Protein 5LW3 (pdb70)

Solvent-accessible surface area: 13856 Å² total; per-residue (Å²): 127,56,46,0,95,119,67,52,2,102,18,76,20,126,32,71,4,56,110,12,0,32,42,0,0,56,35,0,73,90,72,57,22,20,46,0,81,0,27,82,21,53,2,26,0,21,15,46,36,122,48,49,61,1,1,0,18,0,68,52,57,0,69,0,0,5,42,15,76,46,102,0,12,0,41,0,34,92,59,11,63,81,88,1,19,0,0,0,3,0,15,114,32,94,105,3,32,54,0,0,3,95,21,0,0,0,8,0,5,66,91,81,16,91,75,69,0,1,0,0,26,0,1,53,10,94,68,92,113,14,10,0,116,45,0,40,0,38,90,0,22,0,62,50,0,40,0,42,0,0,5,0,46,18,28,0,53,66,0,32,0,82,52,1,35,0,20,64,0,18,44,0,0,0,6,0,10,52,0,50,27,2,32,0,46,57,1,44,0,57,30,2,88,84,18,0,0,7,0,15,18,9,0,40,73,1,32,0,88,76,0,35,0,73,37,3,43,3,2,0,0,1,0,30,16,23,97,110,97,70,76,33,0,80,86,3,50,0,27,14,14,27,0,57,79,4,36,86,10,0,0,10,0,48,5,0,35,82,0,27,0,42,91,2,49,0,43,10,0,5,33,1,0,0,56,0,44,2,0,83,17,0,69,0,41,30,0,83,0,58,52,0,0,111,109,60,106,12,9,0,0,11,0,14,7,51,89,9,61,183,39,80,23,43,68,101,42,35,0,55,95,0,92,0,58,40,1,46,0,55,11,32,111,50,11,26,31,0,0,30,0,102,110,37,45,2,16,105,1,25,1,46,37,0,42,2,44,50,32,118,75,30,28,49,51,113,10,125,72,19,76,73,67,53,52,89,57,74,109,134,226

Secondary structure (DSSP, 8-state):
-EEGGGGT---EEEEE-HHHHHHHHHHHHHTT-EEEEE-SEEEEE---SSGGG-SEE--TTEEEEESSTTTEEEEEPTT-BS-EEEEEEPPTTS--EEEEEEEEEEE--GGG-BS-EEEEEE-S-TTSS--EEEEEEEEEEEE--SS-SEEE-SSEES-EEES-EEES-SS-SEEEESEES-EEES-EEES-SS-SEEEETT-EEEEEES-EEES-SS-SEEEE--SSS-PPPEEEEEES-EEES-SS-SEEEES-EEEEEES-EEES-SS-SEEEES-BS-EEES-EEES---SS-B-SEEEE-EE-TTSSS--EE--B--EEES-EEE--TTB-EEEEE-SSS-B--EEES-EEESSSEEEE---TT-EEE--B-PPP-

InterPro domains:
  IPR001343 RTX calcium-binding nonapeptide repeat [PF00353] (401-434)
  IPR001343 RTX calcium-binding nonapeptide repeat [PF00353] (562-595)
  IPR001343 RTX calcium-binding nonapeptide repeat [PF00353] (713-748)
  IPR006626 Parallel beta-helix repeat [SM00710] (133-155)
  IPR006626 Parallel beta-helix repeat [SM00710] (157-179)
  IPR006626 Parallel beta-helix repeat [SM00710] (180-202)
  IPR006626 Parallel beta-helix repeat [SM00710] (204-226)
  IPR006626 Parallel beta-helix repeat [SM00710] (234-256)
  IPR006626 Parallel beta-helix repeat [SM00710] (257-279)
  IPR006626 Parallel beta-helix repeat [SM00710] (280-302)
  IPR006626 Parallel beta-helix repeat [SM00710] (320-351)
  IPR006633 Carbohydrate-binding/sugar hydrolysis domain [SM00722] (9-201)
  IPR006633 Carbohydrate-binding/sugar hydrolysis domain [SM00722] (216-363)
  IPR011049 Serralysin-like metalloprotease, C-terminal [G3DSA:2.150.10.10] (512-687)
  IPR011049 Serralysin-like metalloprotease, C-terminal [G3DSA:2.150.10.10] (690-848)
  IPR011049 Serralysin-like metalloprotease, C-terminal [SSF51120] (312-517)
  IPR011049 Serralysin-like metalloprotease, C-terminal [SSF51120] (527-678)
  IPR011049 Serralysin-like metalloprotease, C-terminal [SSF51120] (701-838)
  IPR011050 Pectin lyase fold/virulence factor [SSF51126] (2-358)
  IPR012334 Pectin lyase fold [G3DSA:2.160.20.10] (1-387)

B-factor: mean 17.71, std 9.38, range [7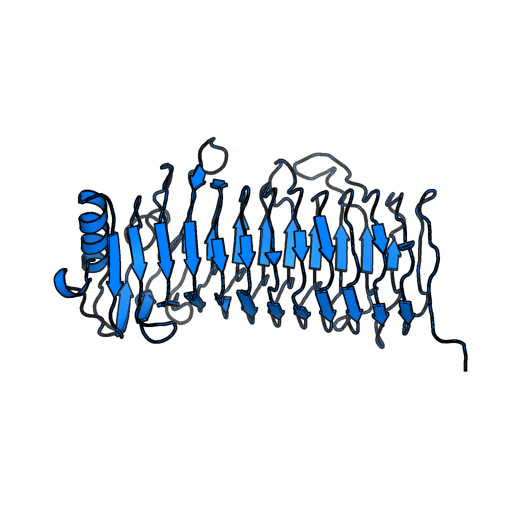.22, 63.16]

Nearest PDB structures (foldseek):
  5lw3-assembly1_A  TM=1.003E+00  e=2.617E-68  Azotobacter vinelandii
  2pyg-assembly1_A  TM=1.000E+00  e=1.786E-54  unclassified
  8jaz-assembly2_B  TM=9.224E-01  e=2.122E-39  Azotobacter chroococcum NCIMB 8003
  4ozz-assembly1_A  TM=5.447E-01  e=1.150E-06  Pseudomonas syringae pv. tomato str. DC3000
  4nk8-assembly1_A  TM=5.099E-01  e=3.401E-07  Pseudomonas syringae pv. tomato str. DC3000

Organism: Azotobacter vinelandii (NCBI:txid354)

Radius of gyration: 22.03 Å; Cα contacts (8 Å, |Δi|>4): 1467; chains: 1; bounding box: 38×70×57 Å

Foldseek 3Di:
DAELVVQPFDLAQADASLVSQQVRQVVQVVVPADEYEYEFHEGEHEAPDAQQSATHAHAARYEYEYPAAVRAEYEYHFAAEHHHEANYEHHEQDQGENYEYEGYEYADPLVRYDDFHEHYEYFYYPPDPHTHEDYEYARYEYEHTQYEYHHYEYDYEAYEHENYEAAHYAEEDEEAYNYELYEYYHYEAAHHAEEPYEYEHQYENYEYYAYEAAHYAYEPYEQEHDQAPGQGYEHYEYYEHEQEHYAEESYEYARHEHYEHENYEFEHYCEANYEYELYEHYEDYHYEQEHYNNNAAYANYEYEWHCCCVGNNNDTRAYAQYEAENYEYAYADRHAENYEYDQHRHAHYEAYQYEYYHHNYHYHDDHPHYYYDNYHYDDDD

CATH classification: 2.160.20.10

Structure (mmCIF, N/CA/C/O backbone):
data_5LW3
#
_entry.id   5LW3
#
_cell.length_a   100.884
_cell.length_b   63.672
_cell.length_c   73.075
_cell.angle_alpha   90.00
_cell.angle_beta   97.16
_cell.angle_gamma   90.00
#
_symmetry.space_group_name_H-M   'C 1 2 1'
#
loop_
_entity.id
_entity.type
_entity.pdbx_description
1 polymer 'Poly(beta-D-mannuronate) C5 epimerase 6'
2 non-polymer 'CHLORIDE ION'
3 non-polymer 2-[3-(2-HYDROXY-1,1-DIHYDROXYMETHYL-ETHYLAMINO)-PROPYLAMINO]-2-HYDROXYMETHYL-PROPANE-1,3-DIOL
4 non-polymer 'CALCIUM ION'
5 water water
#
loop_
_atom_site.group_PDB
_atom_site.id
_atom_site.type_symbol
_atom_site.label_atom_id
_atom_site.label_alt_id
_atom_site.label_comp_id
_atom_site.label_asym_id
_atom_site.label_entity_id
_atom_site.label_seq_id
_atom_site.pdbx_PDB_ins_code
_atom_site.Cartn_x
_atom_site.Cartn_y
_atom_site.Cartn_z
_atom_site.occupancy
_atom_site.B_iso_or_equiv
_atom_site.auth_seq_id
_atom_site.auth_comp_id
_atom_site.auth_asym_id
_atom_site.auth_atom_id
_atom_site.pdbx_PDB_model_num
ATOM 1 N N . ASP A 1 2 ? 8.195 18.655 4.403 1.00 40.10 2 ASP A N 1
ATOM 2 C CA . ASP A 1 2 ? 9.127 18.038 3.467 1.00 29.93 2 ASP A CA 1
ATOM 3 C C . ASP A 1 2 ? 9.999 19.102 2.773 1.00 24.66 2 ASP A C 1
ATOM 4 O O . ASP A 1 2 ? 9.458 20.085 2.244 1.00 27.41 2 ASP A O 1
ATOM 6 N N . TYR A 1 3 ? 11.316 18.912 2.768 1.00 20.69 3 TYR A N 1
ATOM 7 C CA . TYR A 1 3 ? 12.301 19.819 2.187 1.00 18.26 3 TYR A CA 1
ATOM 8 C C . TYR A 1 3 ? 13.148 18.951 1.306 1.00 19.06 3 TYR A C 1
ATOM 9 O O . TYR A 1 3 ? 13.313 17.756 1.576 1.00 23.47 3 TYR A O 1
ATOM 18 N N . ASN A 1 4 ? 13.618 19.507 0.196 1.00 16.17 4 ASN A N 1
ATOM 19 C CA . ASN A 1 4 ? 14.459 18.763 -0.731 1.00 14.43 4 ASN A CA 1
ATOM 20 C C . ASN A 1 4 ? 15.736 19.571 -0.926 1.00 13.87 4 ASN A C 1
ATOM 21 O O . ASN A 1 4 ? 15.639 20.757 -1.295 1.00 15.01 4 ASN A O 1
ATOM 26 N N . VAL A 1 5 ? 16.892 18.981 -0.696 1.00 13.53 5 VAL A N 1
ATOM 27 C CA . VAL A 1 5 ? 18.138 19.767 -0.786 1.00 13.32 5 VAL A CA 1
ATOM 28 C C . VAL A 1 5 ? 18.373 20.358 -2.209 1.00 13.98 5 VAL A C 1
ATOM 29 O O . VAL A 1 5 ? 19.116 21.342 -2.331 1.00 13.94 5 VAL A O 1
ATOM 33 N N . LYS A 1 6 ? 17.753 19.803 -3.249 1.00 13.65 6 LYS A N 1
ATOM 34 C CA . LYS A 1 6 ? 17.910 20.388 -4.605 1.00 12.27 6 LYS A CA 1
ATOM 35 C C . LYS A 1 6 ? 17.407 21.807 -4.592 1.00 13.71 6 LYS A C 1
ATOM 36 O O . LYS A 1 6 ? 17.896 22.694 -5.333 1.00 14.53 6 LYS A O 1
ATOM 42 N N . ASP A 1 7 ? 16.356 22.094 -3.803 1.00 14.72 7 ASP A N 1
ATOM 43 C CA . ASP A 1 7 ? 15.757 23.419 -3.775 1.00 14.78 7 ASP A CA 1
ATOM 44 C C . ASP A 1 7 ? 16.624 24.447 -3.076 1.00 14.83 7 ASP A C 1
ATOM 45 O O . ASP A 1 7 ? 16.310 25.652 -3.148 1.00 16.02 7 ASP A O 1
ATOM 50 N N . PHE A 1 8 ? 17.729 23.974 -2.508 1.00 14.23 8 PHE A N 1
ATOM 51 C CA . PHE A 1 8 ? 18.655 24.825 -1.809 1.00 14.21 8 PHE A CA 1
ATOM 52 C C . PHE A 1 8 ? 20.012 24.845 -2.506 1.00 14.80 8 PHE A C 1
ATOM 53 O O . PHE A 1 8 ? 20.974 25.364 -1.956 1.00 16.46 8 PHE A O 1
ATOM 61 N N . GLY A 1 9 ? 20.099 24.256 -3.707 1.00 14.39 9 GLY A N 1
ATOM 62 C CA . GLY A 1 9 ? 21.311 24.351 -4.523 1.00 13.45 9 GLY A CA 1
ATOM 63 C C . GLY A 1 9 ? 22.259 23.189 -4.369 1.00 12.82 9 GLY A C 1
ATOM 64 O O . GLY A 1 9 ? 23.390 23.323 -4.825 1.00 14.11 9 GLY A O 1
ATOM 65 N N . ALA A 1 10 ? 21.854 22.059 -3.793 1.00 13.21 10 ALA A N 1
ATOM 66 C CA . ALA A 1 10 ? 22.760 20.887 -3.674 1.00 11.74 10 ALA A CA 1
ATOM 67 C C . ALA A 1 10 ? 22.873 20.188 -5.039 1.00 13.40 10 ALA A C 1
ATOM 68 O O . ALA A 1 10 ? 21.845 19.853 -5.638 1.00 13.96 10 ALA A O 1
ATOM 70 N N . LEU A 1 11 ? 24.091 19.980 -5.510 1.00 12.72 11 LEU A N 1
ATOM 71 C CA . LEU A 1 11 ? 24.295 19.384 -6.823 1.00 13.20 11 LEU A CA 1
ATOM 72 C C . LEU A 1 11 ? 24.363 17.883 -6.831 1.00 12.56 11 LEU A C 1
ATOM 73 O O . LEU A 1 11 ? 23.976 17.291 -7.838 1.00 13.82 11 LEU A O 1
ATOM 78 N N . GLY A 1 12 ? 24.828 17.253 -5.761 1.00 12.71 12 GLY A N 1
ATOM 79 C CA . GLY A 1 12 ? 24.894 15.781 -5.735 1.00 13.34 12 GLY A CA 1
ATOM 80 C C . GLY A 1 12 ? 25.686 15.177 -6.878 1.00 14.15 12 GLY A C 1
ATOM 81 O O . GLY A 1 12 ? 25.275 14.165 -7.456 1.00 15.51 12 GLY A O 1
ATOM 82 N N . ASP A 1 13 ? 26.823 15.752 -7.217 1.00 13.12 13 ASP A N 1
ATOM 83 C CA . ASP A 1 13 ? 27.523 15.395 -8.450 1.00 13.46 13 ASP A CA 1
ATOM 84 C C . ASP A 1 13 ? 28.892 14.770 -8.167 1.00 14.26 13 ASP A C 1
ATOM 85 O O . ASP A 1 13 ? 29.713 14.575 -9.095 1.00 15.76 13 ASP A O 1
ATOM 90 N N . GLY A 1 14 ? 29.161 14.448 -6.898 1.00 13.77 14 GLY A N 1
ATOM 91 C CA . GLY A 1 14 ? 30.423 13.756 -6.578 1.00 15.31 14 GLY A CA 1
ATOM 92 C C . GLY A 1 14 ? 31.648 14.660 -6.511 1.00 15.70 14 GLY A C 1
ATOM 93 O O . GLY A 1 14 ? 32.778 14.164 -6.278 1.00 15.55 14 GLY A O 1
ATOM 94 N N A VAL A 1 15 ? 31.461 15.966 -6.699 0.47 14.15 15 VAL A N 1
ATOM 95 N N B VAL A 1 15 ? 31.485 15.953 -6.775 0.53 16.03 15 VAL A N 1
ATOM 96 C CA A VAL A 1 15 ? 32.580 16.893 -6.915 0.47 12.97 15 VAL A CA 1
ATOM 97 C CA B VAL A 1 15 ? 32.632 16.863 -6.743 0.53 20.27 15 VAL A CA 1
ATOM 98 C C A VAL A 1 15 ? 32.390 18.260 -6.254 0.47 19.67 15 VAL A C 1
ATOM 99 C C B VAL A 1 15 ? 32.321 18.165 -6.024 0.53 13.13 15 VAL A C 1
ATOM 100 O O A VAL A 1 15 ? 33.306 18.823 -5.663 0.47 17.98 15 VAL A O 1
ATOM 101 O O B VAL A 1 15 ? 33.087 18.579 -5.147 0.53 17.13 15 VAL A O 1
ATOM 108 N N . SER A 1 16 ? 31.189 18.800 -6.351 1.00 15.07 16 SER A N 1
ATOM 109 C CA . SER A 1 16 ? 30.888 20.094 -5.743 1.00 14.74 16 SER A CA 1
ATOM 110 C C . SER A 1 16 ? 30.675 19.973 -4.239 1.00 12.84 16 SER A C 1
ATOM 111 O O . SER A 1 16 ? 30.076 19.010 -3.779 1.00 14.13 16 SER A O 1
ATOM 114 N N . ASP A 1 17 ? 31.082 20.986 -3.492 1.00 13.75 17 ASP A N 1
ATOM 115 C CA . ASP A 1 17 ? 30.848 20.987 -2.048 1.00 13.64 17 ASP A CA 1
ATOM 116 C C . ASP A 1 17 ? 29.425 21.428 -1.757 1.00 12.68 17 ASP A C 1
ATOM 117 O O . ASP A 1 17 ? 29.080 22.608 -1.974 1.00 15.07 17 ASP A O 1
ATOM 122 N N . ASP A 1 18 ? 28.600 20.511 -1.302 1.00 12.71 18 ASP A N 1
ATOM 123 C CA . ASP A 1 18 ? 27.196 20.771 -1.039 1.00 12.10 18 ASP A CA 1
ATOM 124 C C . ASP A 1 18 ? 26.899 21.113 0.435 1.00 12.33 18 ASP A C 1
ATOM 125 O O . ASP A 1 18 ? 25.719 21.185 0.827 1.00 13.11 18 ASP A O 1
ATOM 130 N N . ARG A 1 19 ? 27.936 21.339 1.260 1.00 11.84 19 ARG A N 1
ATOM 131 C CA . ARG A 1 19 ? 27.686 21.621 2.684 1.00 12.28 19 ARG A CA 1
ATOM 132 C C . ARG A 1 19 ? 26.743 22.799 2.921 1.00 12.93 19 ARG A C 1
ATOM 133 O O . ARG A 1 19 ? 25.776 22.672 3.687 1.00 13.36 19 ARG A O 1
ATOM 141 N N . VAL A 1 20 ? 26.990 23.925 2.270 1.00 13.37 20 VAL A N 1
ATOM 142 C CA . VAL A 1 20 ? 26.205 25.113 2.558 1.00 15.70 20 VAL A CA 1
ATOM 143 C C . VAL A 1 20 ? 24.746 24.880 2.143 1.00 13.10 20 VAL A C 1
ATOM 144 O O . VAL A 1 20 ? 23.806 25.264 2.853 1.00 14.73 20 VAL A O 1
ATOM 148 N N . ALA A 1 21 ? 24.517 24.246 0.977 1.00 13.87 21 ALA A N 1
ATOM 149 C CA . ALA A 1 21 ? 23.146 23.969 0.504 1.00 13.13 21 ALA A CA 1
ATOM 150 C C . ALA A 1 21 ? 22.415 23.035 1.466 1.00 13.67 21 ALA A C 1
ATOM 151 O O . ALA A 1 21 ? 21.254 23.285 1.812 1.00 13.65 21 ALA A O 1
ATOM 153 N N . ILE A 1 22 ? 23.060 21.947 1.873 1.00 12.84 22 ILE A N 1
ATOM 154 C CA . ILE A 1 22 ? 22.354 21.021 2.754 1.00 13.49 22 ILE A CA 1
ATOM 155 C C . ILE A 1 22 ? 22.074 21.659 4.114 1.00 12.74 22 ILE A C 1
ATOM 156 O O . ILE A 1 22 ? 20.983 21.454 4.696 1.00 14.01 22 ILE A O 1
ATOM 161 N N . GLN A 1 23 ? 23.042 22.426 4.628 1.00 12.49 23 GLN A N 1
ATOM 162 C CA . GLN A 1 23 ? 22.836 23.087 5.914 1.00 14.18 23 GLN A CA 1
ATOM 163 C C . GLN A 1 23 ? 21.680 24.100 5.767 1.00 14.52 23 GLN A C 1
ATOM 164 O O . GLN A 1 23 ? 20.895 24.288 6.733 1.00 15.67 23 GLN A O 1
ATOM 170 N N . ALA A 1 24 ? 21.550 24.765 4.605 1.00 14.85 24 ALA A N 1
ATOM 171 C CA . ALA A 1 24 ? 20.445 25.707 4.438 1.00 15.65 24 ALA A CA 1
ATOM 172 C C . ALA A 1 24 ? 19.091 24.970 4.472 1.00 15.27 24 ALA A C 1
ATOM 173 O O . ALA A 1 24 ? 18.103 25.506 5.021 1.00 15.88 24 ALA A O 1
ATOM 175 N N . ALA A 1 25 ? 19.016 23.771 3.892 1.00 14.27 25 ALA A N 1
ATOM 176 C CA . ALA A 1 25 ? 17.760 23.006 3.946 1.00 15.32 25 ALA A CA 1
ATOM 177 C C . ALA A 1 25 ? 17.423 22.613 5.380 1.00 13.30 25 ALA A C 1
ATOM 178 O O . ALA A 1 25 ? 16.319 22.773 5.826 1.00 15.57 25 ALA A O 1
ATOM 180 N N . ILE A 1 26 ? 18.413 22.083 6.106 1.00 14.29 26 ILE A N 1
ATOM 181 C CA . ILE A 1 26 ? 18.250 21.803 7.565 1.00 14.04 26 ILE A CA 1
ATOM 182 C C . ILE A 1 26 ? 17.769 23.020 8.344 1.00 15.57 26 ILE A C 1
ATOM 183 O O . ILE A 1 26 ? 16.797 22.941 9.119 1.00 16.29 26 ILE A O 1
ATOM 188 N N . ASP A 1 27 ? 18.380 24.183 8.089 1.00 15.30 27 ASP A N 1
ATOM 189 C CA . ASP A 1 27 ? 18.011 25.369 8.869 1.00 17.89 27 ASP A CA 1
ATOM 190 C C . ASP A 1 27 ? 16.613 25.834 8.520 1.00 17.62 27 ASP A C 1
ATOM 191 O O . ASP A 1 27 ? 15.905 26.346 9.386 1.00 19.01 27 ASP A O 1
ATOM 196 N N . ALA A 1 28 ? 16.205 25.691 7.260 1.00 17.89 28 ALA A N 1
ATOM 197 C CA . ALA A 1 28 ? 14.840 26.094 6.858 1.00 18.42 28 ALA A CA 1
ATOM 198 C C . ALA A 1 28 ? 13.825 25.163 7.530 1.00 17.86 28 ALA A C 1
ATOM 199 O O . ALA A 1 28 ? 12.817 25.643 8.064 1.00 19.43 28 ALA A O 1
ATOM 201 N N . ALA A 1 29 ? 14.103 23.858 7.542 1.00 17.50 29 ALA A N 1
ATOM 202 C CA . ALA A 1 29 ? 13.186 22.916 8.197 1.00 19.92 29 ALA A CA 1
ATOM 203 C C . ALA A 1 29 ? 13.074 23.231 9.683 1.00 18.77 29 ALA A C 1
ATOM 204 O O . ALA A 1 29 ? 11.983 23.242 10.253 1.00 20.41 29 ALA A O 1
ATOM 206 N N . HIS A 1 30 ? 14.204 23.518 10.322 1.00 18.00 30 HIS A N 1
ATOM 207 C CA . HIS A 1 30 ? 14.222 23.868 11.732 1.00 20.21 30 HIS A CA 1
ATOM 208 C C . HIS A 1 30 ? 13.424 25.142 12.008 1.00 20.14 30 HIS A C 1
ATOM 209 O O . HIS A 1 30 ? 12.621 25.169 12.968 1.00 21.67 30 HIS A O 1
ATOM 216 N N . ALA A 1 31 ? 13.622 26.190 11.202 1.00 21.31 31 ALA A N 1
ATOM 217 C CA . ALA A 1 31 ? 12.935 27.468 11.423 1.00 22.29 31 ALA A CA 1
ATOM 218 C C . ALA A 1 31 ? 11.428 27.324 11.304 1.00 23.15 31 ALA A C 1
ATOM 219 O O . ALA A 1 31 ? 10.689 28.071 11.964 1.00 25.89 31 ALA A O 1
ATOM 221 N N . ALA A 1 32 ? 10.971 26.356 10.517 1.00 22.27 32 ALA A N 1
ATOM 222 C CA . ALA A 1 32 ? 9.563 26.098 10.311 1.00 23.51 32 ALA A CA 1
ATOM 223 C C . ALA A 1 32 ? 8.934 25.200 11.369 1.00 24.15 32 ALA A C 1
ATOM 224 O O . ALA A 1 32 ? 7.724 24.935 11.340 1.00 28.66 32 ALA A O 1
ATOM 226 N N . GLY A 1 33 ? 9.722 24.732 12.334 1.00 22.96 33 GLY A N 1
ATOM 227 C CA . GLY A 1 33 ? 9.173 23.895 13.379 1.00 24.66 33 GLY A CA 1
ATOM 228 C C . GLY A 1 33 ? 9.452 22.421 13.169 1.00 21.84 33 GLY A C 1
ATOM 229 O O . GLY A 1 33 ? 9.041 21.599 14.014 1.00 24.29 33 GLY A O 1
ATOM 230 N N . GLY A 1 34 ? 10.186 22.089 12.117 1.00 22.06 34 GLY A N 1
ATOM 231 C CA . GLY A 1 34 ? 10.627 20.714 11.930 1.00 22.30 34 GLY A CA 1
ATOM 232 C C . GLY A 1 34 ? 10.253 20.204 10.555 1.00 18.83 34 GLY A C 1
ATOM 233 O O . GLY A 1 34 ? 9.393 20.807 9.849 1.00 23.23 34 GLY A O 1
ATOM 234 N N . GLY A 1 35 ? 10.907 19.138 10.123 1.00 18.62 35 GLY A N 1
ATOM 235 C CA . GLY A 1 35 ? 10.591 18.469 8.873 1.00 20.32 35 GLY A CA 1
ATOM 236 C C . GLY A 1 35 ? 11.652 17.466 8.483 1.00 19.63 35 GLY A C 1
ATOM 237 O O . GLY A 1 35 ? 12.622 17.256 9.215 1.00 18.67 35 GLY A O 1
ATOM 238 N N . THR A 1 36 ? 11.440 16.819 7.356 1.00 18.73 36 THR A N 1
ATOM 239 C CA . THR A 1 36 ? 12.377 15.876 6.796 1.00 17.39 36 THR A CA 1
ATOM 240 C C . THR A 1 36 ? 13.075 16.527 5.628 1.00 14.85 36 THR A C 1
ATOM 241 O O . THR A 1 36 ? 12.415 17.099 4.732 1.00 17.11 36 THR A O 1
ATOM 245 N N . VAL A 1 37 ? 14.391 16.519 5.639 1.00 14.67 37 VAL A N 1
ATOM 246 C CA . VAL A 1 37 ? 15.231 17.024 4.560 1.00 14.23 37 VAL A CA 1
ATOM 247 C C . VAL A 1 37 ? 15.629 15.823 3.706 1.00 15.66 37 VAL A C 1
ATOM 248 O O . VAL A 1 37 ? 16.342 14.922 4.169 1.00 14.62 37 VAL A O 1
ATOM 252 N N . TYR A 1 38 ? 15.146 15.821 2.462 1.00 14.12 38 TYR A N 1
ATOM 253 C CA . TYR A 1 38 ? 15.370 14.720 1.561 1.00 14.23 38 TYR A CA 1
ATOM 254 C C . TYR A 1 38 ? 16.537 14.964 0.621 1.00 12.19 38 TYR A C 1
ATOM 255 O O . TYR A 1 38 ? 16.638 16.067 0.027 1.00 13.47 38 TYR A O 1
ATOM 264 N N . LEU A 1 39 ? 17.389 13.965 0.460 1.00 12.58 39 LEU A N 1
ATOM 265 C CA . LEU A 1 39 ? 18.473 13.954 -0.538 1.00 12.50 39 LEU A CA 1
ATOM 266 C C . LEU A 1 39 ? 18.214 12.858 -1.570 1.00 13.70 39 LEU A C 1
ATOM 267 O O . LEU A 1 39 ? 18.359 11.675 -1.268 1.00 13.83 39 LEU A O 1
ATOM 272 N N . PRO A 1 40 ? 17.892 13.250 -2.820 1.00 13.51 40 PRO A N 1
ATOM 273 C CA .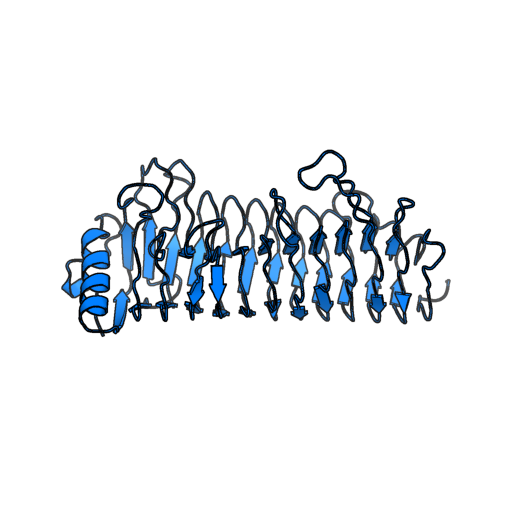 PRO A 1 40 ? 17.670 12.233 -3.844 1.00 12.75 40 PRO A CA 1
ATOM 274 C C . PRO A 1 40 ? 18.976 11.498 -4.146 1.00 13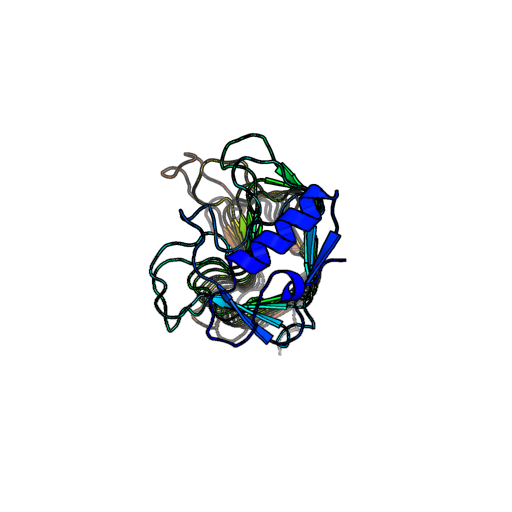.88 40 PRO A C 1
ATOM 275 O O . PRO A 1 40 ? 20.081 11.895 -3.681 1.00 14.24 40 PRO A O 1
ATOM 279 N N . PRO A 1 41 ? 18.893 10.413 -4.917 1.00 13.92 41 PRO A N 1
ATOM 280 C CA . PRO A 1 41 ? 20.108 9.660 -5.214 1.00 13.95 41 PRO A CA 1
ATOM 281 C C . PRO A 1 41 ? 21.256 10.536 -5.718 1.00 13.74 41 PRO A C 1
ATOM 282 O O . PRO A 1 41 ? 21.040 11.452 -6.572 1.00 15.12 41 PRO A O 1
ATOM 286 N N . GLY A 1 42 ? 22.465 10.250 -5.274 1.00 13.75 42 GLY A N 1
ATOM 287 C CA . GLY A 1 42 ? 23.645 11.017 -5.652 1.00 14.09 42 GLY A CA 1
ATOM 288 C C . GLY A 1 42 ? 24.718 10.916 -4.576 1.00 12.04 42 GLY A C 1
ATOM 289 O O . GLY A 1 42 ? 24.437 10.465 -3.434 1.00 13.21 42 GLY A O 1
ATOM 290 N N . GLU A 1 43 ? 25.935 11.314 -4.945 1.00 13.27 43 GLU A N 1
ATOM 291 C CA . GLU A 1 43 ? 27.037 11.517 -4.006 1.00 12.44 43 GLU A CA 1
ATOM 292 C C . GLU A 1 43 ? 27.158 12.985 -3.768 1.00 12.51 43 GLU A C 1
ATOM 293 O O . GLU A 1 43 ? 27.400 13.769 -4.706 1.00 13.58 43 GLU A O 1
ATOM 299 N N . TYR A 1 44 ? 26.999 13.387 -2.517 1.00 11.85 44 TYR A N 1
ATOM 300 C CA . TYR A 1 44 ? 27.015 14.777 -2.084 1.00 11.53 44 TYR A CA 1
ATOM 301 C C . TYR A 1 44 ? 28.307 14.986 -1.352 1.00 11.35 44 TYR A C 1
ATOM 302 O O . TYR A 1 44 ? 28.488 14.448 -0.227 1.00 12.09 44 TYR A O 1
ATOM 311 N N . ARG A 1 45 ? 29.251 15.726 -1.907 1.00 11.92 45 ARG A N 1
ATOM 312 C CA . ARG A 1 45 ? 30.498 16.032 -1.200 1.00 11.31 45 ARG A CA 1
ATOM 313 C C . ARG A 1 45 ? 30.281 17.135 -0.167 1.00 13.09 45 ARG A C 1
ATOM 314 O O . ARG A 1 45 ? 29.481 18.073 -0.393 1.00 13.82 45 ARG A O 1
ATOM 322 N N . VAL A 1 46 ? 30.974 17.036 0.960 1.00 11.93 46 VAL A N 1
ATOM 323 C CA . VAL A 1 46 ? 30.934 18.079 1.989 1.00 12.05 46 VAL A CA 1
ATOM 324 C C . VAL A 1 46 ? 32.319 18.319 2.554 1.00 12.51 46 VAL A C 1
ATOM 325 O O . VAL A 1 46 ? 33.099 17.376 2.702 1.00 13.56 46 VAL A O 1
ATOM 329 N N . SER A 1 47 ? 32.600 19.571 2.893 1.00 14.68 47 SER A N 1
ATOM 330 C CA . SER A 1 47 ? 33.810 19.946 3.626 1.00 14.71 47 SER A CA 1
ATOM 331 C C . SER A 1 47 ? 33.490 20.199 5.087 1.00 14.30 47 SER A C 1
ATOM 332 O O . SER A 1 47 ? 32.326 20.365 5.478 1.00 14.06 47 SER A O 1
ATOM 335 N N . ALA A 1 48 ? 34.537 20.268 5.896 1.00 14.51 48 ALA A N 1
ATOM 336 C CA . ALA A 1 48 ? 34.393 20.715 7.288 1.00 14.78 48 ALA A CA 1
ATOM 337 C C . ALA A 1 48 ? 33.724 22.080 7.399 1.00 15.13 48 ALA A C 1
ATOM 338 O O . ALA A 1 48 ? 34.021 22.990 6.609 1.00 15.69 48 ALA A O 1
ATOM 340 N N . ALA A 1 49 ? 32.817 22.226 8.358 1.00 15.07 49 ALA A N 1
ATOM 341 C CA . ALA A 1 49 ? 32.093 23.468 8.566 1.00 16.47 49 ALA A CA 1
ATOM 342 C C . ALA A 1 49 ? 32.893 24.520 9.312 1.00 16.52 49 ALA A C 1
ATOM 343 O O . ALA A 1 49 ? 32.568 25.716 9.214 1.00 20.06 49 ALA A O 1
ATOM 345 N N . GLY A 1 50 ? 33.887 24.126 10.104 1.00 17.38 50 GLY A N 1
ATOM 346 C CA . GLY A 1 50 ? 34.581 25.130 10.914 1.00 19.65 50 GLY A CA 1
ATOM 347 C C . GLY A 1 50 ? 35.575 24.459 11.841 1.00 17.64 50 GLY A C 1
ATOM 348 O O . GLY A 1 50 ? 36.530 23.820 11.370 1.00 21.21 50 GLY A O 1
ATOM 349 N N . GLU A 1 51 ? 35.373 24.623 13.148 1.00 19.31 51 GLU A N 1
ATOM 350 C CA . GLU A 1 51 ? 36.164 23.917 14.155 1.00 19.24 51 GLU A CA 1
ATOM 351 C C . GLU A 1 51 ? 35.734 22.457 14.246 1.00 18.02 51 GLU A C 1
ATOM 352 O O . GLU A 1 51 ? 34.693 22.090 13.712 1.00 16.48 51 GLU A O 1
ATOM 358 N N . PRO A 1 52 ? 36.515 21.586 14.901 1.00 16.89 52 PRO A N 1
ATOM 359 C CA . PRO A 1 52 ? 36.103 20.180 14.922 1.00 16.95 52 PRO A CA 1
ATOM 360 C C . PRO A 1 52 ? 34.669 19.940 15.420 1.00 15.59 52 PRO A C 1
ATOM 361 O O . PRO A 1 52 ? 33.954 19.093 14.838 1.00 14.37 52 PRO A O 1
ATOM 365 N N A SER A 1 53 ? 34.239 20.682 16.435 0.50 15.48 53 SER A N 1
ATOM 366 N N B SER A 1 53 ? 34.228 20.658 16.438 0.50 16.87 53 SER A N 1
ATOM 367 C CA A SER A 1 53 ? 32.901 20.487 16.995 0.50 15.46 53 SER A CA 1
ATOM 368 C CA B SER A 1 53 ? 32.891 20.397 16.957 0.50 14.96 53 SER A CA 1
ATOM 369 C C A SER A 1 53 ? 31.797 20.995 16.063 0.50 25.02 53 SER A C 1
ATOM 370 C C B SER A 1 53 ? 31.798 21.029 16.088 0.50 11.93 53 SER A C 1
ATOM 371 O O A SER A 1 53 ? 30.616 20.767 16.341 0.50 14.33 53 SER A O 1
ATOM 372 O O B SER A 1 53 ? 30.619 20.901 16.413 0.50 25.67 53 SER A O 1
ATOM 377 N N . ASP A 1 54 ? 32.164 21.672 14.965 1.00 16.32 54 ASP A N 1
ATOM 378 C CA . ASP A 1 54 ? 31.162 22.093 13.996 1.00 16.62 54 ASP A CA 1
ATOM 379 C C . ASP A 1 54 ? 30.848 20.979 12.990 1.00 14.64 54 ASP A C 1
ATOM 380 O O . ASP A 1 54 ? 29.903 21.124 12.177 1.00 15.30 54 ASP A O 1
ATOM 385 N N . GLY A 1 55 ? 31.645 19.907 12.965 1.00 13.75 55 GLY A N 1
ATOM 386 C CA . GLY A 1 55 ? 31.330 18.791 12.076 1.00 13.32 55 GLY A CA 1
ATOM 387 C C . GLY A 1 55 ? 31.324 19.210 10.610 1.00 12.94 55 GLY A C 1
ATOM 388 O O . GLY A 1 55 ? 32.046 20.129 10.224 1.00 14.65 55 GLY A O 1
ATOM 389 N N . CYS A 1 56 ? 30.520 18.539 9.797 1.00 12.51 56 CYS A N 1
ATOM 390 C CA . CYS A 1 56 ? 30.206 19.031 8.447 1.00 12.35 56 CYS A CA 1
ATOM 391 C C . CYS A 1 56 ? 28.800 19.622 8.350 1.00 12.67 56 CYS A C 1
ATOM 392 O O . CYS A 1 56 ? 28.622 20.691 7.775 1.00 13.74 56 CYS A O 1
ATOM 395 N N . LEU A 1 57 ? 27.827 18.890 8.874 1.00 12.59 57 LEU A N 1
ATOM 396 C CA . LEU A 1 57 ? 26.415 19.250 8.868 1.00 12.02 57 LEU A CA 1
ATOM 397 C C . LEU A 1 57 ? 25.867 19.158 10.272 1.00 12.05 57 LEU A C 1
ATOM 398 O O . LEU A 1 57 ? 26.090 18.140 10.955 1.00 12.56 57 LEU A O 1
ATOM 403 N N . THR A 1 58 ? 25.115 20.169 10.699 1.00 12.83 58 THR A N 1
ATOM 404 C CA . THR A 1 58 ? 24.519 20.209 12.041 1.00 13.10 58 THR A CA 1
ATOM 405 C C . THR A 1 58 ? 23.005 20.073 11.946 1.00 13.30 58 THR A C 1
ATOM 406 O O . THR A 1 58 ? 22.343 20.950 11.351 1.00 14.79 58 THR A O 1
ATOM 410 N N . LEU A 1 59 ? 22.472 18.936 12.411 1.00 13.43 59 LEU A N 1
ATOM 411 C CA . LEU A 1 59 ? 21.041 18.796 12.595 1.00 13.51 59 LEU A CA 1
ATOM 412 C C . LEU A 1 59 ? 20.528 19.628 13.734 1.00 15.23 59 LEU A C 1
ATOM 413 O O . LEU A 1 59 ? 21.314 20.016 14.624 1.00 18.14 59 LEU A O 1
ATOM 418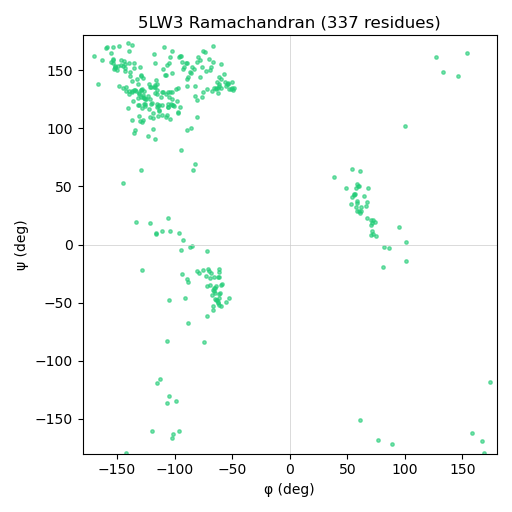 N N . ARG A 1 60 ? 19.236 19.914 13.761 1.00 15.80 60 ARG A N 1
ATOM 419 C CA . ARG A 1 60 ? 18.620 20.742 14.778 1.00 17.17 60 ARG A CA 1
ATOM 420 C C . ARG A 1 60 ? 17.296 20.115 15.220 1.00 15.53 60 ARG A C 1
ATOM 421 O O . ARG A 1 60 ? 16.860 19.137 14.627 1.00 16.29 60 ARG A O 1
ATOM 429 N N . ASP A 1 61 ? 16.695 20.666 16.266 1.00 16.99 61 ASP A N 1
ATOM 430 C CA . ASP A 1 61 ? 15.464 20.101 16.822 1.00 17.63 61 ASP A CA 1
ATOM 431 C C . ASP A 1 61 ? 14.428 19.829 15.737 1.00 16.21 61 ASP A C 1
ATOM 432 O O . ASP A 1 61 ? 14.169 20.710 14.879 1.00 17.52 61 ASP A O 1
ATOM 437 N N . ASN A 1 62 ? 13.819 18.653 15.747 1.00 17.07 62 ASN A N 1
ATOM 438 C CA . ASN A 1 62 ? 12.701 18.276 14.879 1.00 17.97 62 ASN A CA 1
ATOM 439 C C . ASN A 1 62 ? 13.094 18.073 13.416 1.00 16.65 62 ASN A C 1
ATOM 440 O O . ASN A 1 62 ? 12.192 17.981 12.553 1.00 18.05 62 ASN A O 1
ATOM 445 N N . VAL A 1 63 ? 14.385 18.009 13.107 1.00 16.15 63 VAL A N 1
ATOM 446 C CA . VAL A 1 63 ? 14.821 17.839 11.696 1.00 15.63 63 VAL A CA 1
ATOM 447 C C . VAL A 1 63 ? 15.429 16.458 11.499 1.00 15.34 63 VAL A C 1
ATOM 448 O O . VAL A 1 63 ? 16.280 15.989 12.293 1.00 15.32 63 VAL A O 1
ATOM 452 N N . TYR A 1 64 ? 14.980 15.776 10.445 1.00 15.17 64 TYR A N 1
ATOM 453 C CA . TYR A 1 64 ? 15.431 14.441 10.074 1.00 15.04 64 TYR A CA 1
ATOM 454 C C . TYR A 1 64 ? 16.012 14.475 8.675 1.00 16.80 64 TYR A C 1
ATOM 455 O O . TYR A 1 64 ? 15.404 15.096 7.787 1.00 16.84 64 TYR A O 1
ATOM 464 N N . LEU A 1 65 ? 17.148 13.844 8.445 1.00 14.12 65 LEU A N 1
ATOM 465 C CA . LEU A 1 65 ? 17.659 13.630 7.090 1.00 13.98 65 LEU A CA 1
ATOM 466 C C . LEU A 1 65 ? 17.119 12.332 6.550 1.00 15.32 65 LEU A C 1
ATOM 467 O O . LEU A 1 65 ? 17.076 11.315 7.273 1.00 16.26 65 LEU A O 1
ATOM 472 N N . ALA A 1 66 ? 16.794 12.286 5.266 1.00 14.92 66 ALA A N 1
ATOM 473 C CA . ALA A 1 66 ? 16.398 11.039 4.624 1.00 15.28 66 ALA A CA 1
ATOM 474 C C . ALA A 1 66 ? 17.011 10.983 3.256 1.00 13.68 66 ALA A C 1
ATOM 475 O O . ALA A 1 66 ? 16.853 11.944 2.459 1.00 16.03 66 ALA A O 1
ATOM 477 N N . GLY A 1 67 ? 17.681 9.884 2.918 1.00 13.65 67 GLY A N 1
ATOM 478 C CA . GLY A 1 67 ? 18.080 9.671 1.538 1.00 13.83 67 GLY A CA 1
ATOM 479 C C . GLY A 1 67 ? 17.185 8.673 0.829 1.00 13.96 67 GLY A C 1
ATOM 480 O O . GLY A 1 67 ? 16.121 8.274 1.303 1.00 15.29 67 GLY A O 1
ATOM 481 N N . ALA A 1 68 ? 17.680 8.242 -0.344 1.00 14.68 68 ALA A N 1
ATOM 482 C CA . ALA A 1 68 ? 16.971 7.313 -1.209 1.00 15.35 68 ALA A CA 1
ATOM 483 C C . ALA A 1 68 ? 17.367 5.867 -0.923 1.00 18.10 68 ALA A C 1
ATOM 484 O O . ALA A 1 68 ? 16.942 4.973 -1.642 1.00 23.07 68 ALA A O 1
ATOM 486 N N . GLY A 1 69 ? 18.201 5.647 0.088 1.00 15.08 69 GLY A N 1
ATOM 487 C CA . GLY A 1 69 ? 18.638 4.311 0.449 1.00 15.04 69 GLY A CA 1
ATOM 488 C C . GLY A 1 69 ? 20.146 4.266 0.668 1.00 14.34 69 GLY A C 1
ATOM 489 O O . GLY A 1 69 ? 20.904 5.063 0.073 1.00 14.63 69 GLY A O 1
ATOM 490 N N . MET A 1 70 ? 20.594 3.396 1.570 1.00 13.96 70 MET A N 1
ATOM 491 C CA . MET A 1 70 ? 22.028 3.141 1.715 1.00 13.73 70 MET A CA 1
ATOM 492 C C . MET A 1 70 ? 22.605 2.849 0.338 1.00 14.13 70 MET A C 1
ATOM 493 O O . MET A 1 70 ? 22.022 2.075 -0.451 1.00 16.28 70 MET A O 1
ATOM 498 N N . GLY A 1 71 ? 23.746 3.465 0.026 1.00 14.36 71 GLY A N 1
ATOM 499 C CA . GLY A 1 71 ? 24.412 3.270 -1.252 1.00 16.52 71 GLY A CA 1
ATOM 500 C C . GLY A 1 71 ? 23.812 4.102 -2.374 1.00 16.25 71 GLY A C 1
ATOM 501 O O . GLY A 1 71 ? 24.463 4.242 -3.401 1.00 22.53 71 GLY A O 1
ATOM 502 N N . GLN A 1 72 ? 22.579 4.591 -2.255 1.00 15.48 72 GLN A N 1
ATOM 503 C CA . GLN A 1 72 ? 21.976 5.446 -3.264 1.00 15.92 72 GLN A CA 1
ATOM 504 C C . GLN A 1 72 ? 22.219 6.911 -3.001 1.00 14.65 72 GLN A C 1
ATOM 505 O O . GLN A 1 72 ? 22.528 7.676 -3.935 1.00 15.20 72 GLN A O 1
ATOM 511 N N . THR A 1 73 ? 22.017 7.311 -1.757 1.00 12.83 73 THR A N 1
ATOM 512 C CA . THR A 1 73 ? 22.379 8.654 -1.319 1.00 12.23 73 THR A CA 1
ATOM 513 C C . THR A 1 73 ? 23.617 8.530 -0.464 1.00 10.75 73 THR A C 1
ATOM 514 O O . THR A 1 73 ? 23.592 7.822 0.572 1.00 12.18 73 THR A O 1
ATOM 518 N N . VAL A 1 74 ? 24.716 9.145 -0.862 1.00 11.39 74 VAL A N 1
ATOM 519 C CA . VAL A 1 74 ? 25.990 9.102 -0.133 1.00 12.37 74 VAL A CA 1
ATOM 520 C C . VAL A 1 74 ? 26.436 10.501 0.184 1.00 11.75 74 VAL A C 1
ATOM 521 O O . VAL A 1 74 ? 26.487 11.337 -0.741 1.00 13.52 74 VAL A O 1
ATOM 525 N N . ILE A 1 75 ? 26.759 10.801 1.444 1.00 11.03 75 ILE A N 1
ATOM 526 C CA . ILE A 1 75 ? 27.352 12.072 1.848 1.00 11.40 75 ILE A CA 1
ATOM 527 C C . ILE A 1 75 ? 28.805 11.759 2.128 1.00 9.94 75 ILE A C 1
ATOM 528 O O . ILE A 1 75 ? 29.087 10.907 2.994 1.00 11.87 75 ILE A O 1
ATOM 533 N N . LYS A 1 76 ? 29.736 12.373 1.392 1.00 11.21 76 LYS A N 1
ATOM 534 C CA . LYS A 1 76 ? 31.144 11.967 1.387 1.00 11.04 76 LYS A CA 1
ATOM 535 C C . LYS A 1 76 ? 32.065 13.144 1.619 1.00 12.00 76 LYS A C 1
ATOM 536 O O . LYS A 1 76 ? 31.914 14.191 0.968 1.00 12.78 76 LYS A O 1
ATOM 542 N N . LEU A 1 77 ? 33.035 13.013 2.511 1.00 11.39 77 LEU A N 1
ATOM 543 C CA . LEU A 1 77 ? 33.994 14.072 2.794 1.00 11.14 77 LEU A CA 1
ATOM 544 C C . LEU A 1 77 ? 34.825 14.378 1.522 1.00 13.26 77 LEU A C 1
ATOM 545 O O . LEU A 1 77 ? 35.279 13.463 0.804 1.00 12.73 77 LEU A O 1
ATOM 550 N N . VAL A 1 78 ? 35.088 15.669 1.290 1.00 13.11 78 VAL A N 1
ATOM 551 C CA . VAL A 1 78 ? 35.924 16.076 0.140 1.00 14.08 78 VAL A CA 1
ATOM 552 C C . VAL A 1 78 ? 37.337 15.480 0.185 1.00 14.17 78 VAL A C 1
ATOM 553 O O . VAL A 1 78 ? 37.965 15.341 1.242 1.00 14.74 78 VAL A O 1
ATOM 557 N N . ASP A 1 79 ? 37.821 15.120 -0.994 1.00 14.48 79 ASP A N 1
ATOM 558 C CA . ASP A 1 79 ? 39.220 14.755 -1.143 1.00 16.11 79 ASP A CA 1
ATOM 559 C C . ASP A 1 79 ? 40.110 15.878 -0.592 1.00 17.57 79 ASP A C 1
ATOM 560 O O . ASP A 1 79 ? 39.830 17.086 -0.800 1.00 18.33 79 ASP A O 1
ATOM 565 N N . GLY A 1 80 ? 41.175 15.518 0.104 1.00 16.79 80 GLY A N 1
ATOM 566 C CA . GLY A 1 80 ? 42.146 16.513 0.564 1.00 18.05 80 GLY A CA 1
ATOM 567 C C . GLY A 1 80 ? 41.807 17.164 1.884 1.00 17.82 80 GLY A C 1
ATOM 568 O O . GLY A 1 80 ? 42.596 17.959 2.382 1.00 20.30 80 GLY A O 1
ATOM 569 N N . SER A 1 81 ? 40.657 16.839 2.474 1.00 15.92 81 SER A N 1
ATOM 570 C CA . SER A 1 81 ? 40.367 17.334 3.804 1.00 16.42 81 SER A CA 1
ATOM 571 C C . SER A 1 81 ? 41.496 16.991 4.762 1.00 17.26 81 SER A C 1
ATOM 572 O O . SER A 1 81 ? 42.036 15.871 4.744 1.00 17.68 81 SER A O 1
ATOM 575 N N . ALA A 1 82 ? 41.864 17.938 5.616 1.00 17.37 82 ALA A N 1
ATOM 576 C CA . ALA A 1 82 ? 43.018 17.773 6.507 1.00 18.81 82 ALA A CA 1
ATOM 577 C C . ALA A 1 82 ? 42.783 18.440 7.851 1.00 19.27 82 ALA A C 1
ATOM 578 O O . ALA A 1 82 ? 43.587 19.265 8.320 1.00 23.94 82 ALA A O 1
ATOM 580 N N . GLN A 1 83 ? 41.673 18.103 8.493 1.00 16.87 83 GLN A N 1
ATOM 581 C CA . GLN A 1 83 ? 41.406 18.621 9.819 1.00 18.77 83 GLN A CA 1
ATOM 582 C C . GLN A 1 83 ? 40.503 17.647 10.580 1.00 16.64 83 GLN A C 1
ATOM 583 O O . GLN A 1 83 ? 39.810 16.812 9.993 1.00 16.70 83 GLN A O 1
ATOM 589 N N . LYS A 1 84 ? 40.519 17.751 11.905 1.00 17.19 84 LYS A N 1
ATOM 590 C CA . LYS A 1 84 ? 39.647 16.924 12.736 1.00 16.09 84 LYS A CA 1
ATOM 591 C C . LYS A 1 84 ? 38.190 17.326 12.528 1.00 14.04 84 LYS A C 1
ATOM 592 O O . LYS A 1 84 ? 37.882 18.526 12.522 1.00 15.44 84 LYS A O 1
ATOM 598 N N . ILE A 1 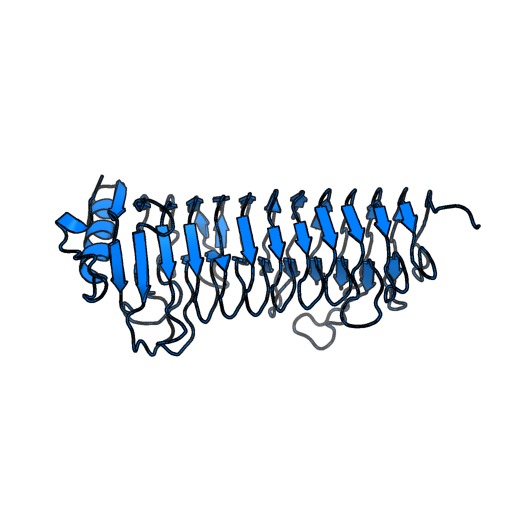85 ? 37.314 16.350 12.317 1.00 12.92 85 ILE A N 1
ATOM 599 C CA . ILE A 1 85 ? 35.894 16.628 12.101 1.00 13.72 85 ILE A CA 1
ATOM 600 C C . ILE A 1 85 ? 35.098 15.720 13.005 1.00 13.06 85 ILE A C 1
ATOM 601 O O . ILE A 1 85 ? 35.072 14.468 12.795 1.00 13.81 85 ILE A O 1
ATOM 606 N N . THR A 1 86 ? 34.447 16.270 14.027 1.00 12.86 86 THR A N 1
ATOM 607 C CA . THR A 1 86 ? 33.756 15.442 15.013 1.00 13.77 86 THR A CA 1
ATOM 608 C C . THR A 1 86 ? 32.293 15.325 14.570 1.00 13.54 86 THR A C 1
ATOM 609 O O . THR A 1 86 ? 31.389 16.032 15.061 1.00 15.08 86 THR A O 1
ATOM 613 N N . GLY A 1 87 ? 32.030 14.421 13.639 1.00 11.96 87 GLY A N 1
ATOM 614 C CA . GLY A 1 87 ? 30.689 14.173 13.107 1.00 13.10 87 GLY A CA 1
ATOM 615 C C . GLY A 1 87 ? 30.448 14.832 11.771 1.00 12.22 87 GLY A C 1
ATOM 616 O O . GLY A 1 87 ? 30.173 16.047 11.682 1.00 13.92 87 GLY A O 1
ATOM 617 N N . ILE A 1 88 ? 30.522 14.047 10.696 1.00 10.76 88 ILE A N 1
ATOM 618 C CA A ILE A 1 88 ? 30.107 14.580 9.422 0.54 9.34 88 ILE A CA 1
ATOM 619 C CA B ILE A 1 88 ? 30.049 14.467 9.367 0.46 13.97 88 ILE A CA 1
ATOM 620 C C . ILE A 1 88 ? 28.638 15.036 9.537 1.00 11.50 88 ILE A C 1
ATOM 621 O O . ILE A 1 88 ? 28.272 16.088 8.980 1.00 12.59 88 ILE A O 1
ATOM 630 N N . VAL A 1 89 ? 27.791 14.287 10.276 1.00 11.04 89 VAL A N 1
ATOM 631 C CA . VAL A 1 89 ? 26.484 14.817 10.693 1.00 11.66 89 VAL A CA 1
ATOM 632 C C . VAL A 1 89 ? 26.462 14.783 12.213 1.00 10.72 89 VAL A C 1
ATOM 633 O O . VAL A 1 89 ? 26.858 13.769 12.832 1.00 10.74 89 VAL A O 1
ATOM 637 N N . ARG A 1 90 ? 25.996 15.864 12.829 1.00 11.08 90 ARG A N 1
ATOM 638 C CA . ARG A 1 90 ? 25.991 15.943 14.281 1.00 11.44 90 ARG A CA 1
ATOM 639 C C . ARG A 1 90 ? 24.907 16.864 14.818 1.00 11.75 90 ARG A C 1
ATOM 640 O O . ARG A 1 90 ? 24.253 17.586 14.045 1.00 13.31 90 ARG A O 1
ATOM 648 N N . SER A 1 91 ? 24.708 16.836 16.132 1.00 12.58 91 SER A N 1
ATOM 649 C CA . SER A 1 91 ? 23.895 17.853 16.789 1.00 14.23 91 SER A CA 1
ATOM 650 C C . SER A 1 91 ? 24.775 18.959 17.347 1.00 13.92 91 SER A C 1
ATOM 651 O O . SER A 1 91 ? 25.969 18.766 17.528 1.00 15.35 91 SER A O 1
ATOM 654 N N . PRO A 1 92 ? 24.205 20.142 17.649 1.00 14.94 92 PRO A N 1
ATOM 655 C CA . PRO A 1 92 ? 25.023 21.222 18.211 1.00 16.25 92 PRO A CA 1
ATOM 656 C C . PRO A 1 92 ? 25.643 20.888 19.554 1.00 15.46 92 PRO A C 1
ATOM 657 O O . PRO A 1 92 ? 24.985 20.354 20.492 1.00 16.45 92 PRO A O 1
ATOM 661 N N . PHE A 1 93 ? 26.919 21.200 19.699 1.00 16.96 93 PHE A N 1
ATOM 662 C CA . PHE A 1 93 ? 27.613 21.131 20.981 1.00 17.21 93 PHE A CA 1
ATOM 663 C C . PHE A 1 93 ? 26.973 22.071 21.982 1.00 18.65 93 PHE A C 1
ATOM 664 O O . PHE A 1 93 ? 26.653 23.230 21.639 1.00 18.94 93 PHE A O 1
ATOM 672 N N . GLY A 1 94 ? 26.801 21.636 23.228 1.00 17.75 94 GLY A N 1
ATOM 673 C CA . GLY A 1 94 ? 26.358 22.555 24.271 1.00 19.89 94 GLY A CA 1
ATOM 674 C C . GLY A 1 94 ? 24.916 23.006 24.146 1.00 19.00 94 GLY A C 1
ATOM 675 O O . GLY A 1 94 ? 24.556 24.020 24.761 1.00 21.69 94 GLY A O 1
ATOM 676 N N . GLU A 1 95 ? 24.112 22.282 23.353 1.00 18.45 95 GLU A N 1
ATOM 677 C CA . GLU A 1 95 ? 22.631 22.444 23.289 1.00 20.27 95 GLU A CA 1
ATOM 678 C C . GLU A 1 95 ? 21.960 21.085 23.500 1.00 18.11 95 GLU A C 1
ATOM 679 O O . GLU A 1 95 ? 22.490 20.090 23.012 1.00 16.93 95 GLU A O 1
ATOM 685 N N . GLU A 1 96 ? 20.808 21.051 24.189 1.00 17.76 96 GLU A N 1
ATOM 686 C CA . GLU A 1 96 ? 20.015 19.825 24.340 1.00 18.93 96 GLU A CA 1
ATOM 687 C C . GLU A 1 96 ? 19.099 19.711 23.133 1.00 18.54 96 GLU A C 1
ATOM 688 O O . GLU A 1 96 ? 18.038 20.394 23.056 1.00 21.21 96 GLU A O 1
ATOM 694 N N . THR A 1 97 ? 19.503 18.883 22.196 1.00 16.31 97 THR A N 1
ATOM 695 C CA . THR A 1 97 ? 18.819 18.755 20.916 1.00 15.27 97 THR A CA 1
ATOM 696 C C . THR A 1 97 ? 17.839 17.579 20.968 1.00 16.89 97 THR A C 1
ATOM 697 O O . THR A 1 97 ? 18.174 16.530 21.582 1.00 16.72 97 THR A O 1
ATOM 701 N N A SER A 1 98 ? 16.656 17.702 20.367 0.39 19.33 98 SER A N 1
ATOM 702 N N B SER A 1 98 ? 16.659 17.720 20.335 0.61 15.71 98 SER A N 1
ATOM 703 C CA A SER A 1 98 ? 15.689 16.610 20.484 0.39 15.97 98 SER A CA 1
ATOM 704 C CA B SER A 1 98 ? 15.608 16.710 20.528 0.61 19.42 98 SER A CA 1
ATOM 705 C C A SER A 1 98 ? 14.952 16.326 19.185 0.39 15.68 98 SER A C 1
ATOM 706 C C B SER A 1 98 ? 14.880 16.357 19.220 0.61 15.76 98 SER A C 1
ATOM 707 O O A SER A 1 98 ? 14.771 17.228 18.335 0.39 16.81 98 SER A O 1
ATOM 708 O O B SER A 1 98 ? 14.672 17.254 18.362 0.61 16.79 98 SER A O 1
ATOM 713 N N . ASN A 1 99 ? 14.500 15.078 19.061 1.00 16.46 99 ASN A N 1
ATOM 714 C CA . ASN A 1 99 ? 13.639 14.624 17.946 1.00 15.60 99 ASN A CA 1
ATOM 715 C C . ASN A 1 99 ? 14.289 14.886 16.604 1.00 16.09 99 ASN A C 1
ATOM 716 O O . ASN A 1 99 ? 13.830 15.720 15.787 1.00 16.58 99 ASN A O 1
ATOM 721 N N . PHE A 1 100 ? 15.396 14.213 16.376 1.00 14.84 100 PHE A N 1
ATOM 722 C CA . PHE A 1 100 ? 16.148 14.395 15.153 1.00 14.24 100 PHE A CA 1
ATOM 723 C C . PHE A 1 100 ? 16.830 13.114 14.778 1.00 12.62 100 PHE A C 1
ATOM 724 O O . PHE A 1 100 ? 16.868 12.125 15.577 1.00 14.89 100 PHE A O 1
ATOM 732 N N . GLY A 1 101 ? 17.417 13.045 13.579 1.00 13.26 101 GLY A N 1
ATOM 733 C CA . GLY A 1 101 ? 18.068 11.813 13.190 1.00 12.87 101 GLY A CA 1
ATOM 734 C C . GLY A 1 101 ? 18.203 11.687 11.684 1.00 12.66 101 GLY A C 1
ATOM 735 O O . GLY A 1 101 ? 18.134 12.716 10.954 1.00 13.38 101 GLY A O 1
ATOM 736 N N . MET A 1 102 ? 18.449 10.458 11.229 1.00 12.94 102 MET A N 1
ATOM 737 C CA . MET A 1 102 ? 18.774 10.250 9.819 1.00 12.17 102 MET A CA 1
ATOM 738 C C . MET A 1 102 ? 18.326 8.865 9.403 1.00 13.31 102 MET A C 1
ATOM 739 O O . MET A 1 102 ? 18.353 7.910 10.251 1.00 13.99 102 MET A O 1
ATOM 744 N N . ARG A 1 103 ? 18.038 8.678 8.104 1.00 12.81 103 ARG A N 1
ATOM 745 C CA . ARG A 1 103 ? 17.636 7.368 7.605 1.00 13.85 103 ARG A CA 1
ATOM 746 C C . ARG A 1 103 ? 18.019 7.208 6.144 1.00 12.95 103 ARG A C 1
ATOM 747 O O . ARG A 1 103 ? 18.038 8.207 5.356 1.00 13.56 103 ARG A O 1
ATOM 755 N N . ASP A 1 104 ? 18.233 5.966 5.725 1.00 12.34 104 ASP A N 1
ATOM 756 C CA . ASP A 1 104 ? 18.258 5.598 4.284 1.00 12.75 104 ASP A CA 1
ATOM 757 C C . ASP A 1 104 ? 19.356 6.362 3.540 1.00 12.30 104 ASP A C 1
ATOM 758 O O . ASP A 1 104 ? 19.106 6.948 2.459 1.00 12.71 104 ASP A O 1
ATOM 763 N N . LEU A 1 105 ? 20.574 6.335 4.070 1.00 11.73 105 LEU A N 1
ATOM 764 C CA . LEU A 1 105 ? 21.674 7.000 3.402 1.00 11.47 105 LEU A CA 1
ATOM 765 C C . LEU A 1 105 ? 22.989 6.430 3.897 1.00 9.77 105 LEU A C 1
ATOM 766 O O . LEU A 1 105 ? 23.025 5.678 4.898 1.00 11.40 105 LEU A O 1
ATOM 771 N N . THR A 1 106 ? 24.075 6.785 3.225 1.00 10.99 106 THR A N 1
ATOM 772 C CA . THR A 1 106 ? 25.442 6.397 3.581 1.00 11.29 106 THR A CA 1
ATOM 773 C C . THR A 1 106 ? 26.275 7.612 3.905 1.00 10.15 106 THR A C 1
ATOM 774 O O . THR A 1 106 ? 26.192 8.617 3.147 1.00 11.80 106 THR A O 1
ATOM 778 N N . LEU A 1 107 ? 27.070 7.567 4.981 1.00 10.10 107 LEU A N 1
ATOM 779 C CA . LEU A 1 107 ? 28.121 8.551 5.257 1.00 9.51 107 LEU A CA 1
ATOM 780 C C . LEU A 1 107 ? 29.462 7.899 4.964 1.00 9.80 107 LEU A C 1
ATOM 781 O O . LEU A 1 107 ? 29.727 6.777 5.436 1.00 10.39 107 LEU A O 1
ATOM 786 N N . ASP A 1 108 ? 30.311 8.582 4.208 1.00 11.00 108 ASP A N 1
ATOM 787 C CA . ASP A 1 108 ? 31.599 8.043 3.773 1.00 10.82 108 ASP A CA 1
ATOM 788 C C . ASP A 1 108 ? 32.681 9.040 4.125 1.00 11.11 108 ASP A C 1
ATOM 789 O O . ASP A 1 108 ? 32.671 10.199 3.643 1.00 11.51 108 ASP A O 1
ATOM 794 N N . GLY A 1 109 ? 33.603 8.617 4.992 1.00 10.27 109 GLY A N 1
ATOM 795 C CA . GLY A 1 109 ? 34.599 9.545 5.523 1.00 11.29 109 GLY A CA 1
ATOM 796 C C . GLY A 1 109 ? 35.839 9.690 4.656 1.00 10.79 109 GLY A C 1
ATOM 797 O O . GLY A 1 109 ? 36.750 10.438 5.006 1.00 11.71 109 GLY A O 1
ATOM 798 N N . ASN A 1 110 ? 35.901 8.942 3.550 1.00 11.48 110 ASN A N 1
ATOM 799 C CA . ASN A 1 110 ? 36.986 9.162 2.581 1.00 11.82 110 ASN A CA 1
ATOM 800 C C . ASN A 1 110 ? 38.387 9.077 3.260 1.00 11.59 110 ASN A C 1
ATOM 801 O O . ASN A 1 110 ? 39.291 9.881 2.930 1.00 13.28 110 ASN A O 1
ATOM 806 N N . ARG A 1 111 ? 38.569 8.120 4.175 1.00 11.99 111 ARG A N 1
ATOM 807 C CA . ARG A 1 111 ? 39.832 8.075 4.921 1.00 12.01 111 ARG A CA 1
ATOM 808 C C . ARG A 1 111 ? 41.018 7.865 3.980 1.00 13.51 111 ARG A C 1
ATOM 809 O O . ARG A 1 111 ? 42.130 8.332 4.274 1.00 15.18 111 ARG A O 1
ATOM 817 N N . ALA A 1 112 ? 40.837 7.224 2.828 1.00 13.42 112 ALA A N 1
ATOM 818 C CA . ALA A 1 112 ? 41.975 6.978 1.917 1.00 15.62 112 ALA A CA 1
ATOM 819 C C . ALA A 1 112 ? 42.516 8.257 1.299 1.00 16.11 112 ALA A C 1
ATOM 820 O O . ALA A 1 112 ? 43.680 8.268 0.879 1.00 18.86 112 ALA A O 1
ATOM 822 N N . ASN A 1 113 ? 41.708 9.309 1.204 1.00 14.13 113 ASN A N 1
ATOM 823 C CA . ASN A 1 113 ? 42.097 10.539 0.509 1.00 17.32 113 ASN A CA 1
ATOM 824 C C . ASN A 1 113 ? 42.058 11.780 1.383 1.00 16.11 113 ASN A C 1
ATOM 825 O O . ASN A 1 113 ? 42.007 12.911 0.867 1.00 18.43 113 ASN A O 1
ATOM 830 N N . THR A 1 114 ? 42.059 11.587 2.697 1.00 16.04 114 THR A N 1
ATOM 831 C CA . THR A 1 114 ? 42.047 12.687 3.657 1.00 15.33 114 THR A CA 1
ATOM 832 C C . THR A 1 114 ? 42.971 12.339 4.818 1.00 16.35 114 THR A C 1
ATOM 833 O O . THR A 1 114 ? 43.475 11.198 4.905 1.00 17.47 114 THR A O 1
ATOM 837 N N . VAL A 1 115 ? 43.189 13.286 5.723 1.00 16.89 115 VAL A N 1
ATOM 838 C CA . VAL A 1 115 ? 43.941 12.989 6.939 1.00 16.69 115 VAL A CA 1
ATOM 839 C C . VAL A 1 115 ? 43.201 13.572 8.145 1.00 16.71 115 VAL A C 1
ATOM 840 O O . VAL A 1 115 ? 42.191 14.312 7.997 1.00 17.87 115 VAL A O 1
ATOM 844 N N A ASP A 1 116 ? 43.660 13.182 9.332 0.45 15.12 116 ASP A N 1
ATOM 845 N N B ASP A 1 116 ? 43.696 13.203 9.333 0.55 18.22 116 ASP A N 1
ATOM 846 C CA A ASP A 1 116 ? 43.092 13.597 10.613 0.45 13.48 116 ASP A CA 1
ATOM 847 C CA B ASP A 1 116 ? 43.169 13.598 10.644 0.55 19.79 116 ASP A CA 1
ATOM 848 C C A ASP A 1 116 ? 41.795 12.845 10.938 0.45 12.06 116 ASP A C 1
ATOM 849 C C B ASP A 1 116 ? 41.909 12.777 10.978 0.55 17.10 116 ASP A C 1
ATOM 850 O O A ASP A 1 116 ? 41.183 12.176 10.094 0.45 14.42 116 ASP A O 1
ATOM 851 O O B ASP A 1 116 ? 41.418 12.009 10.155 0.55 15.98 116 ASP A O 1
ATOM 860 N N . LYS A 1 117 ? 41.418 12.935 12.203 1.00 15.97 117 LYS A N 1
ATOM 861 C CA . LYS A 1 117 ? 40.340 12.131 12.730 1.00 13.36 117 LYS A CA 1
ATOM 862 C C . LYS A 1 117 ? 38.948 12.640 12.393 1.00 13.58 117 LYS A C 1
ATOM 863 O O . LYS A 1 117 ? 38.593 13.778 12.764 1.00 14.88 117 LYS A O 1
ATOM 869 N N . VAL A 1 118 ? 38.192 11.768 11.747 1.00 12.14 118 VAL A N 1
ATOM 870 C CA . VAL A 1 118 ? 36.850 12.093 11.248 1.00 11.84 118 VAL A CA 1
ATOM 871 C C . VAL A 1 118 ? 35.898 11.045 11.781 1.00 12.18 118 VAL A C 1
ATOM 872 O O . VAL A 1 118 ? 36.113 9.858 11.570 1.00 11.95 118 VAL A O 1
ATOM 876 N N . ASP A 1 119 ? 34.831 11.494 12.434 1.00 11.39 119 ASP A N 1
ATOM 877 C CA . ASP A 1 119 ? 33.780 10.586 12.930 1.00 12.08 119 ASP A CA 1
ATOM 878 C C . ASP A 1 119 ? 32.527 10.755 12.106 1.00 10.96 119 ASP A C 1
ATOM 879 O O . ASP A 1 119 ? 32.240 11.861 11.650 1.00 12.12 119 ASP A O 1
ATOM 884 N N . GLY A 1 120 ? 31.782 9.687 11.886 1.00 10.72 120 GLY A N 1
ATOM 885 C CA . GLY A 1 120 ? 30.623 9.767 10.989 1.00 11.19 120 GLY A CA 1
ATOM 886 C C . GLY A 1 120 ? 29.418 10.533 11.534 1.00 9.60 120 GLY A C 1
ATOM 887 O O . GLY A 1 120 ? 29.004 11.542 11.002 1.00 10.54 120 GLY A O 1
ATOM 888 N N . TRP A 1 121 ? 28.888 10.009 12.625 1.00 10.60 121 TRP A N 1
ATOM 889 C CA . TRP A 1 121 ? 27.793 10.602 13.364 1.00 10.69 121 TRP A CA 1
ATOM 890 C C . TRP A 1 121 ? 28.284 10.965 14.753 1.00 10.69 121 TRP A C 1
ATOM 891 O O . TRP A 1 121 ? 28.938 10.128 15.408 1.00 11.04 121 TRP A O 1
ATOM 902 N N . PHE A 1 122 ? 27.948 12.160 15.251 1.00 10.45 122 PHE A N 1
ATOM 903 C CA . PHE A 1 122 ? 28.174 12.522 16.649 1.00 10.20 122 PHE A CA 1
ATOM 904 C C . PHE A 1 122 ? 26.986 13.246 17.198 1.00 11.32 122 PHE A C 1
ATOM 905 O O . PHE A 1 122 ? 26.430 14.109 16.492 1.00 11.53 122 PHE A O 1
ATOM 913 N N . ASN A 1 123 ? 26.587 12.995 18.428 1.00 11.18 123 ASN A N 1
ATOM 914 C CA . ASN A 1 123 ? 25.594 13.908 19.028 1.00 12.20 123 ASN A CA 1
ATOM 915 C C . ASN A 1 123 ? 25.793 13.894 20.521 1.00 13.46 123 ASN A C 1
ATOM 916 O O . ASN A 1 123 ? 26.258 12.894 21.100 1.00 13.48 123 ASN A O 1
ATOM 921 N N . GLY A 1 124 ? 25.453 14.985 21.173 1.00 13.19 124 GLY A N 1
ATOM 922 C CA . GLY A 1 124 ? 25.460 15.037 22.623 1.00 13.41 124 GLY A CA 1
ATOM 923 C C . GLY A 1 124 ? 25.333 16.480 23.067 1.00 15.73 124 GLY A C 1
ATOM 924 O O . GLY A 1 124 ? 24.988 17.394 22.256 1.00 14.93 124 GLY A O 1
ATOM 925 N N . TYR A 1 125 ? 25.563 16.687 24.365 1.00 15.32 125 TYR A N 1
ATOM 926 C CA . TYR A 1 125 ? 25.496 17.997 24.968 1.00 17.37 125 TYR A CA 1
ATOM 927 C C . TYR A 1 125 ? 26.952 18.436 25.253 1.00 17.67 125 TYR A C 1
ATOM 928 O O . TYR A 1 125 ? 27.555 19.115 24.412 1.00 19.10 125 TYR A O 1
ATOM 937 N N . ALA A 1 126 ? 27.560 18.012 26.376 1.00 17.78 126 ALA A N 1
ATOM 938 C CA . ALA A 1 126 ? 28.929 18.438 26.678 1.00 19.19 126 ALA A CA 1
ATOM 939 C C . ALA A 1 126 ? 29.484 17.539 27.817 1.00 17.67 126 ALA A C 1
ATOM 940 O O . ALA A 1 126 ? 28.765 17.258 28.766 1.00 20.12 126 ALA A O 1
ATOM 942 N N . PRO A 1 127 ? 30.749 17.121 27.689 1.00 22.80 127 PRO A N 1
ATOM 943 C CA . PRO A 1 127 ? 31.321 16.169 28.668 1.00 20.89 127 PRO A CA 1
ATOM 944 C C . PRO A 1 127 ? 31.344 16.757 30.059 1.00 25.39 127 PRO A C 1
ATOM 945 O O . PRO A 1 127 ? 31.785 17.896 30.255 1.00 28.05 127 PRO A O 1
ATOM 949 N N . GLY A 1 128 ? 30.837 16.013 31.042 1.00 21.64 128 GLY A N 1
ATOM 950 C CA . GLY A 1 128 ? 30.895 16.443 32.426 1.00 25.72 128 GLY A CA 1
ATOM 951 C C . GLY A 1 128 ? 29.812 17.414 32.804 1.00 22.81 128 GLY A C 1
ATOM 952 O O . GLY A 1 128 ? 29.747 17.871 33.943 1.00 28.81 128 GLY A O 1
ATOM 953 N N . GLN A 1 129 ? 28.963 17.797 31.847 1.00 24.49 129 GLN A N 1
ATOM 954 C CA . GLN A 1 129 ? 27.917 18.779 32.123 1.00 23.42 129 GLN A CA 1
ATOM 955 C C . GLN A 1 129 ? 26.545 18.138 32.166 1.00 22.04 129 GLN A C 1
ATOM 956 O O . GLN A 1 129 ? 26.261 17.206 31.394 1.00 21.38 129 GLN A O 1
ATOM 962 N N . PRO A 1 130 ? 25.666 18.631 33.007 1.00 26.12 130 PRO A N 1
ATOM 963 C CA . PRO A 1 130 ? 24.317 18.094 33.076 1.00 25.36 130 PRO A CA 1
ATOM 964 C C . PRO A 1 130 ? 23.635 18.565 31.798 1.00 35.40 130 PRO A C 1
ATOM 965 O O . PRO A 1 130 ? 23.794 19.723 31.411 1.00 63.16 130 PRO A O 1
ATOM 969 N N . GLY A 1 131 ? 22.939 17.684 31.113 1.00 23.48 131 GLY A N 1
ATOM 970 C CA . GLY A 1 131 ? 22.287 18.085 29.862 1.00 24.63 131 GLY A CA 1
ATOM 971 C C . GLY A 1 131 ? 22.312 16.902 28.930 1.00 19.88 131 GLY A C 1
ATOM 972 O O . GLY A 1 131 ? 23.292 16.142 28.943 1.00 20.37 131 GLY A O 1
ATOM 973 N N . ALA A 1 132 ? 21.258 16.742 28.121 1.00 18.68 132 ALA A N 1
ATOM 974 C CA . ALA A 1 132 ? 21.137 15.581 27.257 1.00 17.32 132 ALA A CA 1
ATOM 975 C C . ALA A 1 132 ? 20.405 15.912 25.971 1.00 17.06 132 ALA A C 1
ATOM 976 O O . ALA A 1 132 ? 19.326 16.544 25.997 1.00 18.11 132 ALA A O 1
ATOM 978 N N . ASP A 1 133 ? 20.942 15.406 24.858 1.00 15.76 133 ASP A N 1
ATOM 979 C CA . ASP A 1 133 ? 20.108 15.263 23.662 1.00 15.42 133 ASP A CA 1
ATOM 980 C C . ASP A 1 133 ? 19.037 14.198 23.939 1.00 15.58 133 ASP A C 1
ATOM 981 O O . ASP A 1 133 ? 19.246 13.342 24.836 1.00 15.51 133 ASP A O 1
ATOM 986 N N . ARG A 1 134 ? 17.884 14.194 23.228 1.00 16.49 134 ARG A N 1
ATOM 987 C CA . ARG A 1 134 ? 16.951 13.028 23.358 1.00 19.53 134 ARG A CA 1
ATOM 988 C C . ARG A 1 134 ? 16.186 12.662 22.101 1.00 16.39 134 ARG A C 1
ATOM 989 O O . ARG A 1 134 ? 16.082 13.482 21.126 1.00 17.33 134 ARG A O 1
ATOM 997 N N . ASN A 1 135 ? 15.710 11.432 22.043 1.00 16.91 135 ASN A N 1
ATOM 998 C CA . ASN A 1 135 ? 14.868 10.975 20.935 1.00 16.47 135 ASN A CA 1
ATOM 999 C C . ASN A 1 135 ? 15.592 11.116 19.628 1.00 15.86 135 ASN A C 1
ATOM 1000 O O . ASN A 1 135 ? 15.100 11.708 18.622 1.00 17.12 135 ASN A O 1
ATOM 1005 N N . VAL A 1 136 ? 16.791 10.606 19.589 1.00 14.76 136 VAL A N 1
ATOM 1006 C CA . VAL A 1 136 ? 17.552 10.441 18.342 1.00 14.32 136 VAL A CA 1
ATOM 1007 C C . VAL A 1 136 ? 17.105 9.180 17.662 1.00 14.24 136 VAL A C 1
ATOM 1008 O O . VAL A 1 136 ? 17.132 8.106 18.327 1.00 14.87 136 VAL A O 1
ATOM 1012 N N . THR A 1 137 ? 16.730 9.239 16.379 1.00 13.85 137 THR A N 1
ATOM 1013 C CA . THR A 1 137 ? 16.356 8.009 15.654 1.00 14.13 137 THR A CA 1
ATOM 1014 C C . THR A 1 137 ? 17.174 7.881 14.403 1.00 12.90 137 THR A C 1
ATOM 1015 O O . THR A 1 137 ? 17.108 8.776 13.507 1.00 13.88 137 THR A O 1
ATOM 1019 N N . ILE A 1 138 ? 17.908 6.806 14.293 1.00 12.21 138 ILE A N 1
ATOM 1020 C CA . ILE A 1 138 ? 18.746 6.532 13.126 1.00 12.13 138 ILE A CA 1
ATOM 1021 C C . ILE A 1 138 ? 18.318 5.186 12.620 1.00 13.07 138 ILE A C 1
ATOM 1022 O O . ILE A 1 138 ? 18.321 4.194 13.405 1.00 13.56 138 ILE A O 1
ATOM 1027 N N . GLU A 1 139 ? 17.941 5.074 11.341 1.00 12.70 139 GLU A N 1
ATOM 1028 C CA . GLU A 1 139 ? 17.441 3.801 10.789 1.00 13.96 139 GLU A CA 1
ATOM 1029 C C . GLU A 1 139 ? 18.048 3.576 9.432 1.00 12.29 139 GLU A C 1
ATOM 1030 O O . GLU A 1 139 ? 18.013 4.524 8.585 1.00 13.22 139 GLU A O 1
ATOM 1036 N N . ARG A 1 140 ? 18.591 2.398 9.140 1.00 12.47 140 ARG A N 1
ATOM 1037 C CA . ARG A 1 140 ? 19.036 2.069 7.757 1.00 11.98 140 ARG A CA 1
ATOM 1038 C C . ARG A 1 140 ? 20.071 3.080 7.298 1.00 11.69 140 ARG A C 1
ATOM 1039 O O . ARG A 1 140 ? 19.936 3.629 6.163 1.00 12.42 140 ARG A O 1
ATOM 1047 N N . VAL A 1 141 ? 21.113 3.299 8.095 1.00 11.55 141 VAL A N 1
ATOM 1048 C CA . VAL A 1 141 ? 22.225 4.113 7.697 1.00 10.73 141 VAL A CA 1
ATOM 1049 C C . VAL A 1 141 ? 23.463 3.269 7.638 1.00 10.48 141 VAL A C 1
ATOM 1050 O O . VAL A 1 141 ? 23.701 2.411 8.531 1.00 10.38 141 VAL A O 1
ATOM 1054 N N . GLU A 1 142 ? 24.307 3.535 6.634 1.00 9.65 142 GLU A N 1
ATOM 1055 C CA . GLU A 1 142 ? 25.621 2.956 6.507 1.00 10.24 142 GLU A CA 1
ATOM 1056 C C . GLU A 1 142 ? 26.689 3.994 6.808 1.00 10.36 142 GLU A C 1
ATOM 1057 O O . GLU A 1 142 ? 26.622 5.084 6.219 1.00 10.54 142 GLU A O 1
ATOM 1063 N N . VAL A 1 143 ? 27.635 3.661 7.680 1.00 9.58 143 VAL A N 1
ATOM 1064 C CA . VAL A 1 143 ? 28.767 4.558 7.928 1.00 9.91 143 VAL A CA 1
ATOM 1065 C C . VAL A 1 143 ? 30.045 3.791 7.605 1.00 9.72 143 VAL A C 1
ATOM 1066 O O . VAL A 1 143 ? 30.271 2.706 8.163 1.00 10.25 143 VAL A O 1
ATOM 1070 N N . ARG A 1 144 ? 30.883 4.348 6.735 1.00 10.05 144 ARG A N 1
ATOM 1071 C CA . ARG A 1 144 ? 32.075 3.665 6.281 1.00 9.86 144 ARG A CA 1
ATOM 1072 C C . ARG A 1 144 ? 33.208 4.643 6.093 1.00 10.00 144 ARG A C 1
ATOM 1073 O O . ARG A 1 144 ? 32.998 5.832 5.814 1.00 10.44 144 ARG A O 1
ATOM 1081 N N . GLU A 1 145 ? 34.425 4.106 6.130 1.00 10.43 145 GLU A N 1
ATOM 1082 C CA . GLU A 1 145 ? 35.641 4.802 5.684 1.00 10.38 145 GLU A CA 1
ATOM 1083 C C . GLU A 1 145 ? 35.895 6.069 6.518 1.00 10.25 145 GLU A C 1
ATOM 1084 O O . GLU A 1 145 ? 36.567 7.008 6.038 1.00 11.63 145 GLU A O 1
ATOM 1090 N N . MET A 1 146 ? 35.449 6.089 7.782 1.00 10.21 146 MET A N 1
ATOM 1091 C CA . MET A 1 146 ? 35.850 7.135 8.721 1.00 10.35 146 MET A CA 1
ATOM 1092 C C . MET A 1 146 ? 37.186 6.809 9.327 1.00 11.03 146 MET A C 1
ATOM 1093 O O . MET A 1 146 ? 37.390 5.660 9.746 1.00 11.27 146 MET A O 1
ATOM 1098 N N . SER A 1 147 ? 38.076 7.768 9.432 1.00 11.18 147 SER A N 1
ATOM 1099 C CA . SER A 1 147 ? 39.335 7.478 10.121 1.00 12.22 147 SER A CA 1
ATOM 1100 C C . SER A 1 147 ? 39.146 7.321 11.626 1.00 11.17 147 SER A C 1
ATOM 1101 O O . SER A 1 147 ? 39.998 6.689 12.321 1.00 12.76 147 SER A O 1
ATOM 1104 N N . GLY A 1 148 ? 38.044 7.868 12.154 1.00 10.66 148 GLY A N 1
ATOM 1105 C CA . GLY A 1 148 ? 37.667 7.754 13.555 1.00 12.16 148 GLY A CA 1
ATOM 1106 C C . GLY A 1 148 ? 36.547 6.791 13.786 1.00 10.76 148 GLY A C 1
ATOM 1107 O O . GLY A 1 148 ? 36.551 5.650 13.285 1.00 10.95 148 GLY A O 1
ATOM 1108 N N . TYR A 1 149 ? 35.533 7.234 14.522 1.00 10.37 149 TYR A N 1
ATOM 1109 C CA . TYR A 1 149 ? 34.393 6.391 14.858 1.00 10.07 149 TYR A CA 1
ATOM 1110 C C . TYR A 1 149 ? 33.346 6.399 13.741 1.00 10.04 149 TYR A C 1
ATOM 1111 O O . TYR A 1 149 ? 33.216 7.389 12.994 1.00 11.24 149 TYR A O 1
ATOM 1120 N N . GLY A 1 150 ? 32.586 5.323 13.638 1.00 10.14 150 GLY A N 1
ATOM 1121 C CA . GLY A 1 150 ? 31.456 5.260 12.730 1.00 10.46 150 GLY A CA 1
ATOM 1122 C C . GLY A 1 150 ? 30.289 6.081 13.270 1.00 10.37 150 GLY A C 1
ATOM 1123 O O . GLY A 1 150 ? 30.070 7.229 12.878 1.00 11.21 150 GLY A O 1
ATOM 1124 N N . PHE A 1 151 ? 29.519 5.445 14.153 1.00 9.36 151 PHE A N 1
ATOM 1125 C CA . PHE A 1 151 ? 28.423 6.130 14.891 1.00 9.15 151 PHE A CA 1
ATOM 1126 C C . PHE A 1 151 ? 28.894 6.432 16.299 1.00 9.54 151 PHE A C 1
ATOM 1127 O O . PHE A 1 151 ? 29.250 5.505 17.029 1.00 10.49 151 PHE A O 1
ATOM 1135 N N . ASP A 1 152 ? 28.829 7.698 16.729 1.00 10.11 152 ASP A N 1
ATOM 1136 C CA . ASP A 1 152 ? 29.228 8.080 18.080 1.00 10.37 152 ASP A CA 1
ATOM 1137 C C . ASP A 1 152 ? 28.141 8.918 18.761 1.00 10.83 152 ASP A C 1
ATOM 1138 O O . ASP A 1 152 ? 28.368 10.101 19.086 1.00 12.45 152 ASP A O 1
ATOM 1143 N N . PRO A 1 153 ? 26.959 8.343 19.002 1.00 10.47 153 PRO A N 1
ATOM 1144 C CA . PRO A 1 153 ? 26.022 8.982 19.952 1.00 11.42 153 PRO A CA 1
ATOM 1145 C C . PRO A 1 153 ? 26.703 9.080 21.317 1.00 11.51 153 PRO A C 1
ATOM 1146 O O . PRO A 1 153 ? 27.331 8.129 21.799 1.00 11.64 153 PRO A O 1
ATOM 1150 N N . HIS A 1 154 ? 26.578 10.257 21.950 1.00 11.22 154 HIS A N 1
ATOM 1151 C CA . HIS A 1 154 ? 27.547 10.634 22.972 1.00 11.14 154 HIS A CA 1
ATOM 1152 C C . HIS A 1 154 ? 26.906 11.359 24.144 1.00 12.22 154 HIS A C 1
ATOM 1153 O O . HIS A 1 154 ? 25.670 11.569 24.227 1.00 12.95 154 HIS A O 1
ATOM 1160 N N . GLU A 1 155 ? 27.742 11.729 25.088 1.00 12.58 155 GLU A N 1
ATOM 1161 C CA . GLU A 1 155 ? 27.270 12.185 26.381 1.00 12.70 155 GLU A CA 1
ATOM 1162 C C . GLU A 1 155 ? 26.452 13.497 26.294 1.00 13.65 155 GLU A C 1
ATOM 1163 O O . GLU A 1 155 ? 26.930 14.467 25.661 1.00 15.14 155 GLU A O 1
ATOM 1169 N N . GLN A 1 156 ? 25.291 13.602 26.952 1.00 14.41 156 GLN A N 1
ATOM 1170 C CA . GLN A 1 156 ? 24.369 12.495 27.244 1.00 14.46 156 GLN A CA 1
ATOM 1171 C C . GLN A 1 156 ? 23.336 12.406 26.151 1.00 13.76 156 GLN A C 1
ATOM 1172 O O . GLN A 1 156 ? 22.995 13.447 25.519 1.00 15.07 156 GLN A O 1
ATOM 1178 N N . THR A 1 157 ? 22.797 11.230 25.870 1.00 13.41 157 THR A N 1
ATOM 1179 C CA . THR A 1 157 ? 21.632 11.064 24.994 1.00 13.39 157 THR A CA 1
ATOM 1180 C C . THR A 1 157 ? 20.623 10.181 25.682 1.00 13.97 157 THR A C 1
ATOM 1181 O O . THR A 1 157 ? 20.974 9.066 26.132 1.00 13.78 157 THR A O 1
ATOM 1185 N N . ILE A 1 158 ? 19.379 10.629 25.740 1.00 14.81 158 ILE A N 1
ATOM 1186 C CA . ILE A 1 158 ? 18.271 9.832 26.299 1.00 15.53 158 ILE A CA 1
ATOM 1187 C C . ILE A 1 158 ? 17.434 9.244 25.161 1.00 15.26 158 ILE A C 1
ATOM 1188 O O . ILE A 1 158 ? 17.063 9.975 24.212 1.00 15.82 158 ILE A O 1
ATOM 1193 N N . ASN A 1 159 ? 17.121 7.961 25.178 1.00 15.17 159 ASN A N 1
ATOM 1194 C CA . ASN A 1 159 ? 16.182 7.340 24.260 1.00 15.28 159 ASN A CA 1
ATOM 1195 C C . ASN A 1 159 ? 16.666 7.304 22.822 1.00 15.50 159 ASN A C 1
ATOM 1196 O O . ASN A 1 159 ? 15.870 7.501 21.879 1.00 16.76 159 ASN A O 1
ATOM 1201 N N . LEU A 1 160 ? 17.954 7.103 22.585 1.00 13.61 160 LEU A N 1
ATOM 1202 C CA . LEU A 1 160 ? 18.442 6.743 21.264 1.00 12.51 160 LEU A CA 1
ATOM 1203 C C . LEU A 1 160 ? 17.743 5.500 20.730 1.00 12.72 160 LEU A C 1
ATOM 1204 O O . LEU A 1 160 ? 17.604 4.480 21.469 1.00 13.84 160 LEU A O 1
ATOM 1209 N N . VAL A 1 161 ? 17.373 5.540 19.461 1.00 13.13 161 VAL A N 1
ATOM 1210 C CA . VAL A 1 161 ? 17.071 4.331 18.709 1.00 15.00 161 VAL A CA 1
ATOM 1211 C C . VAL A 1 161 ? 17.991 4.296 17.518 1.00 12.56 161 VAL A C 1
ATOM 1212 O O . VAL A 1 161 ? 17.906 5.215 16.671 1.00 14.58 161 VAL A O 1
ATOM 1216 N N . LEU A 1 162 ? 18.881 3.312 17.410 1.00 12.13 162 LEU A N 1
ATOM 1217 C CA . LEU A 1 162 ? 19.795 3.176 16.286 1.00 11.34 162 LEU A CA 1
ATOM 1218 C C . LEU A 1 162 ? 19.591 1.758 15.790 1.00 11.67 162 LEU A C 1
ATOM 1219 O O . LEU A 1 162 ? 19.965 0.804 16.504 1.00 12.25 162 LEU A O 1
ATOM 1224 N N . ARG A 1 163 ? 18.942 1.594 14.635 1.00 12.05 163 ARG A N 1
ATOM 1225 C CA . ARG A 1 163 ? 18.520 0.276 14.204 1.00 12.64 163 ARG A CA 1
ATOM 1226 C C . ARG A 1 163 ? 18.822 0.035 12.726 1.00 11.28 163 ARG A C 1
ATOM 1227 O O . ARG A 1 163 ? 18.831 0.982 11.890 1.00 12.46 163 ARG A O 1
ATOM 1235 N N . ASP A 1 164 ? 18.939 -1.245 12.391 1.00 11.81 164 ASP A N 1
ATOM 1236 C CA . ASP A 1 164 ? 19.019 -1.696 10.992 1.00 11.66 164 ASP A CA 1
ATOM 1237 C C . ASP A 1 164 ? 20.130 -0.974 10.222 1.00 11.55 164 ASP A C 1
ATOM 1238 O O . ASP A 1 164 ? 19.993 -0.750 9.010 1.00 12.51 164 ASP A O 1
ATOM 1243 N N . SER A 1 165 ? 21.227 -0.668 10.893 1.00 11.12 165 SER A N 1
ATOM 1244 C CA . SER A 1 165 ? 22.315 0.116 10.353 1.00 10.89 165 SER A CA 1
ATOM 1245 C C . SER A 1 165 ? 23.609 -0.667 10.284 1.00 10.49 165 SER A C 1
ATOM 1246 O O . SER A 1 165 ? 23.696 -1.803 10.844 1.00 11.06 165 SER A O 1
ATOM 1249 N N A VAL A 1 166 ? 24.601 -0.126 9.578 0.66 10.10 166 VAL A N 1
ATOM 1250 N N B VAL A 1 166 ? 24.616 -0.180 9.573 0.34 8.55 166 VAL A N 1
ATOM 1251 C CA A VAL A 1 166 ? 25.842 -0.834 9.316 0.66 11.48 166 VAL A CA 1
ATOM 1252 C CA B VAL A 1 166 ? 25.829 -0.969 9.397 0.34 8.14 166 VAL A CA 1
ATOM 1253 C C A VAL A 1 166 ? 27.013 0.114 9.497 0.66 8.49 166 VAL A C 1
ATOM 1254 C C B VAL A 1 166 ? 27.016 -0.009 9.428 0.34 9.35 166 VAL A C 1
ATOM 1255 O O A VAL A 1 166 ? 26.978 1.258 8.988 0.66 10.30 166 VAL A O 1
ATOM 1256 O O B VAL A 1 166 ? 26.970 1.047 8.800 0.34 9.55 166 VAL A O 1
ATOM 1263 N N . ALA A 1 167 ? 28.059 -0.352 10.188 1.00 9.61 167 ALA A N 1
ATOM 1264 C CA . ALA A 1 167 ? 29.285 0.436 10.258 1.00 9.44 167 ALA A CA 1
ATOM 1265 C C . ALA A 1 167 ? 30.446 -0.459 9.887 1.00 8.86 167 ALA A C 1
ATOM 1266 O O . ALA A 1 167 ? 30.650 -1.501 10.522 1.00 10.11 167 ALA A O 1
ATOM 1268 N N . HIS A 1 168 ? 31.226 -0.077 8.868 1.00 9.25 168 HIS A N 1
ATOM 1269 C CA . HIS A 1 168 ? 32.313 -0.915 8.424 1.00 9.39 168 HIS A CA 1
ATOM 1270 C C . HIS A 1 168 ? 33.457 -0.090 7.931 1.00 8.37 168 HIS A C 1
ATOM 1271 O O . HIS A 1 168 ? 33.291 1.026 7.438 1.00 9.64 168 HIS A O 1
ATOM 1278 N N . HIS A 1 169 ? 34.653 -0.665 8.000 1.00 10.38 169 HIS A N 1
ATOM 1279 C CA . HIS A 1 169 ? 35.883 -0.013 7.432 1.00 10.19 169 HIS A CA 1
ATOM 1280 C C . HIS A 1 169 ? 36.095 1.353 8.032 1.00 10.75 169 HIS A C 1
ATOM 1281 O O . HIS A 1 169 ? 36.502 2.273 7.315 1.00 11.91 169 HIS A O 1
ATOM 1288 N N . ASN A 1 170 ? 35.915 1.462 9.352 1.00 9.83 170 ASN A N 1
ATOM 1289 C CA . ASN A 1 170 ? 36.272 2.649 10.105 1.00 9.50 170 ASN A CA 1
ATOM 1290 C C . ASN A 1 170 ? 37.540 2.427 10.918 1.00 10.14 170 ASN A C 1
ATOM 1291 O O . ASN A 1 170 ? 37.879 1.258 11.240 1.00 10.86 170 ASN A O 1
ATOM 1296 N N . GLY A 1 171 ? 38.245 3.516 11.252 1.00 10.09 171 GLY A N 1
ATOM 1297 C CA . GLY A 1 171 ? 39.561 3.365 11.899 1.00 10.62 171 GLY A CA 1
ATOM 1298 C C . GLY A 1 171 ? 39.501 3.094 13.394 1.00 10.11 171 GLY A C 1
ATOM 1299 O O . GLY A 1 171 ? 40.470 2.514 13.931 1.00 12.68 171 GLY A O 1
ATOM 1300 N N . LEU A 1 172 ? 38.402 3.468 14.048 1.00 9.30 172 LEU A N 1
ATOM 1301 C CA . LEU A 1 172 ? 38.230 3.144 15.477 1.00 10.01 172 LEU A CA 1
ATOM 1302 C C . LEU A 1 172 ? 37.093 2.161 15.602 1.00 10.37 172 LEU A C 1
ATOM 1303 O O . LEU A 1 172 ? 37.195 1.025 15.070 1.00 10.27 172 LEU A O 1
ATOM 1308 N N . ASP A 1 173 ? 35.995 2.539 16.269 1.00 9.33 173 ASP A N 1
ATOM 1309 C CA . ASP A 1 173 ? 34.903 1.608 16.530 1.00 8.97 173 ASP A CA 1
ATOM 1310 C C . ASP A 1 173 ? 33.743 1.836 15.592 1.00 9.41 173 ASP A C 1
ATOM 1311 O O . ASP A 1 173 ? 33.450 2.978 15.240 1.00 10.42 173 ASP A O 1
ATOM 1316 N N . GLY A 1 174 ? 33.020 0.781 15.233 1.00 8.57 174 GLY A N 1
ATOM 1317 C CA . GLY A 1 174 ? 31.862 0.913 14.369 1.00 9.64 174 GLY A CA 1
ATOM 1318 C C . GLY A 1 174 ? 30.749 1.731 15.014 1.00 9.70 174 GLY A C 1
ATOM 1319 O O . GLY A 1 174 ? 30.194 2.677 14.424 1.00 9.39 174 GLY A O 1
ATOM 1320 N N . PHE A 1 175 ? 30.439 1.377 16.286 1.00 9.24 175 PHE A N 1
ATOM 1321 C CA . PHE A 1 175 ? 29.355 2.002 17.043 1.00 9.13 175 PHE A CA 1
ATOM 1322 C C . PHE A 1 175 ? 29.858 2.251 18.449 1.00 9.75 175 PHE A C 1
ATOM 1323 O O . PHE A 1 175 ? 30.387 1.323 19.090 1.00 10.73 175 PHE A O 1
ATOM 1331 N N . VAL A 1 176 ? 29.650 3.449 18.967 1.00 9.79 176 VAL A N 1
ATOM 1332 C CA . VAL A 1 176 ? 29.951 3.814 20.355 1.00 9.75 176 VAL A CA 1
ATOM 1333 C C . VAL A 1 176 ? 28.644 4.172 21.030 1.00 9.90 176 VAL A C 1
ATOM 1334 O O . VAL A 1 176 ? 27.786 4.877 20.424 1.00 11.73 176 VAL A O 1
ATOM 1338 N N . ALA A 1 177 ? 28.419 3.725 22.260 1.00 9.79 177 ALA A N 1
ATOM 1339 C CA . ALA A 1 177 ? 27.272 4.204 23.043 1.00 10.10 177 ALA A CA 1
ATOM 1340 C C . ALA A 1 177 ? 27.879 4.909 24.253 1.00 9.84 177 ALA A C 1
ATOM 1341 O O . ALA A 1 177 ? 28.171 4.248 25.280 1.00 10.03 177 ALA A O 1
ATOM 1343 N N . ASP A 1 178 ? 28.135 6.211 24.157 1.00 9.76 178 ASP A N 1
ATOM 1344 C CA . ASP A 1 178 ? 28.840 6.966 25.194 1.00 10.84 178 ASP A CA 1
ATOM 1345 C C . ASP A 1 178 ? 27.796 7.753 25.997 1.00 10.87 178 ASP A C 1
ATOM 1346 O O . ASP A 1 178 ? 27.060 8.574 25.429 1.00 11.42 178 ASP A O 1
ATOM 1351 N N . TYR A 1 179 ? 27.717 7.499 27.306 1.00 10.59 179 TYR A N 1
ATOM 1352 C CA . TYR A 1 179 ? 26.702 8.053 28.233 1.00 11.21 179 TYR A CA 1
ATOM 1353 C C . TYR A 1 179 ? 25.311 8.139 27.569 1.00 10.92 179 TYR A C 1
ATOM 1354 O O . TYR A 1 179 ? 24.673 9.201 27.496 1.00 11.78 179 TYR A O 1
ATOM 1363 N N . GLN A 1 180 ? 24.872 6.979 27.129 1.00 11.58 180 GLN A N 1
ATOM 1364 C CA . GLN A 1 180 ? 23.469 6.775 26.671 1.00 11.57 180 GLN A CA 1
ATOM 1365 C C . GLN A 1 180 ? 22.606 6.366 27.861 1.00 11.98 180 GLN A C 1
ATOM 1366 O O . GLN A 1 180 ? 23.018 5.491 28.667 1.00 13.19 180 GLN A O 1
ATOM 1372 N N . ILE A 1 181 ? 21.419 6.920 27.991 1.00 11.82 181 ILE A N 1
ATOM 1373 C CA . ILE A 1 181 ? 20.444 6.567 29.016 1.00 14.25 181 ILE A CA 1
ATOM 1374 C C . ILE A 1 181 ? 19.176 6.081 28.346 1.00 15.05 181 ILE A C 1
ATOM 1375 O O . ILE A 1 181 ? 18.582 6.856 27.545 1.00 15.07 181 ILE A O 1
ATOM 1380 N N . GLY A 1 182 ? 18.731 4.855 28.604 1.00 13.68 182 GLY A N 1
ATOM 1381 C CA . GLY A 1 182 ? 17.472 4.377 28.033 1.00 15.62 182 GLY A CA 1
ATOM 1382 C C . GLY A 1 182 ? 17.542 4.296 26.520 1.00 17.32 182 GLY A C 1
ATOM 1383 O O . GLY A 1 182 ? 16.550 4.654 25.867 1.00 21.22 182 GLY A O 1
ATOM 1384 N N . GLY A 1 183 ? 18.652 3.823 25.983 1.00 13.27 183 GLY A N 1
ATOM 1385 C CA . GLY A 1 183 ? 18.845 3.732 24.538 1.00 14.83 183 GLY A CA 1
ATOM 1386 C C . GLY A 1 183 ? 18.830 2.307 24.013 1.00 13.46 183 GLY A C 1
ATOM 1387 O O . GLY A 1 183 ? 18.897 1.333 24.824 1.00 13.62 183 GLY A O 1
ATOM 1388 N N . THR A 1 184 ? 18.796 2.167 22.680 1.00 12.46 184 THR A N 1
ATOM 1389 C CA . THR A 1 184 ? 18.737 0.873 22.043 1.00 14.63 184 THR A CA 1
ATOM 1390 C C . THR A 1 184 ? 19.575 0.857 20.779 1.00 12.62 184 THR A C 1
ATOM 1391 O O . THR A 1 184 ? 19.441 1.781 19.911 1.00 13.82 184 THR A O 1
ATOM 1395 N N . PHE A 1 185 ? 20.393 -0.164 20.647 1.00 11.58 185 PHE A N 1
ATOM 1396 C CA . PHE A 1 185 ? 20.967 -0.602 19.350 1.00 11.44 185 PHE A CA 1
ATOM 1397 C C . PHE A 1 185 ? 20.267 -1.865 18.931 1.00 11.82 185 PHE A C 1
ATOM 1398 O O . PHE A 1 185 ? 20.328 -2.864 19.717 1.00 12.73 185 PHE A O 1
ATOM 1406 N N . GLU A 1 186 ? 19.609 -1.905 17.775 1.00 11.79 186 GLU A N 1
ATOM 1407 C CA . GLU A 1 186 ? 18.909 -3.115 17.375 1.00 12.94 186 GLU A CA 1
ATOM 1408 C C . GLU A 1 186 ? 19.182 -3.489 15.928 1.00 11.01 186 GLU A C 1
ATOM 1409 O O . GLU A 1 186 ? 19.100 -2.610 15.022 1.00 11.77 186 GLU A O 1
ATOM 1415 N N . ASN A 1 187 ? 19.505 -4.752 15.652 1.00 11.84 187 ASN A N 1
ATOM 1416 C CA . ASN A 1 187 ? 19.644 -5.267 14.283 1.00 11.42 187 ASN A CA 1
ATOM 1417 C C . ASN A 1 187 ? 20.755 -4.540 13.524 1.00 11.03 187 ASN A C 1
ATOM 1418 O O . ASN A 1 187 ? 20.626 -4.333 12.287 1.00 12.61 187 ASN A O 1
ATOM 1423 N N . ASN A 1 188 ? 21.807 -4.111 14.178 1.00 10.38 188 ASN A N 1
ATOM 1424 C CA . ASN A 1 188 ? 22.938 -3.473 13.498 1.00 10.97 188 ASN A CA 1
ATOM 1425 C C . ASN A 1 188 ? 24.044 -4.464 13.159 1.00 10.64 188 ASN A C 1
ATOM 1426 O O . ASN A 1 188 ? 24.128 -5.537 13.808 1.00 11.51 188 ASN A O 1
ATOM 1431 N N . VAL A 1 189 ? 24.935 -4.105 12.250 1.00 9.85 189 VAL A N 1
ATOM 1432 C CA . VAL A 1 189 ? 26.068 -4.918 11.873 1.00 9.88 189 VAL A CA 1
ATOM 1433 C C . VAL A 1 189 ? 27.327 -4.052 11.897 1.00 9.59 189 VAL A C 1
ATOM 1434 O O . VAL A 1 189 ? 27.330 -2.948 11.297 1.00 10.19 189 VAL A O 1
ATOM 1438 N N . ALA A 1 190 ? 28.389 -4.529 12.553 1.00 9.57 190 ALA A N 1
ATOM 1439 C CA . ALA A 1 190 ? 29.685 -3.847 12.578 1.00 9.21 190 ALA A CA 1
ATOM 1440 C C . ALA A 1 190 ? 30.728 -4.824 12.112 1.00 9.48 190 ALA A C 1
ATOM 1441 O O . ALA A 1 190 ? 30.940 -5.865 12.749 1.00 10.17 190 ALA A O 1
ATOM 1443 N N . TYR A 1 191 ? 31.412 -4.508 11.012 1.00 9.27 191 TYR A N 1
ATOM 1444 C CA . TYR A 1 191 ? 32.466 -5.408 10.525 1.00 9.25 191 TYR A CA 1
ATOM 1445 C C . TYR A 1 191 ? 33.625 -4.650 9.954 1.00 9.90 191 TYR A C 1
ATOM 1446 O O . TYR A 1 191 ? 33.486 -3.509 9.472 1.00 9.51 191 TYR A O 1
ATOM 1455 N N . ALA A 1 192 ? 34.806 -5.259 10.018 1.00 9.99 192 ALA A N 1
ATOM 1456 C CA . ALA A 1 192 ? 36.017 -4.710 9.410 1.00 10.45 192 ALA A CA 1
ATOM 1457 C C . ALA A 1 192 ? 36.341 -3.322 9.926 1.00 10.68 192 ALA A C 1
ATOM 1458 O O . ALA A 1 192 ? 36.918 -2.489 9.180 1.00 11.46 192 ALA A O 1
ATOM 1460 N N . ASN A 1 193 ? 36.028 -3.017 11.188 1.00 9.38 193 ASN A N 1
ATOM 1461 C CA . ASN A 1 193 ? 36.526 -1.808 11.832 1.00 9.37 193 ASN A CA 1
ATOM 1462 C C . ASN A 1 193 ? 37.878 -2.107 12.434 1.00 9.74 193 ASN A C 1
ATOM 1463 O O . ASN A 1 193 ? 38.134 -3.244 12.869 1.00 11.09 193 ASN A O 1
ATOM 1468 N N . ASP A 1 194 ? 38.763 -1.115 12.486 1.00 9.99 194 ASP A N 1
ATOM 1469 C CA . ASP A 1 194 ? 40.114 -1.426 12.962 1.00 9.69 194 ASP A CA 1
ATOM 1470 C C . ASP A 1 194 ? 40.189 -1.610 14.459 1.00 10.34 194 ASP A C 1
ATOM 1471 O O . ASP A 1 194 ? 41.139 -2.286 14.928 1.00 11.83 194 ASP A O 1
ATOM 1476 N N . ARG A 1 195 ? 39.230 -1.062 15.211 1.00 9.83 195 ARG A N 1
ATOM 1477 C CA . ARG A 1 195 ? 39.152 -1.365 16.663 1.00 10.43 195 ARG A CA 1
ATOM 1478 C C . ARG A 1 195 ? 37.838 -2.127 16.920 1.00 9.91 195 ARG A C 1
ATOM 1479 O O . ARG A 1 195 ? 37.712 -3.240 16.379 1.00 9.91 195 ARG A O 1
ATOM 1487 N N . HIS A 1 196 ? 36.903 -1.638 17.738 1.00 8.98 196 HIS A N 1
ATOM 1488 C CA . HIS A 1 196 ? 35.806 -2.514 18.174 1.00 8.85 196 HIS A CA 1
ATOM 1489 C C . HIS A 1 196 ? 34.633 -2.477 17.233 1.00 9.11 196 HIS A C 1
ATOM 1490 O O . HIS A 1 196 ? 34.399 -1.454 16.531 1.00 9.94 196 HIS A O 1
ATOM 1497 N N . GLY A 1 197 ? 33.825 -3.517 17.226 1.00 8.62 197 GLY A N 1
ATOM 1498 C CA . GLY A 1 197 ? 32.532 -3.419 16.544 1.00 9.12 197 GLY A CA 1
ATOM 1499 C C . GLY A 1 197 ? 31.612 -2.426 17.257 1.00 8.43 197 GLY A C 1
ATOM 1500 O O . GLY A 1 197 ? 31.107 -1.462 16.663 1.00 9.00 197 GLY A O 1
ATOM 1501 N N . PHE A 1 198 ? 31.397 -2.691 18.563 1.00 8.55 198 PHE A N 1
ATOM 1502 C CA . PHE A 1 198 ? 30.501 -1.921 19.458 1.00 8.15 198 PHE A CA 1
ATOM 1503 C C . PHE A 1 198 ? 31.280 -1.626 20.745 1.00 9.16 198 PHE A C 1
ATOM 1504 O O . PHE A 1 198 ? 31.929 -2.522 21.309 1.00 9.33 198 PHE A O 1
ATOM 1512 N N . ASN A 1 199 ? 31.130 -0.400 21.231 1.00 8.74 199 ASN A N 1
ATOM 1513 C CA . ASN A 1 199 ? 31.835 0.078 22.448 1.00 8.70 199 ASN A CA 1
ATOM 1514 C C . ASN A 1 199 ? 30.864 0.843 23.290 1.00 8.97 199 ASN A C 1
ATOM 1515 O O . ASN A 1 199 ? 30.482 1.961 22.922 1.00 10.05 199 ASN A O 1
ATOM 1520 N N . ILE A 1 200 ? 30.426 0.263 24.406 1.00 8.70 200 ILE A N 1
ATOM 1521 C CA . ILE A 1 200 ? 29.500 0.905 25.347 1.00 9.50 200 ILE A CA 1
ATOM 1522 C C . ILE A 1 200 ? 30.363 1.482 26.478 1.00 9.07 200 ILE A C 1
ATOM 1523 O O . ILE A 1 200 ? 31.129 0.693 27.108 1.00 10.34 200 ILE A O 1
ATOM 1528 N N . VAL A 1 201 ? 30.307 2.773 26.788 1.00 9.62 201 VAL A N 1
ATOM 1529 C CA . VAL A 1 201 ? 31.321 3.428 27.620 1.00 9.65 201 VAL A CA 1
ATOM 1530 C C . VAL A 1 201 ? 30.718 4.653 28.296 1.00 10.52 201 VAL A C 1
ATOM 1531 O O . VAL A 1 201 ? 29.623 5.131 27.927 1.00 11.22 201 VAL A O 1
ATOM 1535 N N . THR A 1 202 ? 31.407 5.172 29.309 1.00 10.68 202 THR A N 1
ATOM 1536 C CA . THR A 1 202 ? 31.080 6.463 29.933 1.00 11.92 202 THR A CA 1
ATOM 1537 C C . THR A 1 202 ? 29.687 6.429 30.522 1.00 12.51 202 THR A C 1
ATOM 1538 O O . THR A 1 202 ? 28.803 7.162 30.097 1.00 12.58 202 THR A O 1
ATOM 1542 N N . SER A 1 203 ? 29.491 5.559 31.508 1.00 12.38 203 SER A N 1
ATOM 1543 C CA . SER A 1 203 ? 28.308 5.614 32.394 1.00 13.46 203 SER A CA 1
ATOM 1544 C C . SER A 1 203 ? 27.004 5.233 31.716 1.00 13.12 203 SER A C 1
ATOM 1545 O O . SER A 1 203 ? 25.953 5.377 32.359 1.00 14.34 203 SER A O 1
ATOM 1548 N N . THR A 1 204 ? 27.012 4.740 30.493 1.00 12.17 204 THR A N 1
ATOM 1549 C CA . THR A 1 204 ? 25.784 4.272 29.823 1.00 12.35 204 THR A CA 1
ATOM 1550 C C . THR A 1 204 ? 24.973 3.350 30.741 1.00 12.89 204 THR A C 1
ATOM 1551 O O . THR A 1 204 ? 25.531 2.456 31.452 1.00 13.29 204 THR A O 1
ATOM 1555 N N . ASN A 1 205 ? 23.669 3.556 30.800 1.00 13.69 205 ASN A N 1
ATOM 1556 C CA . ASN A 1 205 ? 22.849 2.732 31.693 1.00 15.12 205 ASN A CA 1
ATOM 1557 C C . ASN A 1 205 ? 21.456 2.550 31.162 1.00 13.93 205 ASN A C 1
ATOM 1558 O O . ASN A 1 205 ? 20.945 3.414 30.409 1.00 16.04 205 ASN A O 1
ATOM 1563 N N . ASP A 1 206 ? 20.835 1.432 31.481 1.00 13.91 206 ASP A N 1
ATOM 1564 C CA . ASP A 1 206 ? 19.529 1.027 30.949 1.00 13.74 206 ASP A CA 1
ATOM 1565 C C . ASP A 1 206 ? 19.590 1.047 29.437 1.00 13.53 206 ASP A C 1
ATOM 1566 O O . ASP A 1 206 ? 18.853 1.785 28.763 1.00 16.73 206 ASP A O 1
ATOM 1571 N N . PHE A 1 207 ? 20.405 0.189 28.880 1.00 13.03 207 PHE A N 1
ATOM 1572 C CA . PHE A 1 207 ? 20.684 0.177 27.456 1.00 12.38 207 PHE A CA 1
ATOM 1573 C C . PHE A 1 207 ? 20.507 -1.219 26.923 1.00 14.03 207 PHE A C 1
ATOM 1574 O O . PHE A 1 207 ? 20.920 -2.195 27.587 1.00 16.53 207 PHE A O 1
ATOM 1582 N N A VAL A 1 208 ? 19.913 -1.340 25.736 0.64 14.29 208 VAL A N 1
ATOM 1583 N N B VAL A 1 208 ? 19.832 -1.391 25.798 0.36 11.81 208 VAL A N 1
ATOM 1584 C CA A VAL A 1 208 ? 19.654 -2.645 25.128 0.64 12.17 208 VAL A CA 1
ATOM 1585 C CA B VAL A 1 208 ? 19.679 -2.744 25.280 0.36 23.20 208 VAL A CA 1
ATOM 1586 C C A VAL A 1 208 ? 20.431 -2.751 23.820 0.64 16.13 208 VAL A C 1
ATOM 1587 C C B VAL A 1 208 ? 20.250 -2.853 23.880 0.36 9.85 208 VAL A C 1
ATOM 1588 O O A VAL A 1 208 ? 20.450 -1.825 22.961 0.64 12.38 208 VAL A O 1
ATOM 1589 O O B VAL A 1 208 ? 19.913 -1.993 23.015 0.36 9.84 208 VAL A O 1
ATOM 1596 N N . MET A 1 209 ? 21.089 -3.893 23.661 1.00 14.51 209 MET A N 1
ATOM 1597 C CA . MET A 1 209 ? 21.674 -4.298 22.390 1.00 13.13 209 MET A CA 1
ATOM 1598 C C . MET A 1 209 ? 21.058 -5.562 21.904 1.00 15.61 209 MET A C 1
ATOM 1599 O O . MET A 1 209 ? 21.496 -6.675 22.329 1.00 15.55 209 MET A O 1
ATOM 1604 N N . ARG A 1 210 ? 20.072 -5.472 21.016 1.00 13.23 210 ARG A N 1
ATOM 1605 C CA . ARG A 1 210 ? 19.258 -6.596 20.597 1.00 12.87 210 ARG A CA 1
ATOM 1606 C C . ARG A 1 210 ? 19.630 -7.046 19.184 1.00 11.86 210 ARG A C 1
ATOM 1607 O O . ARG A 1 210 ? 19.529 -6.236 18.226 1.00 12.13 210 ARG A O 1
ATOM 1615 N N A ASN A 1 211 ? 19.993 -8.298 18.986 0.59 10.42 211 ASN A N 1
ATOM 1616 N N B ASN A 1 211 ? 20.067 -8.297 19.064 0.41 20.53 211 ASN A N 1
ATOM 1617 C CA A ASN A 1 211 ? 20.245 -8.867 17.656 0.59 11.95 211 ASN A CA 1
ATOM 1618 C CA B ASN A 1 211 ? 20.293 -8.961 17.785 0.41 13.51 211 ASN A CA 1
ATOM 1619 C C A ASN A 1 211 ? 21.264 -8.040 16.870 0.59 12.42 211 ASN A C 1
ATOM 1620 C C B ASN A 1 211 ? 21.290 -8.228 16.899 0.41 9.78 211 ASN A C 1
ATOM 1621 O O A ASN A 1 211 ? 21.062 -7.738 15.685 0.59 12.82 211 ASN A O 1
ATOM 1622 O O B ASN A 1 211 ? 21.060 -8.169 15.671 0.41 11.42 211 ASN A O 1
ATOM 1631 N N . ASN A 1 212 ? 22.356 -7.671 17.486 1.00 11.08 212 ASN A N 1
ATOM 1632 C CA . ASN A 1 212 ? 23.445 -7.033 16.743 1.00 10.38 212 ASN A CA 1
ATOM 1633 C C . ASN A 1 212 ? 24.504 -8.048 16.369 1.00 11.59 212 ASN A C 1
ATOM 1634 O O . ASN A 1 212 ? 24.638 -9.105 17.050 1.00 11.43 212 ASN A O 1
ATOM 1639 N N . VAL A 1 213 ? 25.260 -7.742 15.308 1.00 10.20 213 VAL A N 1
ATOM 1640 C CA . VAL A 1 213 ? 26.303 -8.630 14.797 1.00 11.02 213 VAL A CA 1
ATOM 1641 C C . VAL A 1 213 ? 27.577 -7.884 14.688 1.00 9.93 213 VAL A C 1
ATOM 1642 O O . VAL A 1 213 ? 27.591 -6.791 14.093 1.00 10.65 213 VAL A O 1
ATOM 1646 N N . ALA A 1 214 ? 28.661 -8.415 15.253 1.00 9.77 214 ALA A N 1
ATOM 1647 C CA . ALA A 1 214 ? 29.989 -7.817 15.080 1.00 9.13 214 ALA A CA 1
ATOM 1648 C C . ALA A 1 214 ? 30.990 -8.873 14.677 1.00 9.46 214 ALA A C 1
ATOM 1649 O O . ALA A 1 214 ? 31.151 -9.884 15.402 1.00 9.87 214 ALA A O 1
ATOM 1651 N N . TYR A 1 215 ? 31.617 -8.712 13.509 1.00 9.06 215 TYR A N 1
ATOM 1652 C CA . TYR A 1 215 ? 32.625 -9.686 13.098 1.00 9.91 215 TYR A CA 1
ATOM 1653 C C . TYR A 1 215 ? 33.776 -8.993 12.378 1.00 9.59 215 TYR A C 1
ATOM 1654 O O . TYR A 1 215 ? 33.653 -7.916 11.782 1.00 9.83 215 TYR A O 1
ATOM 1663 N N . GLY A 1 216 ? 34.937 -9.641 12.420 1.00 9.74 216 GLY A N 1
ATOM 1664 C CA . GLY A 1 216 ? 36.061 -9.171 11.626 1.00 10.28 216 GLY A CA 1
ATOM 1665 C C . GLY A 1 216 ? 36.592 -7.839 12.071 1.00 10.61 216 GLY A C 1
ATOM 1666 O O . GLY A 1 216 ? 37.244 -7.141 11.268 1.00 11.56 216 GLY A O 1
ATOM 1667 N N . ASN A 1 217 ? 36.363 -7.435 13.328 1.00 9.37 217 ASN A N 1
ATOM 1668 C CA . ASN A 1 217 ? 36.908 -6.168 13.828 1.00 9.28 217 ASN A CA 1
ATOM 1669 C C . ASN A 1 217 ? 38.269 -6.419 14.477 1.00 9.61 217 ASN A C 1
ATOM 1670 O O . ASN A 1 217 ? 38.519 -7.528 15.006 1.00 10.79 217 ASN A O 1
ATOM 1675 N N . GLY A 1 218 ? 39.146 -5.430 14.486 1.00 10.06 218 GLY A N 1
ATOM 1676 C CA . GLY A 1 218 ? 40.494 -5.622 15.040 1.00 9.57 218 GLY A CA 1
ATOM 1677 C C . GLY A 1 218 ? 40.534 -5.727 16.548 1.00 10.72 218 GLY A C 1
ATOM 1678 O O . GLY A 1 218 ? 41.464 -6.366 17.095 1.00 11.84 218 GLY A O 1
ATOM 1679 N N . GLY A 1 219 ? 39.566 -5.112 17.229 1.00 9.87 219 GLY A N 1
ATOM 1680 C CA . GLY A 1 219 ? 39.447 -5.132 18.685 1.00 9.81 219 GLY A CA 1
ATOM 1681 C C . GLY A 1 219 ? 38.425 -6.171 19.123 1.00 9.20 219 GLY A C 1
ATOM 1682 O O . GLY A 1 219 ? 38.446 -7.328 18.685 1.00 9.86 219 GLY A O 1
ATOM 1683 N N . ASN A 1 220 ? 37.565 -5.752 20.048 1.00 8.83 220 ASN A N 1
ATOM 1684 C CA . ASN A 1 220 ? 36.486 -6.651 20.497 1.00 8.61 220 ASN A CA 1
ATOM 1685 C C . ASN A 1 220 ? 35.334 -6.662 19.528 1.00 8.60 220 ASN A C 1
ATOM 1686 O O . ASN A 1 220 ? 35.077 -5.646 18.819 1.00 9.43 220 ASN A O 1
ATOM 1691 N N . GLY A 1 221 ? 34.526 -7.702 19.519 1.00 8.48 221 GLY A N 1
ATOM 1692 C CA . GLY A 1 221 ? 33.197 -7.605 18.903 1.00 9.40 221 GLY A CA 1
ATOM 1693 C C . GLY A 1 221 ? 32.349 -6.545 19.617 1.00 8.50 221 GLY A C 1
ATOM 1694 O O . GLY A 1 221 ? 31.802 -5.623 18.993 1.00 8.97 221 GLY A O 1
ATOM 1695 N N . LEU A 1 222 ? 32.278 -6.697 20.940 1.00 8.33 222 LEU A N 1
ATOM 1696 C CA . LEU A 1 222 ? 31.589 -5.770 21.838 1.00 8.33 222 LEU A CA 1
ATOM 1697 C C . LEU A 1 222 ? 32.439 -5.597 23.080 1.00 8.28 222 LEU A C 1
ATOM 1698 O O . LEU A 1 222 ? 32.896 -6.601 23.657 1.00 9.12 222 LEU A O 1
ATOM 1703 N N . VAL A 1 223 ? 32.657 -4.355 23.488 1.00 8.60 223 VAL A N 1
ATOM 1704 C CA . VAL A 1 223 ? 33.209 -4.057 24.825 1.00 8.51 223 VAL A CA 1
ATOM 1705 C C . VAL A 1 223 ? 32.214 -3.160 25.542 1.00 8.43 223 VAL A C 1
ATOM 1706 O O . VAL A 1 223 ? 31.704 -2.193 24.952 1.00 9.28 223 VAL A O 1
ATOM 1710 N N . VAL A 1 224 ? 32.009 -3.442 26.820 1.00 8.41 224 VAL A N 1
ATOM 1711 C CA . VAL A 1 224 ? 31.279 -2.580 27.748 1.00 9.07 224 VAL A CA 1
ATOM 1712 C C . VAL A 1 224 ? 32.313 -2.157 28.778 1.00 9.63 224 VAL A C 1
ATOM 1713 O O . VAL A 1 224 ? 32.867 -3.045 29.436 1.00 10.67 224 VAL A O 1
ATOM 1717 N N . GLN A 1 225 ? 32.626 -0.882 28.921 1.00 9.55 225 GLN A N 1
ATOM 1718 C CA . GLN A 1 225 ? 33.743 -0.476 29.762 1.00 10.13 225 GLN A CA 1
ATOM 1719 C C . GLN A 1 225 ? 33.520 0.860 30.369 1.00 9.84 225 GLN A C 1
ATOM 1720 O O . GLN A 1 225 ? 32.852 1.748 29.824 1.00 10.59 225 GLN A O 1
ATOM 1726 N N . ARG A 1 226 ? 34.169 1.051 31.515 1.00 10.57 226 ARG A N 1
ATOM 1727 C CA . ARG A 1 226 ? 34.121 2.378 32.156 1.00 10.79 226 ARG A CA 1
ATOM 1728 C C . ARG A 1 226 ? 34.688 3.485 31.290 1.00 11.59 226 ARG A C 1
ATOM 1729 O O . ARG A 1 226 ? 34.156 4.592 31.249 1.00 12.61 226 ARG A O 1
ATOM 1737 N N . GLY A 1 227 ? 35.807 3.178 30.626 1.00 11.93 227 GLY A N 1
ATOM 1738 C CA . GLY A 1 227 ? 36.539 4.236 29.944 1.00 13.32 227 GLY A CA 1
ATOM 1739 C C . GLY A 1 227 ? 37.718 4.755 30.757 1.00 13.54 227 GLY A C 1
ATOM 1740 O O . GLY A 1 227 ? 38.098 4.152 31.809 1.00 14.57 227 GLY A O 1
ATOM 1741 N N A SER A 1 228 ? 38.298 5.859 30.330 0.57 15.51 228 SER A N 1
ATOM 1742 N N B SER A 1 228 ? 38.297 5.872 30.346 0.43 15.46 228 SER A N 1
ATOM 1743 C CA A SER A 1 228 ? 39.550 6.329 30.917 0.57 16.47 228 SER A CA 1
ATOM 1744 C CA B SER A 1 228 ? 39.556 6.342 30.939 0.43 16.96 228 SER A CA 1
ATOM 1745 C C A SER A 1 228 ? 39.382 7.251 32.127 0.57 19.73 228 SER A C 1
ATOM 1746 C C B SER A 1 228 ? 39.401 7.317 32.112 0.43 16.37 228 SER A C 1
ATOM 1747 O O A SER A 1 228 ? 40.359 7.578 32.786 0.57 15.87 228 SER A O 1
ATOM 1748 O O B SER A 1 228 ? 40.396 7.725 32.718 0.43 29.50 228 SER A O 1
ATOM 1753 N N . GLU A 1 229 ? 38.162 7.683 32.444 1.00 17.93 229 GLU A N 1
ATOM 1754 C CA A GLU A 1 229 ? 37.974 8.671 33.523 0.59 17.10 229 GLU A CA 1
ATOM 1755 C CA B GLU A 1 229 ? 37.892 8.679 33.471 0.41 22.29 229 GLU A CA 1
ATOM 1756 C C . GLU A 1 229 ? 37.280 8.082 34.753 1.00 17.10 229 GLU A C 1
ATOM 1757 O O . GLU A 1 229 ? 36.684 6.996 34.718 1.00 17.46 229 GLU A O 1
ATOM 1768 N N . ASN A 1 230 ? 37.401 8.812 35.851 1.00 18.95 230 ASN A N 1
ATOM 1769 C CA . ASN A 1 230 ? 36.874 8.363 37.132 1.00 19.29 230 ASN A CA 1
ATOM 1770 C C . ASN A 1 230 ? 35.388 8.663 37.246 1.00 17.17 230 ASN A C 1
ATOM 1771 O O . ASN A 1 230 ? 34.972 9.522 38.019 1.00 21.13 230 ASN A O 1
ATOM 1776 N N . LEU A 1 231 ? 34.604 7.944 36.462 1.00 16.78 231 LEU A N 1
ATOM 1777 C CA . LEU A 1 231 ? 33.167 8.195 36.339 1.00 18.22 231 LEU A CA 1
ATOM 1778 C C . LEU A 1 231 ? 32.381 6.998 36.808 1.00 18.10 231 LEU A C 1
ATOM 1779 O O . LEU A 1 231 ? 32.948 5.868 36.855 1.00 20.63 231 LEU A O 1
ATOM 1784 N N . ALA A 1 232 ? 31.090 7.173 37.063 1.00 17.82 232 ALA A N 1
ATOM 1785 C CA . ALA A 1 232 ? 30.186 6.050 37.358 1.00 16.42 232 ALA A CA 1
ATOM 1786 C C . ALA A 1 232 ? 30.305 4.963 36.312 1.00 15.30 232 ALA A C 1
ATOM 1787 O O . ALA A 1 232 ? 30.303 5.249 35.109 1.00 15.02 232 ALA A O 1
ATOM 1789 N N . HIS A 1 233 ? 30.408 3.702 36.733 1.00 15.21 233 HIS A N 1
ATOM 1790 C CA . HIS A 1 233 ? 30.537 2.589 35.768 1.00 13.74 233 HIS A CA 1
ATOM 1791 C C . HIS A 1 233 ? 29.240 2.386 34.997 1.00 13.43 233 HIS A C 1
ATOM 1792 O O . HIS A 1 233 ? 28.157 2.633 35.542 1.00 14.82 233 HIS A O 1
ATOM 1799 N N . PRO A 1 234 ? 29.298 1.909 33.754 1.00 12.22 234 PRO A N 1
ATOM 1800 C CA . PRO A 1 234 ? 28.089 1.501 33.040 1.00 12.06 234 PRO A CA 1
ATOM 1801 C C . PRO A 1 234 ? 27.370 0.450 33.845 1.00 12.28 234 PRO A C 1
ATOM 1802 O O . PRO A 1 234 ? 27.985 -0.364 34.562 1.00 13.55 234 PRO A O 1
ATOM 1806 N N . GLU A 1 235 ? 26.034 0.458 33.767 1.00 12.15 235 GLU A N 1
ATOM 1807 C CA . GLU A 1 235 ? 25.275 -0.541 34.512 1.00 14.44 235 GLU A CA 1
ATOM 1808 C C . GLU A 1 235 ? 23.904 -0.793 33.860 1.00 13.54 235 GLU A C 1
ATOM 1809 O O . GLU A 1 235 ? 23.360 0.071 33.134 1.00 13.81 235 GLU A O 1
ATOM 1815 N N . ASN A 1 236 ? 23.317 -1.961 34.130 1.00 13.34 236 ASN A N 1
ATOM 1816 C CA A ASN A 1 236 ? 21.966 -2.292 33.659 0.61 13.49 236 ASN A CA 1
ATOM 1817 C CA B ASN A 1 236 ? 22.001 -2.354 33.620 0.39 13.42 236 ASN A CA 1
ATOM 1818 C C . ASN A 1 236 ? 21.952 -2.301 32.106 1.00 12.48 236 ASN A C 1
ATOM 1819 O O . ASN A 1 236 ? 21.212 -1.520 31.449 1.00 14.69 236 ASN A O 1
ATOM 1828 N N . ILE A 1 237 ? 22.780 -3.144 31.547 1.00 12.34 237 ILE A N 1
ATOM 1829 C CA A ILE A 1 237 ? 22.866 -3.266 30.109 0.35 11.45 237 ILE A CA 1
ATOM 1830 C CA B ILE A 1 237 ? 23.040 -3.268 30.110 0.65 13.48 237 ILE A CA 1
ATOM 1831 C C . ILE A 1 237 ? 22.549 -4.670 29.700 1.00 13.12 237 ILE A C 1
ATOM 1832 O O . ILE A 1 237 ? 23.012 -5.657 30.320 1.00 14.90 237 ILE A O 1
ATOM 1841 N N . LEU A 1 238 ? 21.712 -4.794 28.685 1.00 12.18 238 LEU A N 1
ATOM 1842 C CA . LEU A 1 238 ? 21.236 -6.100 28.193 1.00 12.71 238 LEU A CA 1
ATOM 1843 C C . LEU A 1 238 ? 21.760 -6.317 26.791 1.00 11.61 238 LEU A C 1
ATOM 1844 O O . LEU A 1 238 ? 21.406 -5.519 25.881 1.00 12.79 238 LEU A O 1
ATOM 1849 N N . ILE A 1 239 ? 22.543 -7.343 26.586 1.00 11.76 239 ILE A N 1
ATOM 1850 C CA . ILE A 1 239 ? 22.965 -7.802 25.262 1.00 11.60 239 ILE A CA 1
ATOM 1851 C C . ILE A 1 239 ? 22.142 -9.052 24.979 1.00 11.37 239 ILE A C 1
ATOM 1852 O O . ILE A 1 239 ? 22.308 -10.080 25.627 1.00 13.17 239 ILE A O 1
ATOM 1857 N N . ASP A 1 240 ? 21.175 -8.957 24.067 1.00 12.40 240 ASP A N 1
ATOM 1858 C CA . ASP A 1 240 ? 20.202 -9.999 23.847 1.00 15.04 240 ASP A CA 1
ATOM 1859 C C . ASP A 1 240 ? 20.321 -10.513 22.427 1.00 13.98 240 ASP A C 1
ATOM 1860 O O . ASP A 1 240 ? 19.920 -9.798 21.460 1.00 14.66 240 ASP A O 1
ATOM 1865 N N . GLY A 1 241 ? 20.827 -11.726 22.241 1.00 15.00 241 GLY A N 1
ATOM 1866 C CA . GLY A 1 241 ? 20.931 -12.333 20.928 1.00 15.49 241 GLY A CA 1
ATOM 1867 C C . GLY A 1 241 ? 22.098 -11.746 20.136 1.00 14.80 241 GLY A C 1
ATOM 1868 O O . GLY A 1 241 ? 22.941 -11.058 20.700 1.00 16.45 241 GLY A O 1
ATOM 1869 N N . GLY A 1 242 ? 22.102 -12.062 18.872 1.00 16.02 242 GLY A N 1
ATOM 1870 C CA . GLY A 1 242 ? 23.168 -11.584 17.985 1.00 15.09 242 GLY A CA 1
ATOM 1871 C C . GLY A 1 242 ? 24.362 -12.528 17.954 1.00 12.57 242 GLY A C 1
ATOM 1872 O O . GLY A 1 242 ? 24.342 -13.643 18.505 1.00 13.82 242 GLY A O 1
ATOM 1873 N N . SER A 1 243 ? 25.414 -12.038 17.291 1.00 11.25 243 SER A N 1
ATOM 1874 C CA . SER A 1 243 ? 26.583 -12.868 16.987 1.00 11.45 243 SER A CA 1
ATOM 1875 C C . SER A 1 243 ? 27.829 -12.006 17.070 1.00 10.72 243 SER A C 1
ATOM 1876 O O . SER A 1 243 ? 27.833 -10.904 16.551 1.00 11.95 243 SER A O 1
ATOM 1879 N N . TYR A 1 244 ? 28.860 -12.513 17.708 1.00 10.25 244 TYR A N 1
ATOM 1880 C CA . TYR A 1 244 ? 30.101 -11.778 17.945 1.00 9.29 244 TYR A CA 1
ATOM 1881 C C . TYR A 1 244 ? 31.223 -12.709 17.611 1.00 9.98 244 TYR A C 1
ATOM 1882 O O . TYR A 1 244 ? 31.540 -13.625 18.413 1.00 10.57 244 TYR A O 1
ATOM 1891 N N . TYR A 1 245 ? 31.791 -12.579 16.400 1.00 10.27 245 TYR A N 1
ATOM 1892 C CA . TYR A 1 245 ? 32.681 -13.628 15.930 1.00 9.94 245 TYR A CA 1
ATOM 1893 C C . TYR A 1 245 ? 33.836 -13.114 15.110 1.00 11.34 245 TYR A C 1
ATOM 1894 O O . TYR A 1 245 ? 33.793 -12.043 14.477 1.00 11.58 245 TYR A O 1
ATOM 1903 N N . ASP A 1 246 ? 34.929 -13.861 15.105 1.00 10.78 246 ASP A N 1
ATOM 1904 C CA . ASP A 1 246 ? 36.073 -13.584 14.233 1.00 11.61 246 ASP A CA 1
ATOM 1905 C C . ASP A 1 246 ? 36.637 -12.195 14.479 1.00 10.45 246 ASP A C 1
ATOM 1906 O O . ASP A 1 246 ? 37.094 -11.531 13.534 1.00 11.26 246 ASP A O 1
ATOM 1911 N N . ASN A 1 247 ? 36.616 -11.744 15.736 1.00 9.77 247 ASN A N 1
ATOM 1912 C CA . ASN A 1 247 ? 37.247 -10.467 16.103 1.00 10.14 247 ASN A CA 1
ATOM 1913 C C . ASN A 1 247 ? 38.653 -10.681 16.623 1.00 10.15 247 ASN A C 1
ATOM 1914 O O . ASN A 1 247 ? 39.027 -11.820 17.009 1.00 11.25 247 ASN A O 1
ATOM 1919 N N . GLY A 1 248 ? 39.448 -9.637 16.642 1.00 9.75 248 GLY A N 1
ATOM 1920 C CA . GLY A 1 248 ? 40.879 -9.806 16.983 1.00 10.28 248 GLY A CA 1
ATOM 1921 C C . GLY A 1 248 ? 41.113 -10.112 18.444 1.00 10.26 248 GLY A C 1
ATOM 1922 O O . GLY A 1 248 ? 42.078 -10.831 18.762 1.00 11.82 248 GLY A O 1
ATOM 1923 N N . LEU A 1 249 ? 40.316 -9.541 19.337 1.00 9.47 249 LEU A N 1
ATOM 1924 C CA . LEU A 1 249 ? 40.484 -9.718 20.789 1.00 10.02 249 LEU A CA 1
ATOM 1925 C C . LEU A 1 249 ? 39.362 -10.638 21.280 1.00 9.62 249 LEU A C 1
ATOM 1926 O O . LEU A 1 249 ? 39.106 -11.679 20.664 1.00 10.64 249 LEU A O 1
ATOM 1931 N N . GLU A 1 250 ? 38.716 -10.330 22.400 1.00 9.96 250 GLU A N 1
ATOM 1932 C CA . GLU A 1 250 ? 37.623 -11.139 22.906 1.00 9.93 250 GLU A CA 1
ATOM 1933 C C . GLU A 1 250 ? 36.373 -10.872 22.091 1.00 9.87 250 GLU A C 1
ATOM 1934 O O . GLU A 1 250 ? 36.167 -9.784 21.566 1.00 11.09 250 GLU A O 1
ATOM 1940 N N . GLY A 1 251 ? 35.467 -11.852 22.017 1.00 9.57 251 GLY A N 1
ATOM 1941 C CA . GLY A 1 251 ? 34.151 -11.613 21.421 1.00 10.52 251 GLY A CA 1
ATOM 1942 C C . GLY A 1 251 ? 33.387 -10.509 22.160 1.00 9.57 251 GLY A C 1
ATOM 1943 O O . GLY A 1 251 ? 32.934 -9.525 21.549 1.00 9.99 251 GLY A O 1
ATOM 1944 N N . VAL A 1 252 ? 33.282 -10.682 23.483 1.00 8.85 252 VAL A N 1
ATOM 1945 C CA . VAL A 1 252 ? 32.570 -9.740 24.363 1.00 8.85 252 VAL A CA 1
ATOM 1946 C C . VAL A 1 252 ? 33.428 -9.525 25.601 1.00 8.31 252 VAL A C 1
ATOM 1947 O O . VAL A 1 252 ? 33.800 -10.511 26.277 1.00 9.80 252 VAL A O 1
ATOM 1951 N N . LEU A 1 253 ? 33.756 -8.280 25.864 1.00 8.67 253 LEU A N 1
ATOM 1952 C CA . LEU A 1 253 ? 34.521 -7.859 27.050 1.00 8.38 253 LEU A CA 1
ATOM 1953 C C . LEU A 1 253 ? 33.627 -6.986 27.914 1.00 9.23 253 LEU A C 1
ATOM 1954 O O . LEU A 1 253 ? 33.087 -5.992 27.398 1.00 9.35 253 LEU A O 1
ATOM 1959 N N . VAL A 1 254 ? 33.548 -7.295 29.221 1.00 8.41 254 VAL A N 1
ATOM 1960 C CA . VAL A 1 254 ? 32.858 -6.418 30.185 1.00 9.48 254 VAL A CA 1
ATOM 1961 C C . VAL A 1 254 ? 33.889 -5.979 31.219 1.00 9.69 254 VAL A C 1
ATOM 1962 O O . VAL A 1 254 ? 34.435 -6.866 31.932 1.00 10.67 254 VAL A O 1
ATOM 1966 N N . LYS A 1 255 ? 34.215 -4.711 31.244 1.00 9.85 255 LYS A N 1
ATOM 1967 C CA . LYS A 1 255 ? 35.347 -4.173 32.015 1.00 9.80 255 LYS A CA 1
ATOM 1968 C C . LYS A 1 255 ? 34.865 -3.039 32.900 1.00 10.10 255 LYS A C 1
ATOM 1969 O O . LYS A 1 255 ? 34.336 -2.033 32.377 1.00 11.16 255 LYS A O 1
ATOM 1975 N N . MET A 1 256 ? 35.038 -3.148 34.224 1.00 9.77 256 MET A N 1
ATOM 1976 C CA . MET A 1 256 ? 34.648 -2.045 35.133 1.00 10.27 256 MET A CA 1
ATOM 1977 C C . MET A 1 256 ? 33.210 -1.555 34.802 1.00 11.35 256 MET A C 1
ATOM 1978 O O . MET A 1 256 ? 32.948 -0.351 34.650 1.00 11.98 256 MET A O 1
ATOM 1983 N N . SER A 1 257 ? 32.318 -2.530 34.693 1.00 11.90 257 SER A N 1
ATOM 1984 C CA . SER A 1 257 ? 30.889 -2.273 34.460 1.00 12.29 257 SER A CA 1
ATOM 1985 C C . SER A 1 257 ? 30.122 -3.247 35.311 1.00 13.54 257 SER A C 1
ATOM 1986 O O . SER A 1 257 ? 30.680 -4.355 35.590 1.00 17.70 257 SER A O 1
ATOM 1989 N N . ASN A 1 258 ? 28.877 -2.965 35.671 1.00 11.67 258 ASN A N 1
ATOM 1990 C CA . ASN A 1 258 ? 28.107 -3.826 36.570 1.00 13.18 258 ASN A CA 1
ATOM 1991 C C . ASN A 1 258 ? 26.734 -4.153 36.010 1.00 13.04 258 ASN A C 1
ATOM 1992 O O . ASN A 1 258 ? 26.187 -3.376 35.193 1.00 13.37 258 ASN A O 1
ATOM 1997 N N . ASN A 1 259 ? 26.193 -5.299 36.407 1.00 12.72 259 ASN A N 1
ATOM 1998 C CA . ASN A 1 259 ? 24.791 -5.633 36.056 1.00 11.57 259 ASN A CA 1
ATOM 1999 C C . ASN A 1 259 ? 24.625 -5.606 34.528 1.00 13.14 259 ASN A C 1
ATOM 2000 O O . ASN A 1 259 ? 23.689 -4.980 33.987 1.00 12.94 259 ASN A O 1
ATOM 2005 N N . VAL A 1 260 ? 25.553 -6.271 33.859 1.00 11.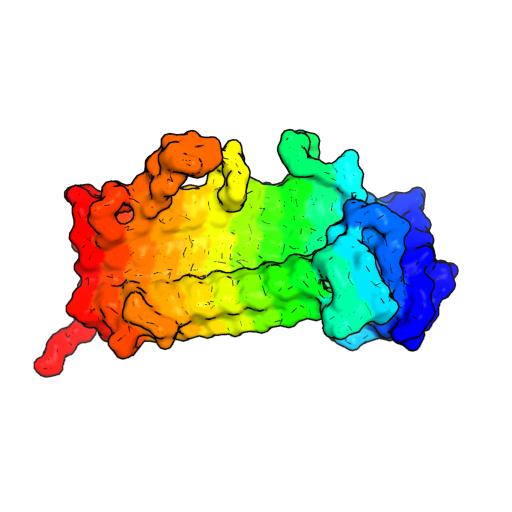91 260 VAL A N 1
ATOM 2006 C CA . VAL A 1 260 ? 25.480 -6.480 32.423 1.00 10.66 260 VAL A CA 1
ATOM 2007 C C . VAL A 1 260 ? 25.048 -7.908 32.170 1.00 11.81 260 VAL A C 1
ATOM 2008 O O . VAL A 1 260 ? 25.651 -8.817 32.768 1.00 12.14 260 VAL A O 1
ATOM 2012 N N . THR A 1 261 ? 24.064 -8.119 31.320 1.00 11.59 261 THR A N 1
ATOM 2013 C CA . THR A 1 261 ? 23.596 -9.459 30.946 1.00 11.69 261 THR A CA 1
ATOM 2014 C C . THR A 1 261 ? 23.955 -9.713 29.494 1.00 10.60 261 THR A C 1
ATOM 2015 O O . THR A 1 261 ? 23.668 -8.851 28.629 1.00 12.27 261 THR A O 1
ATOM 2019 N N . VAL A 1 262 ? 24.633 -10.820 29.204 1.00 10.76 262 VAL A N 1
ATOM 2020 C CA . VAL A 1 262 ? 24.882 -11.273 27.847 1.00 10.96 262 VAL A CA 1
ATOM 2021 C C . VAL A 1 262 ? 24.118 -12.555 27.692 1.00 11.65 262 VAL A C 1
ATOM 2022 O O . VAL A 1 262 ? 24.449 -13.549 28.386 1.00 11.29 262 VAL A O 1
ATOM 2026 N N . GLN A 1 263 ? 23.110 -12.591 26.835 1.00 11.64 263 GLN A N 1
ATOM 2027 C CA . GLN A 1 263 ? 22.280 -13.785 26.758 1.00 12.03 263 GLN A CA 1
ATOM 2028 C C . GLN A 1 263 ? 21.934 -14.156 25.327 1.00 12.70 263 GLN A C 1
ATOM 2029 O O . GLN A 1 263 ? 21.755 -13.271 24.433 1.00 13.64 263 GLN A O 1
ATOM 2035 N N . ASN A 1 264 ? 21.784 -15.445 25.077 1.00 13.36 264 ASN A N 1
ATOM 2036 C CA . ASN A 1 264 ? 21.262 -15.994 23.814 1.00 14.33 264 ASN A CA 1
ATOM 2037 C C . ASN A 1 264 ? 22.073 -15.585 22.574 1.00 12.76 264 ASN A C 1
ATOM 2038 O O . ASN A 1 264 ? 21.536 -15.557 21.484 1.00 14.99 264 ASN A O 1
ATOM 2043 N N . ALA A 1 265 ? 23.354 -15.349 22.736 1.00 13.02 265 ALA A N 1
ATOM 2044 C CA . ALA A 1 265 ? 24.244 -14.907 21.653 1.00 12.24 265 ALA A CA 1
ATOM 2045 C C . ALA A 1 265 ? 25.120 -16.028 21.160 1.00 13.06 265 ALA A C 1
ATOM 2046 O O . ALA A 1 265 ? 25.353 -17.026 21.916 1.00 15.00 265 ALA A O 1
ATOM 2048 N N . ASP A 1 266 ? 25.673 -15.880 19.959 1.00 12.37 266 ASP A N 1
ATOM 2049 C CA . ASP A 1 266 ? 26.564 -16.860 19.367 1.00 12.99 266 ASP A CA 1
ATOM 2050 C C . ASP A 1 266 ? 27.943 -16.196 19.276 1.00 11.42 266 ASP A C 1
ATOM 2051 O O . ASP A 1 266 ? 28.117 -15.189 18.563 1.00 12.73 266 ASP A O 1
ATOM 2056 N N . ILE A 1 267 ? 28.912 -16.727 19.995 1.00 10.69 267 ILE A N 1
ATOM 2057 C CA . ILE A 1 267 ? 30.205 -16.067 20.231 1.00 10.66 267 ILE A CA 1
ATOM 2058 C C . ILE A 1 267 ? 31.322 -17.014 19.888 1.00 10.27 267 ILE A C 1
ATOM 2059 O O . ILE A 1 267 ? 31.522 -18.020 20.608 1.00 12.19 267 ILE A O 1
ATOM 2064 N N . HIS A 1 268 ? 32.005 -16.813 18.759 1.00 10.35 268 HIS A N 1
ATOM 2065 C CA . HIS A 1 268 ? 32.880 -17.849 18.241 1.00 11.49 268 HIS A CA 1
ATOM 2066 C C . HIS A 1 268 ? 33.994 -17.280 17.399 1.00 10.70 268 HIS A C 1
ATOM 2067 O O . HIS A 1 268 ? 33.864 -16.179 16.808 1.00 11.13 268 HIS A O 1
ATOM 2074 N N . GLY A 1 269 ? 35.106 -18.024 17.286 1.00 11.30 269 GLY A N 1
ATOM 2075 C CA . GLY A 1 269 ? 36.163 -17.662 16.348 1.00 11.89 269 GLY A CA 1
ATOM 2076 C C . GLY A 1 269 ? 36.991 -16.450 16.737 1.00 11.30 269 GLY A C 1
ATOM 2077 O O . GLY A 1 269 ? 37.739 -15.951 15.885 1.00 11.85 269 GLY A O 1
ATOM 2078 N N . ASN A 1 270 ? 36.836 -15.935 17.953 1.00 10.54 270 ASN A N 1
ATOM 2079 C CA . ASN A 1 270 ? 37.560 -14.737 18.327 1.00 9.96 270 ASN A CA 1
ATOM 2080 C C . ASN A 1 270 ? 39.024 -15.036 18.671 1.00 10.92 270 ASN A C 1
ATOM 2081 O O . ASN A 1 270 ? 39.353 -16.204 18.983 1.00 11.59 270 ASN A O 1
ATOM 2086 N N . GLY A 1 271 ? 39.873 -14.028 18.602 1.00 10.57 271 GLY A N 1
ATOM 2087 C CA . GLY A 1 271 ? 41.298 -14.255 18.826 1.00 12.51 271 GLY A CA 1
ATOM 2088 C C . GLY A 1 271 ? 41.624 -14.696 20.249 1.00 13.08 271 GLY A C 1
ATOM 2089 O O . GLY A 1 271 ? 42.514 -15.543 20.458 1.00 12.88 271 GLY A O 1
ATOM 2090 N N . SER A 1 272 ? 40.937 -14.089 21.193 1.00 11.08 272 SER A N 1
ATOM 2091 C CA A SER A 1 272 ? 41.140 -14.474 22.583 0.69 12.08 272 SER A CA 1
ATOM 2092 C CA B SER A 1 272 ? 41.088 -14.292 22.621 0.31 14.31 272 SER A CA 1
ATOM 2093 C C . SER A 1 272 ? 39.864 -15.122 23.109 1.00 11.16 272 SER A C 1
ATOM 2094 O O . SER A 1 272 ? 39.197 -15.824 22.344 1.00 13.28 272 SER A O 1
ATOM 2099 N N . SER A 1 273 ? 39.544 -14.978 24.387 1.00 11.31 273 SER A N 1
ATOM 2100 C CA . SER A 1 273 ? 38.364 -15.650 24.942 1.00 11.08 273 SER A CA 1
ATOM 2101 C C . SER A 1 273 ? 37.093 -15.238 24.248 1.00 10.19 273 SER A C 1
ATOM 2102 O O . SER A 1 273 ? 36.985 -14.115 23.701 1.00 11.26 273 SER A O 1
ATOM 2105 N N . GLY A 1 274 ? 36.075 -16.082 24.278 1.00 10.25 274 GLY A N 1
ATOM 2106 C CA . GLY A 1 274 ? 34.775 -15.641 23.822 1.00 10.76 274 GLY A CA 1
ATOM 2107 C C . GLY A 1 274 ? 34.222 -14.508 24.662 1.00 9.07 274 GLY A C 1
ATOM 2108 O O . GLY A 1 274 ? 33.747 -13.483 24.118 1.00 9.78 274 GLY A O 1
ATOM 2109 N N . VAL A 1 275 ? 34.230 -14.702 25.984 1.00 9.09 275 VAL A N 1
ATOM 2110 C CA . VAL A 1 275 ? 33.739 -13.686 26.933 1.00 9.90 275 VAL A CA 1
ATOM 2111 C C . VAL A 1 275 ? 34.784 -13.466 28.003 1.00 8.86 275 VAL A C 1
ATOM 2112 O O . VAL A 1 275 ? 35.317 -14.446 28.555 1.00 9.85 275 VAL A O 1
ATOM 2116 N N . ARG A 1 276 ? 35.088 -12.221 28.303 1.00 8.61 276 ARG A N 1
ATOM 2117 C CA . ARG A 1 276 ? 35.985 -11.852 29.421 1.00 8.31 276 ARG A CA 1
ATOM 2118 C C . ARG A 1 276 ? 35.266 -10.856 30.296 1.00 8.77 276 ARG A C 1
ATOM 2119 O O . ARG A 1 276 ? 34.719 -9.835 29.801 1.00 9.75 276 ARG A O 1
ATOM 2127 N N . VAL A 1 277 ? 35.304 -11.108 31.605 1.00 8.55 277 VAL A N 1
ATOM 2128 C CA . VAL A 1 277 ? 34.728 -10.246 32.638 1.00 9.10 277 VAL A CA 1
ATOM 2129 C C . VAL A 1 277 ? 35.876 -9.726 33.471 1.00 10.49 277 VAL A C 1
ATOM 2130 O O . VAL A 1 277 ? 36.653 -10.538 34.014 1.00 11.23 277 VAL A O 1
ATOM 2134 N N . TYR A 1 278 ? 36.064 -8.423 33.555 1.00 9.39 278 TYR A N 1
ATOM 2135 C CA . TYR A 1 278 ? 37.296 -7.843 34.042 1.00 9.90 278 TYR A CA 1
ATOM 2136 C C . TYR A 1 278 ? 36.954 -6.711 35.002 1.00 8.97 278 TYR A C 1
ATOM 2137 O O . TYR A 1 278 ? 36.651 -5.568 34.574 1.00 10.15 278 TYR A O 1
ATOM 2146 N N . GLY A 1 279 ? 36.940 -6.975 36.305 1.00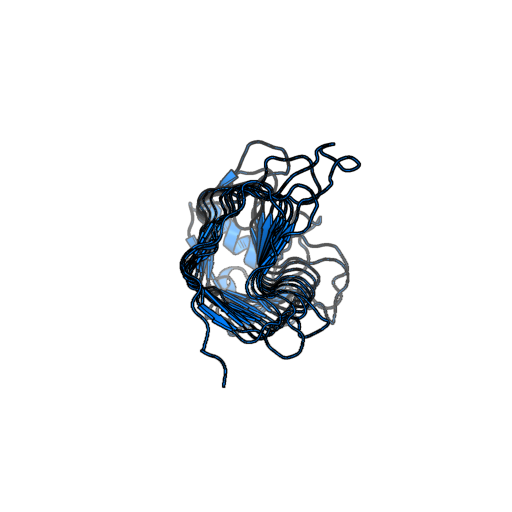 10.03 279 GLY A N 1
ATOM 2147 C CA . GLY A 1 279 ? 36.565 -5.982 37.302 1.00 9.56 279 GLY A CA 1
ATOM 2148 C C . GLY A 1 279 ? 35.110 -5.587 37.261 1.00 10.40 279 GLY A C 1
ATOM 2149 O O . GLY A 1 279 ? 34.806 -4.388 37.298 1.00 12.54 279 GLY A O 1
ATOM 2150 N N . ALA A 1 280 ? 34.210 -6.549 37.226 1.00 10.95 280 ALA A N 1
ATOM 2151 C CA . ALA A 1 280 ? 32.753 -6.323 37.027 1.00 11.30 280 ALA A CA 1
ATOM 2152 C C . ALA A 1 280 ? 31.926 -7.021 38.069 1.00 12.90 280 ALA A C 1
ATOM 2153 O O . ALA A 1 280 ? 32.275 -8.137 38.514 1.00 14.03 280 ALA A O 1
ATOM 2155 N N . GLN A 1 281 ? 30.812 -6.433 38.495 1.00 12.61 281 GLN A N 1
ATOM 2156 C CA . GLN A 1 281 ? 29.933 -7.065 39.490 1.00 13.43 281 GLN A CA 1
ATOM 2157 C C . GLN A 1 281 ? 28.580 -7.396 38.901 1.00 12.83 281 GLN A C 1
ATOM 2158 O O . GLN A 1 281 ? 27.989 -6.575 38.175 1.00 12.98 281 GLN A O 1
ATOM 2164 N N . GLY A 1 282 ? 28.063 -8.570 39.240 1.00 11.48 282 GLY A N 1
ATOM 2165 C CA . GLY A 1 282 ? 26.695 -8.923 38.845 1.00 11.77 282 GLY A CA 1
ATOM 2166 C C . GLY A 1 282 ? 26.504 -9.236 37.368 1.00 12.68 282 GLY A C 1
ATOM 2167 O O . GLY A 1 282 ? 25.371 -9.159 36.875 1.00 13.50 282 GLY A O 1
ATOM 2168 N N . VAL A 1 283 ? 27.578 -9.590 36.661 1.00 10.19 283 VAL A N 1
ATOM 2169 C CA . VAL A 1 283 ? 27.404 -9.954 35.259 1.00 11.34 283 VAL A CA 1
ATOM 2170 C C . VAL A 1 283 ? 26.691 -11.297 35.122 1.00 10.79 283 VAL A C 1
ATOM 2171 O O . VAL A 1 283 ? 26.985 -12.240 35.886 1.00 11.34 283 VAL A O 1
ATOM 2175 N N A GLN A 1 284 ? 25.783 -11.406 34.158 0.53 10.44 284 GLN A N 1
ATOM 2176 N N B GLN A 1 284 ? 25.729 -11.345 34.200 0.47 12.05 284 GLN A N 1
ATOM 2177 C CA A GLN A 1 284 ? 25.064 -12.664 33.921 0.53 10.35 284 GLN A CA 1
ATOM 2178 C CA B GLN A 1 284 ? 24.970 -12.549 33.874 0.47 13.24 284 GLN A CA 1
ATOM 2179 C C A GLN A 1 284 ? 25.275 -13.108 32.484 0.53 9.68 284 GLN A C 1
ATOM 2180 C C B GLN A 1 284 ? 25.432 -13.025 32.477 0.47 12.71 284 GLN A C 1
ATOM 2181 O O A GLN A 1 284 ? 24.942 -12.385 31.543 0.53 10.00 284 GLN A O 1
ATOM 2182 O O B GLN A 1 284 ? 25.432 -12.234 31.541 0.47 10.06 284 GLN A O 1
ATOM 2193 N N . ILE A 1 285 ? 25.856 -14.279 32.336 1.00 10.50 285 ILE A N 1
ATOM 2194 C CA A ILE A 1 285 ? 26.204 -14.875 31.048 0.63 9.77 285 ILE A CA 1
ATOM 2195 C CA B ILE A 1 285 ? 26.234 -14.867 31.062 0.37 10.94 285 ILE A CA 1
ATOM 2196 C C . ILE A 1 285 ? 25.282 -16.050 30.901 1.00 11.13 285 ILE A C 1
ATOM 2197 O O . ILE A 1 285 ? 25.495 -17.099 31.555 1.00 11.12 285 ILE A O 1
ATOM 2206 N N . LEU A 1 286 ? 24.242 -15.895 30.081 1.00 10.86 286 LEU A N 1
ATOM 2207 C CA . LEU A 1 286 ? 23.108 -16.805 30.112 1.00 11.99 286 LEU A CA 1
ATOM 2208 C C . LEU A 1 286 ? 22.799 -17.371 28.733 1.00 11.80 286 LEU A C 1
ATOM 2209 O O . LEU A 1 286 ? 22.522 -16.585 27.791 1.00 12.56 286 LEU A O 1
ATOM 2214 N N . GLY A 1 287 ? 22.718 -18.678 28.566 1.00 12.27 287 GLY A N 1
ATOM 2215 C CA . GLY A 1 287 ? 22.159 -19.266 27.349 1.00 14.14 287 GLY A CA 1
ATOM 2216 C C . GLY A 1 287 ? 22.886 -18.935 26.056 1.00 12.64 287 GLY A C 1
ATOM 2217 O O . GLY A 1 287 ? 22.250 -18.995 24.995 1.00 14.61 287 GLY A O 1
ATOM 2218 N N . ASN A 1 288 ? 24.170 -18.651 26.104 1.00 12.22 288 ASN A N 1
ATOM 2219 C CA . ASN A 1 288 ? 24.960 -18.393 24.907 1.00 12.06 288 ASN A CA 1
ATOM 2220 C C . ASN A 1 288 ? 25.580 -19.637 24.329 1.00 12.82 288 ASN A C 1
ATOM 2221 O O . ASN A 1 288 ? 25.776 -20.641 25.050 1.00 14.39 288 ASN A O 1
ATOM 2226 N N . GLN A 1 289 ? 25.889 -19.612 23.031 1.00 12.44 289 GLN A N 1
ATOM 2227 C CA . GLN A 1 289 ? 26.783 -20.593 22.408 1.00 12.64 289 GLN A CA 1
ATOM 2228 C C . GLN A 1 289 ? 28.156 -19.961 22.349 1.00 13.23 289 GLN A C 1
ATOM 2229 O O . GLN A 1 289 ? 28.317 -18.934 21.667 1.00 15.36 289 GLN A O 1
ATOM 2235 N N . ILE A 1 290 ? 29.135 -20.459 23.082 1.00 11.58 290 ILE A N 1
ATOM 2236 C CA . ILE A 1 290 ? 30.460 -19.862 23.180 1.00 11.68 290 ILE A CA 1
ATOM 2237 C C . ILE A 1 290 ? 31.406 -20.949 22.703 1.00 12.59 290 ILE A C 1
ATOM 2238 O O . ILE A 1 290 ? 31.576 -21.966 23.404 1.00 12.99 290 ILE A O 1
ATOM 2243 N N . HIS A 1 291 ? 32.018 -20.801 21.528 1.00 12.59 291 HIS A N 1
ATOM 2244 C CA . HIS A 1 291 ? 32.741 -21.932 20.974 1.00 12.95 291 HIS A CA 1
ATOM 2245 C C . HIS A 1 291 ? 33.874 -21.484 20.061 1.00 12.38 291 HIS A C 1
ATOM 2246 O O . HIS A 1 291 ? 33.794 -20.467 19.344 1.00 12.90 291 HIS A O 1
ATOM 2253 N N . ASP A 1 292 ? 34.906 -22.319 20.004 1.00 12.99 292 ASP A N 1
ATOM 2254 C CA . ASP A 1 292 ? 35.975 -22.179 19.011 1.00 12.66 292 ASP A CA 1
ATOM 2255 C C . ASP A 1 292 ? 36.604 -20.797 19.083 1.00 12.52 292 ASP A C 1
ATOM 2256 O O . ASP A 1 292 ? 36.847 -20.173 18.027 1.00 12.42 292 ASP A O 1
ATOM 2261 N N . ASN A 1 293 ? 36.869 -20.304 20.288 1.00 11.59 293 ASN A N 1
ATOM 2262 C CA . ASN A 1 293 ? 37.575 -19.039 20.455 1.00 11.06 293 ASN A CA 1
ATOM 2263 C C . ASN A 1 293 ? 39.068 -19.341 20.678 1.00 11.58 293 ASN A C 1
ATOM 2264 O O . ASN A 1 293 ? 39.537 -20.412 20.256 1.00 14.19 293 ASN A O 1
ATOM 2269 N N . ALA A 1 294 ? 39.836 -18.411 21.229 1.00 11.25 294 ALA A N 1
ATOM 2270 C CA . ALA A 1 294 ? 41.285 -18.610 21.447 1.00 11.80 294 ALA A CA 1
ATOM 2271 C C . ALA A 1 294 ? 41.993 -18.897 20.125 1.00 13.76 294 ALA A C 1
ATOM 2272 O O . ALA A 1 294 ? 42.932 -19.706 20.047 1.00 15.70 294 ALA A O 1
ATOM 2274 N N . LYS A 1 295 ? 41.567 -18.247 19.039 1.00 12.49 295 LYS A N 1
ATOM 2275 C CA . LYS A 1 295 ? 42.184 -18.518 17.750 1.00 14.21 295 LYS A CA 1
ATOM 2276 C C . LYS A 1 295 ? 43.606 -18.018 17.663 1.00 15.09 295 LYS A C 1
ATOM 2277 O O . LYS A 1 295 ? 44.415 -18.633 16.922 1.00 19.78 295 LYS A O 1
ATOM 2283 N N . THR A 1 296 ? 43.957 -16.972 18.395 1.00 15.64 296 THR A N 1
ATOM 2284 C CA . THR A 1 296 ? 45.316 -16.390 18.339 1.00 18.71 296 THR A CA 1
ATOM 2285 C C . THR A 1 296 ? 46.322 -16.988 19.283 1.00 18.56 296 THR A C 1
ATOM 2286 O O . THR A 1 296 ? 47.487 -17.140 18.957 1.00 23.76 296 THR A O 1
ATOM 2290 N N . ALA A 1 297 ? 45.862 -17.428 20.445 1.00 20.52 297 ALA A N 1
ATOM 2291 C CA . ALA A 1 297 ? 46.775 -18.028 21.447 1.00 19.42 297 ALA A CA 1
ATOM 2292 C C . ALA A 1 297 ? 45.912 -18.645 22.522 1.00 16.70 297 ALA A C 1
ATOM 2293 O O . ALA A 1 297 ? 44.702 -18.338 22.579 1.00 17.74 297 ALA A O 1
ATOM 2295 N N 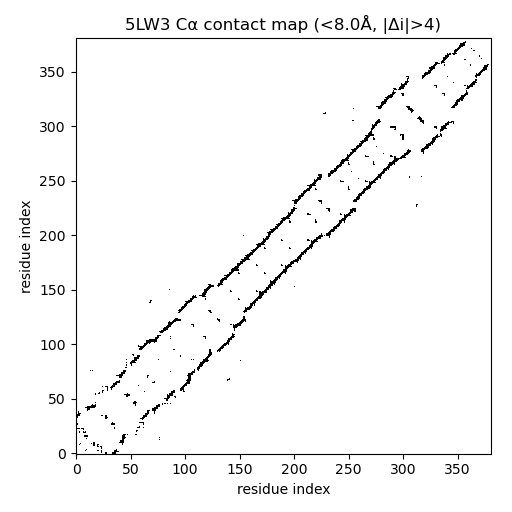. VAL A 1 298 ? 46.514 -19.530 23.290 1.00 18.81 298 VAL A N 1
ATOM 2296 C CA . VAL A 1 298 ? 45.725 -20.312 24.221 1.00 17.34 298 VAL A CA 1
ATOM 2297 C C . VAL A 1 298 ? 45.060 -19.390 25.223 1.00 15.91 298 VAL A C 1
ATOM 2298 O O . VAL A 1 298 ? 45.622 -18.406 25.745 1.00 15.27 298 VAL A O 1
ATOM 2302 N N . ALA A 1 299 ? 43.797 -19.673 25.471 1.00 12.98 299 ALA A N 1
ATOM 2303 C CA . ALA A 1 299 ? 42.935 -18.876 26.333 1.00 12.41 299 ALA A CA 1
ATOM 2304 C C . ALA A 1 299 ? 41.723 -19.702 26.710 1.00 11.03 299 ALA A C 1
ATOM 2305 O O . ALA A 1 299 ? 41.404 -20.645 25.980 1.00 11.52 299 ALA A O 1
ATOM 2307 N N . PRO A 1 300 ? 41.033 -19.368 27.796 1.00 10.10 300 PRO A N 1
ATOM 2308 C CA . PRO A 1 300 ? 39.778 -20.069 28.110 1.00 10.20 300 PRO A CA 1
ATOM 2309 C C . PRO A 1 300 ? 38.638 -19.523 27.285 1.00 9.61 300 PRO A C 1
ATOM 2310 O O . PRO A 1 300 ? 38.717 -18.430 26.750 1.00 10.73 300 PRO A O 1
ATOM 2314 N N . GLU A 1 301 ? 37.555 -20.289 27.168 1.00 10.30 301 GLU A N 1
ATOM 2315 C CA . GLU A 1 301 ? 36.386 -19.764 26.441 1.00 10.67 301 GLU A CA 1
ATOM 2316 C C . GLU A 1 301 ? 35.761 -18.560 27.185 1.00 9.27 301 GLU A C 1
ATOM 2317 O O . GLU A 1 301 ? 35.350 -17.589 26.556 1.00 9.93 301 GLU A O 1
ATOM 2323 N N . VAL A 1 302 ? 35.743 -18.619 28.536 1.00 10.17 302 VAL A N 1
ATOM 2324 C CA . VAL A 1 302 ? 35.259 -17.540 29.398 1.00 9.71 302 VAL A CA 1
ATOM 2325 C C . VAL A 1 302 ? 36.332 -17.280 30.444 1.00 8.61 302 VAL A C 1
ATOM 2326 O O . VAL A 1 302 ? 36.760 -18.218 31.138 1.00 9.24 302 VAL A O 1
ATOM 2330 N N . LEU A 1 303 ? 36.755 -16.025 30.578 1.00 8.52 303 LEU A N 1
ATOM 2331 C CA . LEU A 1 303 ? 37.715 -15.612 31.630 1.00 8.19 303 LEU A CA 1
ATOM 2332 C C . LEU A 1 303 ? 37.041 -14.652 32.586 1.00 8.42 303 LEU A C 1
ATOM 2333 O O . LEU A 1 303 ? 36.451 -13.656 32.140 1.00 9.29 303 LEU A O 1
ATOM 2338 N N . LEU A 1 304 ? 37.204 -14.888 33.871 1.00 8.66 304 LEU A N 1
ATOM 2339 C CA . LEU A 1 304 ? 36.688 -14.026 34.953 1.00 9.24 304 LEU A CA 1
ATOM 2340 C C . LEU A 1 304 ? 37.877 -13.532 35.767 1.00 8.58 304 LEU A C 1
ATOM 2341 O O . LEU A 1 304 ? 38.649 -14.367 36.298 1.00 9.60 304 LEU A O 1
ATOM 2346 N N . GLN A 1 305 ? 38.074 -12.237 35.878 1.00 8.49 305 GLN A N 1
ATOM 2347 C CA . GLN A 1 305 ? 39.257 -11.681 36.540 1.00 10.07 305 GLN A CA 1
ATOM 2348 C C . GLN A 1 305 ? 38.960 -10.307 37.103 1.00 9.70 305 GLN A C 1
ATOM 2349 O O . GLN A 1 305 ? 37.989 -9.654 36.688 1.00 10.64 305 GLN A O 1
ATOM 2355 N N . SER A 1 306 ? 39.770 -9.877 38.064 1.00 9.25 306 SER A N 1
ATOM 2356 C CA . SER A 1 306 ? 39.597 -8.563 38.714 1.00 9.56 306 SER A CA 1
ATOM 2357 C C . SER A 1 306 ? 40.440 -7.500 38.051 1.00 11.25 306 SER A C 1
ATOM 2358 O O . SER A 1 306 ? 41.419 -7.829 37.365 1.00 11.85 306 SER A O 1
ATOM 2361 N N . TYR A 1 307 ? 40.050 -6.226 38.208 1.00 10.45 307 TYR A N 1
ATOM 2362 C CA . TYR A 1 307 ? 40.781 -5.120 37.586 1.00 11.35 307 TYR A CA 1
ATOM 2363 C C . TYR A 1 307 ? 41.485 -4.298 38.644 1.00 11.35 307 TYR A C 1
ATOM 2364 O O . TYR A 1 307 ? 40.857 -3.725 39.541 1.00 12.73 307 TYR A O 1
ATOM 2373 N N . ASP A 1 308 ? 42.809 -4.231 38.538 1.00 11.97 308 ASP A N 1
ATOM 2374 C CA . ASP A 1 308 ? 43.605 -3.451 39.518 1.00 13.12 308 ASP A CA 1
ATOM 2375 C C . ASP A 1 308 ? 43.741 -2.003 39.056 1.00 11.81 308 ASP A C 1
ATOM 2376 O O . ASP A 1 308 ? 44.607 -1.683 38.236 1.00 12.66 308 ASP A O 1
ATOM 2381 N N . ASP A 1 309 ? 42.883 -1.141 39.619 1.00 12.05 309 ASP A N 1
ATOM 2382 C CA . ASP A 1 309 ? 42.933 0.296 39.269 1.00 12.14 309 ASP A CA 1
ATOM 2383 C C . ASP A 1 309 ? 43.541 1.084 40.426 1.00 14.42 309 ASP A C 1
ATOM 2384 O O . ASP A 1 309 ? 43.329 2.302 40.497 1.00 14.34 309 ASP A O 1
ATOM 2389 N N . THR A 1 310 ? 44.325 0.429 41.290 1.00 13.46 310 THR A N 1
ATOM 2390 C CA . THR A 1 310 ? 44.845 1.128 42.475 1.00 14.68 310 THR A CA 1
ATOM 2391 C C . THR A 1 310 ? 45.808 2.254 42.106 1.00 16.55 310 THR A C 1
ATOM 2392 O O . THR A 1 310 ? 45.864 3.251 42.841 1.00 16.25 310 THR A O 1
ATOM 2396 N N . LEU A 1 311 ? 46.503 2.148 40.976 1.00 14.15 311 LEU A N 1
ATOM 2397 C CA . LEU A 1 311 ? 47.378 3.235 40.477 1.00 14.44 311 LEU A CA 1
ATOM 2398 C C . LEU A 1 311 ? 46.751 4.003 39.307 1.00 14.42 311 LEU A C 1
ATOM 2399 O O . LEU A 1 311 ? 47.422 4.837 38.679 1.00 15.35 311 LEU A O 1
ATOM 2404 N N . GLY A 1 312 ? 45.457 3.755 39.086 1.00 14.21 312 GLY A N 1
ATOM 2405 C CA . GLY A 1 312 ? 44.713 4.448 38.038 1.00 15.48 312 GLY A CA 1
ATOM 2406 C C . GLY A 1 312 ? 43.858 5.566 38.622 1.00 15.40 312 GLY A C 1
ATOM 2407 O O . GLY A 1 312 ? 44.077 6.058 39.754 1.00 16.53 312 GLY A O 1
ATOM 2408 N N . VAL A 1 313 ? 42.883 6.036 37.833 1.00 14.91 313 VAL A N 1
ATOM 2409 C CA . VAL A 1 313 ? 42.166 7.251 38.190 1.00 16.55 313 VAL A CA 1
ATOM 2410 C C . VAL A 1 313 ? 41.255 7.055 39.406 1.00 16.62 313 VAL A C 1
ATOM 2411 O O . VAL A 1 313 ? 40.939 8.032 40.105 1.00 20.65 313 VAL A O 1
ATOM 2415 N N . SER A 1 314 ? 40.845 5.828 39.716 1.00 16.98 314 SER A N 1
ATOM 2416 C CA . SER A 1 314 ? 39.948 5.617 40.860 1.00 17.22 314 SER A CA 1
ATOM 2417 C C . SER A 1 314 ? 40.667 5.288 42.143 1.00 16.37 314 SER A C 1
ATOM 2418 O O . SER A 1 314 ? 40.094 5.495 43.215 1.00 18.41 314 SER A O 1
ATOM 2421 N N . GLY A 1 315 ? 41.871 4.728 42.073 1.00 15.82 315 GLY A N 1
ATOM 2422 C CA . GLY A 1 315 ? 42.550 4.242 43.257 1.00 15.86 315 GLY A CA 1
ATOM 2423 C C . GLY A 1 315 ? 41.965 2.927 43.783 1.00 15.83 315 GLY A C 1
ATOM 2424 O O . GLY A 1 315 ? 42.401 2.492 44.857 1.00 18.45 315 GLY A O 1
ATOM 2425 N N . ASN A 1 316 ? 41.033 2.284 43.079 1.00 15.02 316 ASN A N 1
ATOM 2426 C CA . ASN A 1 316 ? 40.351 1.120 43.619 1.00 15.03 316 ASN A CA 1
ATOM 2427 C C . ASN A 1 316 ? 40.805 -0.178 42.985 1.00 13.92 316 ASN A C 1
ATOM 2428 O O . ASN A 1 316 ? 41.253 -0.223 41.814 1.00 14.33 316 ASN A O 1
ATOM 2433 N N . TYR A 1 317 ? 40.654 -1.258 43.738 1.00 14.44 317 TYR A N 1
ATOM 2434 C CA . TYR A 1 317 ? 40.823 -2.626 43.216 1.00 13.74 317 TYR A CA 1
ATOM 2435 C C . TYR A 1 317 ? 39.420 -3.147 42.982 1.00 15.19 317 TYR A C 1
ATOM 2436 O O . TYR A 1 317 ? 38.593 -3.227 43.941 1.00 17.45 317 TYR A O 1
ATOM 2445 N N . TYR A 1 318 ? 39.082 -3.494 41.738 1.00 11.45 318 TYR A N 1
ATOM 2446 C CA . TYR A 1 318 ? 37.730 -3.943 41.428 1.00 12.75 318 TYR A CA 1
ATOM 2447 C C . TYR A 1 318 ? 37.687 -5.437 41.285 1.00 12.87 318 TYR A C 1
ATOM 2448 O O . TYR A 1 318 ? 38.092 -6.012 40.256 1.00 12.00 318 TYR A O 1
ATOM 2457 N N A THR A 1 319 ? 37.313 -6.149 42.338 0.53 11.87 319 THR A N 1
ATOM 2458 N N B THR A 1 319 ? 37.149 -6.058 42.330 0.47 16.72 319 THR A N 1
ATOM 2459 C CA A THR A 1 319 ? 37.183 -7.580 42.143 0.53 13.50 319 THR A CA 1
ATOM 2460 C CA B THR A 1 319 ? 37.020 -7.502 42.434 0.47 13.72 319 THR A CA 1
ATOM 2461 C C A THR A 1 319 ? 35.951 -7.822 41.276 0.53 12.86 319 THR A C 1
ATOM 2462 C C B THR A 1 319 ? 35.813 -7.977 41.600 0.47 18.83 319 THR A C 1
ATOM 2463 O O A THR A 1 319 ? 34.992 -7.062 41.193 0.53 15.99 319 THR A O 1
ATOM 2464 O O B THR A 1 319 ? 34.701 -7.430 41.882 0.47 15.04 319 THR A O 1
ATOM 2471 N N . THR A 1 320 ? 35.984 -8.920 40.617 1.00 13.85 320 THR A N 1
ATOM 2472 C CA . THR A 1 320 ? 34.810 -9.447 39.890 1.00 13.33 320 THR A CA 1
ATOM 2473 C C . THR A 1 320 ? 34.018 -10.278 40.864 1.00 13.09 320 THR A C 1
ATOM 2474 O O . THR A 1 320 ? 34.610 -11.160 41.554 1.00 13.99 320 THR A O 1
ATOM 2478 N N . LEU A 1 321 ? 32.758 -9.930 41.110 1.00 12.80 321 LEU A N 1
ATOM 2479 C CA . LEU A 1 321 ? 31.937 -10.574 42.102 1.00 12.46 321 LEU A CA 1
ATOM 2480 C C . LEU A 1 321 ? 30.560 -10.925 41.559 1.00 12.40 321 LEU A C 1
ATOM 2481 O O . LEU A 1 321 ? 29.996 -10.137 40.773 1.00 12.62 321 LEU A O 1
ATOM 2486 N N . ASN A 1 322 ? 30.019 -12.054 41.944 1.00 11.40 322 ASN A N 1
ATOM 2487 C CA A ASN A 1 322 ? 28.624 -12.403 41.700 0.65 12.08 322 ASN A CA 1
ATOM 2488 C CA B ASN A 1 322 ? 28.620 -12.412 41.680 0.35 12.26 322 ASN A CA 1
ATOM 2489 C C . ASN A 1 322 ? 28.334 -12.557 40.209 1.00 11.62 322 ASN A C 1
ATOM 2490 O O . ASN A 1 322 ? 27.268 -12.121 39.699 1.00 14.44 322 ASN A O 1
ATOM 2499 N N . THR A 1 323 ? 29.232 -13.185 39.513 1.00 10.55 323 THR A N 1
ATOM 2500 C CA . THR A 1 323 ? 29.009 -13.528 38.100 1.00 10.10 323 THR A CA 1
ATOM 2501 C C . THR A 1 323 ? 28.162 -14.774 38.012 1.00 12.33 323 THR A C 1
ATOM 2502 O O . THR A 1 323 ? 28.554 -15.806 38.576 1.00 14.44 323 THR A O 1
ATOM 2506 N N . ARG A 1 324 ? 27.040 -14.753 37.315 1.00 11.67 324 ARG A N 1
ATOM 2507 C CA . ARG A 1 324 ? 26.203 -15.932 37.137 1.00 12.72 324 ARG A CA 1
ATOM 2508 C C . ARG A 1 324 ? 26.440 -16.467 35.737 1.00 11.27 324 ARG A C 1
ATOM 2509 O O . ARG A 1 324 ? 26.218 -15.706 34.745 1.00 13.06 324 ARG A O 1
ATOM 2517 N N . VAL A 1 325 ? 26.888 -17.697 35.564 1.00 11.62 325 VAL A N 1
ATOM 2518 C CA . VAL A 1 325 ? 27.174 -18.301 34.254 1.00 11.69 325 VAL A CA 1
ATOM 2519 C C . VAL A 1 325 ? 26.262 -19.495 34.118 1.00 12.17 325 VAL A C 1
ATOM 2520 O O . VAL A 1 325 ? 26.528 -20.532 34.773 1.00 12.11 325 VAL A O 1
ATOM 2524 N N . GLU A 1 326 ? 25.159 -19.352 33.396 1.00 11.87 326 GLU A N 1
ATOM 2525 C CA . GLU A 1 326 ? 24.105 -20.340 33.449 1.00 12.75 326 GLU A CA 1
ATOM 2526 C C . GLU A 1 326 ? 23.572 -20.720 32.080 1.00 13.18 326 GLU A C 1
ATOM 2527 O O . GLU A 1 326 ? 23.278 -19.828 31.247 1.00 13.79 326 GLU A O 1
ATOM 2533 N N . GLY A 1 327 ? 23.425 -22.002 31.800 1.00 13.59 327 GLY A N 1
ATOM 2534 C CA . GLY A 1 327 ? 22.730 -22.484 30.611 1.00 14.87 327 GLY A CA 1
ATOM 2535 C C . GLY A 1 327 ? 23.477 -22.250 29.314 1.00 14.51 327 GLY A C 1
ATOM 2536 O O . GLY A 1 327 ? 22.852 -22.319 28.261 1.00 14.89 327 GLY A O 1
ATOM 2537 N N . ASN A 1 328 ? 24.771 -22.003 29.356 1.00 13.32 328 ASN A N 1
ATOM 2538 C CA . ASN A 1 328 ? 25.586 -21.815 28.124 1.00 12.40 328 ASN A CA 1
ATOM 2539 C C . ASN A 1 328 ? 26.010 -23.136 27.555 1.00 12.93 328 ASN A C 1
ATOM 2540 O O . ASN A 1 328 ? 26.127 -24.122 28.309 1.00 15.59 328 ASN A O 1
ATOM 2545 N N . THR A 1 329 ? 26.207 -23.208 26.229 1.00 12.76 329 THR A N 1
ATOM 2546 C CA . THR A 1 329 ? 26.872 -24.346 25.614 1.00 13.66 329 THR A CA 1
ATOM 2547 C C . THR A 1 329 ? 28.250 -23.853 25.200 1.00 12.31 329 THR A C 1
ATOM 2548 O O . THR A 1 329 ? 28.343 -22.974 24.311 1.00 13.76 329 THR A O 1
ATOM 2552 N N . ILE A 1 330 ? 29.279 -24.353 25.856 1.00 12.67 330 ILE A N 1
ATOM 2553 C CA . ILE A 1 330 ? 30.654 -23.903 25.673 1.00 13.70 330 ILE A CA 1
ATOM 2554 C C . ILE A 1 330 ? 31.446 -25.021 25.067 1.00 13.94 330 ILE A C 1
ATOM 2555 O O . ILE A 1 330 ? 31.505 -26.115 25.665 1.00 15.46 330 ILE A O 1
ATOM 2560 N N . THR A 1 331 ? 32.031 -24.819 23.878 1.00 13.28 331 THR A N 1
ATOM 2561 C CA . THR A 1 331 ? 32.745 -25.871 23.186 1.00 15.37 331 THR A CA 1
ATOM 2562 C C . THR A 1 331 ? 34.098 -25.362 22.773 1.00 14.06 331 THR A C 1
ATOM 2563 O O . THR A 1 331 ? 34.207 -24.533 21.852 1.00 16.29 331 THR A O 1
ATOM 2567 N N . GLY A 1 332 ? 35.160 -25.787 23.444 1.00 15.05 332 GLY A N 1
ATOM 2568 C CA . GLY A 1 332 ? 36.491 -25.302 23.106 1.00 16.44 332 GLY A CA 1
ATOM 2569 C C . GLY A 1 332 ? 37.017 -25.905 21.814 1.00 18.01 332 GLY A C 1
ATOM 2570 O O . GLY A 1 332 ? 36.476 -26.860 21.236 1.00 19.84 332 GLY A O 1
ATOM 2571 N N . SER A 1 333 ? 38.061 -25.293 21.311 1.00 19.81 333 SER A N 1
ATOM 2572 C CA . SER A 1 333 ? 38.743 -25.881 20.176 1.00 23.42 333 SER A CA 1
ATOM 2573 C C . SER A 1 333 ? 40.170 -26.143 20.620 1.00 18.54 333 SER A C 1
ATOM 2574 O O . SER A 1 333 ? 40.426 -26.165 21.833 1.00 18.39 333 SER A O 1
ATOM 2577 N N . ALA A 1 334 ? 41.093 -26.302 19.659 1.00 20.25 334 ALA A N 1
ATOM 2578 C CA . ALA A 1 334 ? 42.433 -26.797 19.975 1.00 22.61 334 ALA A CA 1
ATOM 2579 C C . ALA A 1 334 ? 43.202 -25.952 20.972 1.00 22.44 334 ALA A C 1
ATOM 2580 O O . ALA A 1 334 ? 44.022 -26.460 21.746 1.00 23.45 334 ALA A O 1
ATOM 2582 N N . ASN A 1 335 ? 42.985 -24.652 20.920 1.00 16.55 335 ASN A N 1
ATOM 2583 C CA . ASN A 1 335 ? 43.715 -23.743 21.801 1.00 16.87 335 ASN A CA 1
ATOM 2584 C C . ASN A 1 335 ? 42.991 -23.401 23.061 1.00 15.00 335 ASN A C 1
ATOM 2585 O O . ASN A 1 335 ? 43.520 -22.637 23.898 1.00 17.66 335 ASN A O 1
ATOM 2590 N N . SER A 1 336 ? 41.760 -23.839 23.245 1.00 15.17 336 SER A N 1
ATOM 2591 C CA . SER A 1 336 ? 40.981 -23.440 24.417 1.00 13.99 336 SER A CA 1
ATOM 2592 C C . SER A 1 336 ? 41.483 -24.204 25.632 1.00 14.48 336 SER A C 1
ATOM 2593 O O . SER A 1 336 ? 41.620 -25.442 25.560 1.00 22.63 336 SER A O 1
ATOM 2596 N N . THR A 1 337 ? 41.745 -23.543 26.753 1.00 12.49 337 THR A N 1
ATOM 2597 C CA . THR A 1 337 ? 42.258 -24.189 27.983 1.00 12.35 337 THR A CA 1
ATOM 2598 C C . THR A 1 337 ? 41.074 -24.672 28.831 1.00 13.08 337 THR A C 1
ATOM 2599 O O . THR A 1 337 ? 40.837 -25.876 28.972 1.00 16.70 337 THR A O 1
ATOM 2603 N N . TYR A 1 338 ? 40.302 -23.763 29.369 1.00 11.23 338 TYR A N 1
ATOM 2604 C CA . TYR A 1 338 ? 39.169 -24.066 30.249 1.00 12.00 338 TYR A CA 1
ATOM 2605 C C . TYR A 1 338 ? 37.876 -23.610 29.648 1.00 10.79 338 TYR A C 1
ATOM 2606 O O . TYR A 1 338 ? 37.864 -22.687 28.834 1.00 11.95 338 TYR A O 1
ATOM 2615 N N . GLY A 1 339 ? 36.759 -24.210 30.052 1.00 11.00 339 GLY A N 1
ATOM 2616 C CA . GLY A 1 339 ? 35.470 -23.624 29.696 1.00 11.59 339 GLY A CA 1
ATOM 2617 C C . GLY A 1 339 ? 35.254 -22.293 30.370 1.00 10.34 339 GLY A C 1
ATOM 2618 O O . GLY A 1 339 ? 34.954 -21.282 29.694 1.00 10.91 339 GLY A O 1
ATOM 2619 N N . VAL A 1 340 ? 35.416 -22.275 31.703 1.00 9.71 340 VAL A N 1
ATOM 2620 C CA . VAL A 1 340 ? 35.351 -21.049 32.498 1.00 10.00 340 VAL A CA 1
ATOM 2621 C C . VAL A 1 340 ? 36.555 -21.052 33.416 1.00 9.92 340 VAL A C 1
ATOM 2622 O O . VAL A 1 340 ? 36.759 -22.019 34.155 1.00 10.74 340 VAL A O 1
ATOM 2626 N N . GLN A 1 341 ? 37.332 -19.972 33.363 1.00 9.78 341 GLN A N 1
ATOM 2627 C CA . GLN A 1 341 ? 38.481 -19.774 34.261 1.00 9.48 341 GLN A CA 1
ATOM 2628 C C . GLN A 1 341 ? 38.279 -18.568 35.129 1.00 8.75 341 GLN A C 1
ATOM 2629 O O . GLN A 1 341 ? 37.999 -17.476 34.590 1.00 9.67 341 GLN A O 1
ATOM 2635 N N . GLU A 1 342 ? 38.483 -18.704 36.439 1.00 9.65 342 GLU A N 1
ATOM 2636 C CA . GLU A 1 342 ? 38.686 -17.559 37.326 1.00 9.55 342 GLU A CA 1
ATOM 2637 C C . GLU A 1 342 ? 40.155 -17.361 37.594 1.00 10.31 342 GLU A C 1
ATOM 2638 O O . GLU A 1 342 ? 40.843 -18.343 37.977 1.00 13.63 342 GLU A O 1
ATOM 2644 N N . ARG A 1 343 ? 40.661 -16.170 37.518 1.00 10.31 343 ARG A N 1
ATOM 2645 C CA . ARG A 1 343 ? 42.010 -15.882 38.043 1.00 10.48 343 ARG A CA 1
ATOM 2646 C C . ARG A 1 343 ? 42.014 -15.869 39.569 1.00 10.20 343 ARG A C 1
ATOM 2647 O O . ARG A 1 343 ? 41.000 -15.554 40.220 1.00 10.64 343 ARG A O 1
ATOM 2655 N N . ASN A 1 344 ? 43.154 -16.248 40.135 1.00 9.90 344 ASN A N 1
ATOM 2656 C CA . ASN A 1 344 ? 43.352 -16.262 41.590 1.00 9.56 344 ASN A CA 1
ATOM 2657 C C . ASN A 1 344 ? 43.745 -14.875 42.070 1.00 10.45 344 ASN A C 1
ATOM 2658 O O . ASN A 1 344 ? 44.831 -14.653 42.615 1.00 11.79 344 ASN A O 1
ATOM 2663 N N . ASP A 1 345 ? 42.841 -13.911 41.910 1.00 10.40 345 ASP A N 1
ATOM 2664 C CA . ASP A 1 345 ? 43.104 -12.503 42.128 1.00 11.68 345 ASP A CA 1
ATOM 2665 C C . ASP A 1 345 ? 42.022 -11.822 42.957 1.00 11.13 345 ASP A C 1
ATOM 2666 O O . ASP A 1 345 ? 41.858 -10.590 42.881 1.00 12.52 345 ASP A O 1
ATOM 2671 N N . GLY A 1 346 ? 41.244 -12.616 43.689 1.00 11.43 346 GLY A N 1
ATOM 2672 C CA . GLY A 1 346 ? 40.144 -12.081 44.489 1.00 12.29 346 GLY A CA 1
ATOM 2673 C C . GLY A 1 346 ? 38.813 -12.271 43.816 1.00 11.56 346 GLY A C 1
ATOM 2674 O O . GLY A 1 346 ? 37.787 -12.102 44.518 1.00 13.10 346 GLY A O 1
ATOM 2675 N N . THR A 1 347 ? 38.764 -12.602 42.533 1.00 9.71 347 THR A N 1
ATOM 2676 C CA . THR A 1 347 ? 37.490 -12.886 41.871 1.00 10.70 347 THR A CA 1
ATOM 2677 C C . THR A 1 347 ? 36.730 -13.936 42.679 1.00 10.51 347 THR A C 1
ATOM 2678 O O . THR A 1 347 ? 37.304 -14.943 43.111 1.00 10.66 347 THR A O 1
ATOM 2682 N N . ASP A 1 348 ? 35.445 -13.721 42.917 1.00 11.02 348 ASP A N 1
ATOM 2683 C CA . ASP A 1 348 ? 34.748 -14.568 43.869 1.00 10.70 348 ASP A CA 1
ATOM 2684 C C . ASP A 1 348 ? 33.244 -14.518 43.633 1.00 10.90 348 ASP A C 1
ATOM 2685 O O . ASP A 1 348 ? 32.725 -13.676 42.874 1.00 11.29 348 ASP A O 1
ATOM 2690 N N . PHE A 1 349 ? 32.549 -15.393 44.300 1.00 11.46 349 PHE A N 1
ATOM 2691 C CA . PHE A 1 349 ? 31.081 -15.461 44.244 1.00 11.63 349 PHE A CA 1
ATOM 2692 C C . PHE A 1 349 ? 30.608 -15.733 42.811 1.00 11.58 349 PHE A C 1
ATOM 2693 O O . PHE A 1 349 ? 29.483 -15.348 42.433 1.00 14.43 349 PHE A O 1
ATOM 2701 N N . SER A 1 350 ? 31.393 -16.421 41.990 1.00 10.88 350 SER A N 1
ATOM 2702 C CA . SER A 1 350 ? 30.861 -16.889 40.688 1.00 10.79 350 SER A CA 1
ATOM 2703 C C . SER A 1 350 ? 29.888 -18.009 40.928 1.00 12.82 350 SER A C 1
ATOM 2704 O O . SER A 1 350 ? 30.060 -18.760 41.905 1.00 14.43 350 SER A O 1
ATOM 2707 N N A SER A 1 351 ? 28.814 -18.139 40.135 0.41 10.95 351 SER A N 1
ATOM 2708 N N B SER A 1 351 ? 28.875 -18.169 40.103 0.59 12.40 351 SER A N 1
ATOM 2709 C CA A SER A 1 351 ? 27.874 -19.285 40.217 0.41 12.58 351 SER A CA 1
ATOM 2710 C CA B SER A 1 351 ? 27.996 -19.317 40.214 0.59 13.19 351 SER A CA 1
ATOM 2711 C C A SER A 1 351 ? 27.613 -19.900 38.821 0.41 16.29 351 SER A C 1
ATOM 2712 C C B SER A 1 351 ? 27.808 -19.836 38.818 0.59 10.13 351 SER A C 1
ATOM 2713 O O A SER A 1 351 ? 26.876 -19.333 37.948 0.41 9.92 351 SER A O 1
ATOM 2714 O O B SER A 1 351 ? 27.349 -19.115 37.938 0.59 11.65 351 SER A O 1
ATOM 2719 N N . LEU A 1 352 ? 28.243 -21.055 38.596 1.00 11.32 352 LEU A N 1
ATOM 2720 C CA . LEU A 1 352 ? 28.075 -21.760 37.316 1.00 11.84 352 LEU A CA 1
ATOM 2721 C C . LEU A 1 352 ? 26.937 -22.733 37.505 1.00 12.97 352 LEU A C 1
ATOM 2722 O O . LEU A 1 352 ? 26.977 -23.538 38.458 1.00 13.95 352 LEU A O 1
ATOM 2727 N N . VAL A 1 353 ? 25.962 -22.713 36.618 1.00 12.94 353 VAL A N 1
ATOM 2728 C CA . VAL A 1 353 ? 24.743 -23.477 36.794 1.00 14.80 353 VAL A CA 1
ATOM 2729 C C . VAL A 1 353 ? 24.329 -24.047 35.441 1.00 13.89 353 VAL A C 1
ATOM 2730 O O . VAL A 1 353 ? 24.022 -23.283 34.480 1.00 13.73 353 VAL A O 1
ATOM 2734 N N . GLY A 1 354 ? 24.294 -25.362 35.285 1.00 15.27 354 GLY A N 1
ATOM 2735 C CA . GLY A 1 354 ? 23.606 -25.954 34.144 1.00 15.38 354 GLY A CA 1
ATOM 2736 C C . GLY A 1 354 ? 24.272 -25.640 32.800 1.00 16.29 354 GLY A C 1
ATOM 2737 O O . GLY A 1 354 ? 23.565 -25.533 31.782 1.00 17.80 354 GLY A O 1
ATOM 2738 N N . ASN A 1 355 ? 25.595 -25.508 32.738 1.00 14.28 355 ASN A N 1
ATOM 2739 C CA . ASN A 1 355 ? 26.289 -25.296 31.445 1.00 13.93 355 ASN A CA 1
ATOM 2740 C C . ASN A 1 355 ? 26.653 -26.624 30.793 1.00 14.36 355 ASN A C 1
ATOM 2741 O O . ASN A 1 355 ? 27.047 -27.588 31.479 1.00 16.26 355 ASN A O 1
ATOM 2746 N N . THR A 1 356 ? 26.591 -26.693 29.470 1.00 15.13 356 THR A N 1
ATOM 2747 C CA . THR A 1 356 ? 27.124 -27.823 28.710 1.00 15.78 356 THR A CA 1
ATOM 2748 C C . THR A 1 356 ? 28.515 -27.451 28.273 1.00 13.98 356 THR A C 1
ATOM 2749 O O . THR A 1 356 ? 28.664 -26.427 27.594 1.00 17.06 356 THR A O 1
ATOM 2753 N N . ILE A 1 357 ? 29.549 -28.176 28.688 1.00 14.17 357 ILE A N 1
ATOM 2754 C CA . ILE A 1 357 ? 30.947 -27.757 28.460 1.00 14.51 357 ILE A CA 1
ATOM 2755 C C . ILE A 1 357 ? 31.758 -28.905 27.906 1.00 14.38 357 ILE A C 1
ATOM 2756 O O . ILE A 1 357 ? 31.841 -29.984 28.556 1.00 15.78 357 ILE A O 1
ATOM 2761 N N . ASN A 1 358 ? 32.321 -28.725 26.722 1.00 14.75 358 ASN A N 1
ATOM 2762 C CA . ASN A 1 358 ? 33.076 -29.776 26.014 1.00 15.46 358 ASN A CA 1
ATOM 2763 C C . ASN A 1 358 ? 34.288 -29.207 25.354 1.00 15.03 358 ASN A C 1
ATOM 2764 O O . ASN A 1 358 ? 34.403 -27.971 25.196 1.00 15.94 358 ASN A O 1
ATOM 2769 N N . GLY A 1 359 ? 35.213 -30.059 24.916 1.00 17.81 359 GLY A N 1
ATOM 2770 C CA . GLY A 1 359 ? 36.311 -29.571 24.100 1.00 19.55 359 GLY A CA 1
ATOM 2771 C C . GLY A 1 359 ? 37.391 -28.787 24.815 1.00 19.87 359 GLY A C 1
ATOM 2772 O O . GLY A 1 359 ? 38.136 -28.042 24.168 1.00 19.75 359 GLY A O 1
ATOM 2773 N N . VAL A 1 360 ? 37.489 -28.934 26.138 1.00 17.44 360 VAL A N 1
ATOM 2774 C CA . VAL A 1 360 ? 38.432 -28.166 26.953 1.00 16.13 360 VAL A CA 1
ATOM 2775 C C . VAL A 1 360 ? 39.222 -29.084 27.885 1.00 22.62 360 VAL A C 1
ATOM 2776 O O . VAL A 1 360 ? 38.823 -30.223 28.094 1.00 21.64 360 VAL A O 1
ATOM 2780 N N A GLN A 1 361 ? 40.349 -28.624 28.423 0.46 28.01 361 GLN A N 1
ATOM 2781 N N B GLN A 1 361 ? 40.339 -28.592 28.408 0.54 16.22 361 GLN A N 1
ATOM 2782 C CA A GLN A 1 361 ? 41.130 -29.494 29.311 0.46 22.88 361 GLN A CA 1
ATOM 2783 C CA B GLN A 1 361 ? 41.169 -29.376 29.322 0.54 22.84 361 GLN A CA 1
ATOM 2784 C C A GLN A 1 361 ? 40.406 -29.690 30.656 0.46 24.41 361 GLN A C 1
ATOM 2785 C C B GLN A 1 361 ? 40.470 -29.638 30.662 0.54 19.73 361 GLN A C 1
ATOM 2786 O O A GLN A 1 361 ? 40.458 -30.767 31.255 0.46 22.46 361 GLN A O 1
ATOM 2787 O O B GLN A 1 361 ? 40.616 -30.709 31.266 0.54 26.08 361 GLN A O 1
ATOM 2798 N N . GLU A 1 362 ? 39.718 -28.661 31.121 1.00 18.54 362 GLU A N 1
ATOM 2799 C CA A GLU A 1 362 ? 38.939 -28.759 32.353 0.50 21.80 362 GLU A CA 1
ATOM 2800 C CA B GLU A 1 362 ? 38.936 -28.794 32.331 0.50 14.98 362 GLU A CA 1
ATOM 2801 C C . GLU A 1 362 ? 37.736 -27.873 32.174 1.00 15.22 362 GLU A C 1
ATOM 2802 O O . GLU A 1 362 ? 37.886 -26.742 31.660 1.00 14.59 362 GLU A O 1
ATOM 2813 N N . ALA A 1 363 ? 36.550 -28.323 32.574 1.00 14.88 363 ALA A N 1
ATOM 2814 C CA . ALA A 1 363 ? 35.375 -27.499 32.360 1.00 13.57 363 ALA A CA 1
ATOM 2815 C C . ALA A 1 363 ? 35.412 -26.192 33.080 1.00 12.07 363 ALA A C 1
ATOM 2816 O O . ALA A 1 363 ? 35.156 -25.141 32.439 1.00 13.36 363 ALA A O 1
ATOM 2818 N N . ALA A 1 364 ? 35.718 -26.197 34.372 1.00 12.71 364 ALA A N 1
ATOM 2819 C CA . ALA A 1 364 ? 35.741 -24.994 35.180 1.00 12.55 364 ALA A CA 1
ATOM 2820 C C . ALA A 1 364 ? 37.005 -25.014 36.025 1.00 12.94 364 ALA A C 1
ATOM 2821 O O . ALA A 1 364 ? 37.316 -26.016 36.691 1.00 17.36 364 ALA A O 1
ATOM 2823 N N . HIS A 1 365 ? 37.724 -23.916 36.063 1.00 11.74 365 HIS A N 1
ATOM 2824 C CA . HIS A 1 365 ? 38.955 -23.752 36.835 1.00 11.07 365 HIS A CA 1
ATOM 2825 C C . HIS A 1 365 ? 38.736 -22.580 37.750 1.00 11.03 365 HIS A C 1
ATOM 2826 O O . HIS A 1 365 ? 38.895 -21.418 37.333 1.00 11.65 365 HIS A O 1
ATOM 2833 N N . LEU A 1 366 ? 38.293 -22.873 38.974 1.00 12.92 366 LEU A N 1
ATOM 2834 C CA . LEU A 1 366 ? 37.826 -21.827 39.911 1.00 12.86 366 LEU A CA 1
ATOM 2835 C C . LEU A 1 366 ? 38.782 -21.660 41.072 1.00 12.53 366 LEU A C 1
ATOM 2836 O O . LEU A 1 366 ? 39.432 -22.604 41.518 1.00 14.50 366 LEU A O 1
ATOM 2841 N N . TYR A 1 367 ? 38.827 -20.451 41.618 1.00 11.94 367 TYR A N 1
ATOM 2842 C CA . TYR A 1 367 ? 39.593 -20.103 42.805 1.00 11.97 367 TYR A CA 1
ATOM 2843 C C . TYR A 1 367 ? 38.764 -19.390 43.887 1.00 11.66 367 TYR A C 1
ATOM 2844 O O . TYR A 1 367 ? 39.236 -19.360 45.001 1.00 14.45 367 TYR A O 1
ATOM 2853 N N . GLY A 1 368 ? 37.648 -18.764 43.584 1.00 11.63 368 GLY A N 1
ATOM 2854 C CA . GLY A 1 368 ? 36.993 -17.995 44.640 1.00 12.27 368 GLY A CA 1
ATOM 2855 C C . GLY A 1 368 ? 36.528 -18.905 45.765 1.00 12.59 368 GLY A C 1
ATOM 2856 O O . GLY A 1 368 ? 35.894 -19.926 45.508 1.00 13.20 368 GLY A O 1
ATOM 2857 N N . PRO A 1 369 ? 36.782 -18.519 47.008 1.00 13.43 369 PRO A N 1
ATOM 2858 C CA . PRO A 1 369 ? 36.329 -19.356 48.128 1.00 13.84 369 PRO A CA 1
ATOM 2859 C C . PRO A 1 369 ? 34.820 -19.526 48.182 1.00 14.01 369 PRO A C 1
ATOM 2860 O O . PRO A 1 369 ? 34.343 -20.527 48.751 1.00 17.77 369 PRO A O 1
ATOM 2864 N N . ASN A 1 370 ? 34.089 -18.594 47.602 1.00 12.81 370 ASN A N 1
ATOM 2865 C CA . ASN A 1 370 ? 32.616 -18.616 47.602 1.00 14.39 370 ASN A CA 1
ATOM 2866 C C . ASN A 1 370 ? 32.087 -18.878 46.209 1.00 13.21 370 ASN A C 1
ATOM 2867 O O . ASN A 1 370 ? 30.877 -18.721 46.006 1.00 15.37 370 ASN A O 1
ATOM 2872 N N . SER A 1 371 ? 32.932 -19.279 45.253 1.00 12.28 371 SER A N 1
ATOM 2873 C CA . SER A 1 371 ? 32.445 -19.599 43.891 1.00 11.94 371 SER A CA 1
ATOM 2874 C C . SER A 1 371 ? 31.974 -21.047 43.840 1.00 13.51 371 SER A C 1
ATOM 2875 O O . SER A 1 371 ? 32.505 -21.939 44.526 1.00 17.30 371 SER A O 1
ATOM 2878 N N . THR A 1 372 ? 30.971 -21.322 43.017 1.00 14.07 372 THR A N 1
ATOM 2879 C CA . THR A 1 372 ? 30.241 -22.585 43.001 1.00 13.94 372 THR A CA 1
ATOM 2880 C C . THR A 1 372 ? 30.047 -23.042 41.566 1.00 13.84 372 THR A C 1
ATOM 2881 O O . THR A 1 372 ? 29.923 -22.222 40.652 1.00 13.46 372 THR A O 1
ATOM 2885 N N . VAL A 1 373 ? 29.941 -24.356 41.402 1.00 15.04 373 VAL A N 1
ATOM 2886 C CA . VAL A 1 373 ? 29.591 -24.919 40.100 1.00 14.80 373 VAL A CA 1
ATOM 2887 C C . VAL A 1 373 ? 28.669 -26.129 40.286 1.00 15.08 373 VAL A C 1
ATOM 2888 O O . VAL A 1 373 ? 28.919 -26.968 41.152 1.00 17.09 373 VAL A O 1
ATOM 2892 N N . SER A 1 374 ? 27.612 -26.178 39.466 1.00 15.28 374 SER A N 1
ATOM 2893 C CA A SER A 1 374 ? 26.521 -27.166 39.550 0.60 17.86 374 SER A CA 1
ATOM 2894 C CA B SER A 1 374 ? 26.591 -27.173 39.571 0.40 13.12 374 SER A CA 1
ATOM 2895 C C . SER A 1 374 ? 26.064 -27.507 38.174 1.00 15.64 374 SER A C 1
ATOM 2896 O O . SER A 1 374 ? 25.979 -26.625 37.312 1.00 14.57 374 SER A O 1
ATOM 2901 N N . GLY A 1 375 ? 25.706 -28.768 37.946 1.00 15.65 375 GLY A N 1
ATOM 2902 C CA . GLY A 1 375 ? 24.965 -29.157 36.775 1.00 17.23 375 GLY A CA 1
ATOM 2903 C C . GLY A 1 375 ? 25.703 -29.110 35.468 1.00 15.69 375 GLY A C 1
ATOM 2904 O O . GLY A 1 375 ? 25.074 -29.045 34.408 1.00 17.56 375 GLY A O 1
ATOM 2905 N N . THR A 1 376 ? 27.034 -29.145 35.481 1.00 15.00 376 THR A N 1
ATOM 2906 C CA . THR A 1 376 ? 27.743 -29.184 34.188 1.00 16.32 376 THR A CA 1
ATOM 2907 C C . THR A 1 376 ? 27.467 -30.477 33.432 1.00 16.91 376 THR A C 1
ATOM 2908 O O . THR A 1 376 ? 27.465 -31.558 34.038 1.00 19.17 376 THR A O 1
ATOM 2912 N N . VAL A 1 377 ? 27.192 -30.371 32.141 1.00 17.09 377 VAL A N 1
ATOM 2913 C CA . VAL A 1 377 ? 26.966 -31.516 31.261 1.00 18.38 377 VAL A CA 1
ATOM 2914 C C . VAL A 1 377 ? 28.156 -31.595 30.319 1.00 17.72 377 VAL A C 1
ATOM 2915 O O . VAL A 1 377 ? 28.509 -30.598 29.696 1.00 17.54 377 VAL A O 1
ATOM 2919 N N . SER A 1 378 ? 28.738 -32.785 30.173 1.00 18.20 378 SER A N 1
ATOM 2920 C CA . SER A 1 378 ? 29.833 -33.004 29.231 1.00 18.78 378 SER A CA 1
ATOM 2921 C C . SER A 1 378 ? 29.659 -34.377 28.629 1.00 19.26 378 SER A C 1
ATOM 2922 O O . SER A 1 378 ? 29.096 -35.296 29.264 1.00 21.66 378 SER A O 1
ATOM 2925 N N . ALA A 1 379 ? 30.093 -34.559 27.384 1.00 22.10 379 ALA A N 1
ATOM 2926 C CA . ALA A 1 379 ? 30.081 -35.887 26.780 1.00 22.59 379 ALA A CA 1
ATOM 2927 C C . ALA A 1 379 ? 30.857 -36.878 27.617 1.00 24.26 379 ALA A C 1
ATOM 2928 O O . ALA A 1 379 ? 31.927 -36.545 28.136 1.00 26.35 379 ALA A O 1
ATOM 2930 N N . PRO A 1 380 ? 30.339 -38.103 27.744 1.00 23.58 380 PRO A N 1
ATOM 2931 C CA . PRO A 1 380 ? 31.042 -39.144 28.502 1.00 26.10 380 PRO A CA 1
ATOM 2932 C C . PRO A 1 380 ? 32.305 -39.570 27.792 1.00 41.16 380 PRO A C 1
ATOM 2933 O O . PRO A 1 380 ? 32.366 -39.495 26.566 1.00 27.47 380 PRO A O 1
ATOM 2937 N N . PRO A 1 381 ? 33.295 -40.056 28.548 1.00 31.79 381 PRO A N 1
ATOM 2938 C CA . PRO A 1 381 ? 34.563 -40.507 27.972 1.00 34.07 381 PRO A CA 1
ATOM 2939 C C . PRO A 1 381 ? 34.412 -41.665 27.004 1.00 32.17 381 PRO A C 1
ATOM 2940 O O . PRO A 1 381 ? 33.573 -42.563 27.184 1.00 33.37 381 PRO A O 1
ATOM 2944 N N . GLN A 1 382 ? 35.238 -41.646 25.965 1.00 36.78 382 GLN A N 1
ATOM 2945 C CA . GLN A 1 382 ? 35.245 -42.732 24.993 1.00 34.59 382 GLN A CA 1
ATOM 2946 C C . GLN A 1 382 ? 35.679 -44.050 25.631 1.00 50.99 382 GLN A C 1
ATOM 2947 O O . GLN A 1 382 ? 36.579 -44.059 26.471 1.00 58.20 382 GLN A O 1
#

Sequence (381 aa):
DYNVKDFGALGDGVVSDDRVAIQAAIDAAHAAGGGTVYLPPGEYRVSAAGEPSSDGCLTLRDNVYLAGAGMGQTVIKLVDGSAQKITGIIVRSPFGEETSSNFGMRDLTLDGNRANTVDDKVDGWFNGYAPGQPGADRNVTIERVEVREMSGYGFDPHEQTINLVLRDSVVAHHNGLDGFVADYQIGGTFENNVAYANDRHGFNIVTSTNDFVVMRNNNVAYGNGGNGLVVQRGSSEENLAHPENNIILIDGGSYYDNGLEGVLVKMSNNVTVQNADIHGNGSSSGVRVYGAQGVQQIILGNQIHDNAKTAVAPEVLLQSYDDTLGVSGNYYTTTLNNTRVEGNTITGSANSTYGVQERNDGTDFSSSLVGNTINGVQQEEAAHLYGPNSTVSSGTVSAPPQ